Protein 3EB0 (pdb70)

InterPro domains:
  IPR000719 Protein kinase domain [PF00069] (59-375)
  IPR000719 Protein kinase domain [PS50011] (59-375)
  IPR000719 Protein kinase domain [SM00220] (59-375)
  IPR008271 Serine/threonine-protein kinase, active site [PS00108] (212-224)
  IPR011009 Protein kinase-like domain superfamily [SSF56112] (48-384)
  IPR017441 Protein kinase, ATP binding site [PS00107] (65-88)
  IPR039192 Glycogen synthase kinase 3, catalytic domain [cd14137] (57-378)
  IPR050591 Glycogen Synthase Kinase-3 [PTHR24057] (40-427)

Structure (mmCIF, N/CA/C/O backbone):
data_3EB0
#
_entry.id   3EB0
#
_cell.length_a   134.101
_cell.length_b   138.366
_cell.length_c   43.261
_cell.angle_alpha   90.000
_cell.angle_beta   90.000
_cell.angle_gamma   90.000
#
_symmetry.space_group_name_H-M   'P 21 21 2'
#
loop_
_entity.id
_entity.type
_entity.pdbx_description
1 polymer 'Putative uncharacterized protein'
2 non-polymer "3-({[(3S)-3,4-dihydroxybutyl]oxy}amino)-1H,2'H-2,3'-biindol-2'-one"
3 non-polymer GLYCEROL
4 water water
#
loop_
_atom_site.group_PDB
_atom_site.id
_atom_site.type_symbol
_atom_site.label_atom_id
_atom_site.label_alt_id
_atom_site.label_comp_id
_atom_site.label_asym_id
_atom_site.label_entity_id
_atom_site.label_seq_id
_atom_site.pdbx_PDB_ins_code
_atom_site.Cartn_x
_atom_site.Cartn_y
_atom_site.Cartn_z
_atom_site.occupancy
_atom_site.B_iso_or_equiv
_atom_site.auth_seq_id
_atom_site.auth_comp_id
_atom_site.auth_asym_id
_atom_site.auth_atom_id
_atom_site.pdbx_PDB_model_num
ATOM 1 N N . SER A 1 6 ? 30.365 -3.319 5.181 1.00 27.21 6 SER A N 1
ATOM 2 C CA . SER A 1 6 ? 31.328 -3.665 4.092 1.00 27.34 6 SER A CA 1
ATOM 3 C C . SER A 1 6 ? 30.728 -3.277 2.747 1.00 27.21 6 SER A C 1
ATOM 4 O O . SER A 1 6 ? 31.453 -2.853 1.821 1.00 27.15 6 SER A O 1
ATOM 7 N N . LYS A 1 7 ? 29.400 -3.439 2.661 1.00 26.64 7 LYS A N 1
ATOM 8 C CA . LYS A 1 7 ? 28.591 -3.064 1.490 1.00 25.85 7 LYS A CA 1
ATOM 9 C C . LYS A 1 7 ? 28.654 -1.556 1.251 1.00 25.21 7 LYS A C 1
ATOM 10 O O . LYS A 1 7 ? 28.590 -1.112 0.102 1.00 25.67 7 LYS A O 1
ATOM 16 N N . LYS A 1 8 ? 28.805 -0.783 2.329 1.00 23.96 8 LYS A N 1
ATOM 17 C CA . LYS A 1 8 ? 28.825 0.677 2.262 1.00 23.04 8 LYS A CA 1
ATOM 18 C C . LYS A 1 8 ? 29.935 1.223 1.365 1.00 22.36 8 LYS A C 1
ATOM 19 O O . LYS A 1 8 ? 29.796 2.280 0.749 1.00 22.32 8 LYS A O 1
ATOM 25 N N . TYR A 1 9 ? 31.042 0.500 1.285 1.00 21.61 9 TYR A N 1
ATOM 26 C CA . TYR A 1 9 ? 32.169 0.975 0.506 1.00 20.73 9 TYR A CA 1
ATOM 27 C C . TYR A 1 9 ? 32.513 0.016 -0.610 1.00 20.70 9 TYR A C 1
ATOM 28 O O . TYR A 1 9 ? 32.601 -1.191 -0.399 1.00 21.30 9 TYR A O 1
ATOM 37 N N . SER A 1 10 ? 32.685 0.567 -1.801 1.00 20.34 10 SER A N 1
ATOM 38 C CA . SER A 1 10 ? 33.209 -0.162 -2.946 1.00 19.86 10 SER A CA 1
ATOM 39 C C . SER A 1 10 ? 34.703 0.137 -3.166 1.00 19.79 10 SER A C 1
ATOM 40 O O . SER A 1 10 ? 35.151 1.283 -3.032 1.00 18.84 10 SER A O 1
ATOM 43 N N . LEU A 1 11 ? 35.454 -0.915 -3.492 1.00 20.34 11 LEU A N 1
ATOM 44 C CA . LEU A 1 11 ? 36.884 -0.841 -3.832 1.00 21.23 11 LEU A CA 1
ATOM 45 C C . LEU A 1 11 ? 37.123 -0.242 -5.220 1.00 21.75 11 LEU A C 1
ATOM 46 O O . LEU A 1 11 ? 36.338 -0.491 -6.136 1.00 21.75 11 LEU A O 1
ATOM 51 N N . GLY A 1 12 ? 38.226 0.482 -5.420 1.00 22.08 12 GLY A N 1
ATOM 52 C CA . GLY A 1 12 ? 39.306 0.601 -4.464 1.00 22.62 12 GLY A CA 1
ATOM 53 C C . GLY A 1 12 ? 40.688 0.252 -5.018 1.00 22.96 12 GLY A C 1
ATOM 54 O O . GLY A 1 12 ? 41.169 -0.872 -4.833 1.00 23.14 12 GLY A O 1
ATOM 55 N N . LYS A 1 13 ? 41.318 1.217 -5.691 1.00 22.83 13 LYS A N 1
ATOM 56 C CA . LYS A 1 13 ? 42.741 1.168 -6.084 1.00 22.84 13 LYS A CA 1
ATOM 57 C C . LYS A 1 13 ? 43.650 0.966 -4.850 1.00 22.22 13 LYS A C 1
ATOM 58 O O . LYS A 1 13 ? 43.514 1.688 -3.848 1.00 22.25 13 LYS A O 1
ATOM 64 N N . THR A 1 14 ? 44.564 -0.001 -4.909 1.00 21.48 14 THR A N 1
ATOM 65 C CA . THR A 1 14 ? 45.518 -0.202 -3.824 1.00 21.13 14 THR A CA 1
ATOM 66 C C . THR A 1 14 ? 46.436 1.019 -3.685 1.00 21.30 14 THR A C 1
ATOM 67 O O . THR A 1 14 ? 46.881 1.597 -4.689 1.00 21.16 14 THR A O 1
ATOM 71 N N . LEU A 1 15 ? 46.696 1.409 -2.442 1.00 20.85 15 LEU A N 1
ATOM 72 C CA . LEU A 1 15 ? 47.558 2.537 -2.159 1.00 21.42 15 LEU A CA 1
ATOM 73 C C . LEU A 1 15 ? 48.908 2.119 -1.520 1.00 21.98 15 LEU A C 1
ATOM 74 O O . LEU A 1 15 ? 49.903 2.841 -1.624 1.00 21.95 15 LEU A O 1
ATOM 79 N N . GLY A 1 16 ? 48.932 0.957 -0.872 1.00 22.45 16 GLY A N 1
ATOM 80 C CA . GLY A 1 16 ? 50.144 0.427 -0.259 1.00 22.99 16 GLY A CA 1
ATOM 81 C C . GLY A 1 16 ? 49.861 -0.736 0.673 1.00 23.45 16 GLY A C 1
ATOM 82 O O . GLY A 1 16 ? 49.056 -0.614 1.583 1.00 23.84 16 GLY A O 1
ATOM 83 N N . THR A 1 17 ? 50.498 -1.880 0.430 1.00 23.95 17 THR A N 1
ATOM 84 C CA . THR A 1 17 ? 50.407 -3.021 1.349 1.00 23.99 17 THR A CA 1
ATOM 85 C C . THR A 1 17 ? 51.542 -2.911 2.374 1.00 23.81 17 THR A C 1
ATOM 86 O O . THR A 1 17 ? 52.663 -3.343 2.108 1.00 23.92 17 THR A O 1
ATOM 88 N N . GLY A 1 18 ? 51.247 -2.300 3.523 0.50 23.77 18 GLY A N 1
ATOM 89 C CA . GLY A 1 18 ? 52.239 -2.076 4.583 0.50 23.78 18 GLY A CA 1
ATOM 90 C C . GLY A 1 18 ? 52.030 -2.928 5.827 0.50 23.85 18 GLY A C 1
ATOM 91 O O . GLY A 1 18 ? 51.107 -2.697 6.618 0.50 23.69 18 GLY A O 1
ATOM 92 N N . PHE A 1 20 ? 50.708 -4.885 9.051 1.00 34.04 20 PHE A N 1
ATOM 93 C CA . PHE A 1 20 ? 49.816 -6.057 9.100 1.00 34.09 20 PHE A CA 1
ATOM 94 C C . PHE A 1 20 ? 48.567 -5.964 8.200 1.00 33.96 20 PHE A C 1
ATOM 95 O O . PHE A 1 20 ? 47.567 -6.670 8.428 1.00 34.00 20 PHE A O 1
ATOM 103 N N . GLY A 1 21 ? 48.620 -5.109 7.177 1.00 33.57 21 GLY A N 1
ATOM 104 C CA . GLY A 1 21 ? 47.498 -4.994 6.237 1.00 32.58 21 GLY A CA 1
ATOM 105 C C . GLY A 1 21 ? 47.750 -4.207 4.962 1.00 31.59 21 GLY A C 1
ATOM 106 O O . GLY A 1 21 ? 48.895 -4.111 4.494 1.00 31.95 21 GLY A O 1
ATOM 107 N N . ILE A 1 22 ? 46.668 -3.651 4.414 1.00 30.00 22 ILE A N 1
ATOM 108 C CA . ILE A 1 22 ? 46.673 -2.965 3.125 1.00 28.55 22 ILE A CA 1
ATOM 109 C C . ILE A 1 22 ? 46.068 -1.566 3.267 1.00 27.37 22 ILE A C 1
ATOM 110 O O . ILE A 1 22 ? 45.376 -1.286 4.237 1.00 27.28 22 ILE A O 1
ATOM 115 N N . VAL A 1 23 ? 46.334 -0.689 2.304 1.00 26.06 23 VAL A N 1
ATOM 116 C CA . VAL A 1 23 ? 45.682 0.614 2.254 1.00 24.54 23 VAL A CA 1
ATOM 117 C C . VAL A 1 23 ? 45.137 0.857 0.840 1.00 23.89 23 VAL A C 1
ATOM 118 O O . VAL A 1 23 ? 45.876 0.813 -0.128 1.00 23.87 23 VAL A O 1
ATOM 122 N N . CYS A 1 24 ? 43.832 1.099 0.750 1.00 23.01 24 CYS A N 1
ATOM 123 C CA . CYS A 1 24 ? 43.115 1.282 -0.509 1.00 22.47 24 CYS A CA 1
ATOM 124 C C . CYS A 1 24 ? 42.349 2.603 -0.630 1.00 21.44 24 CYS A C 1
ATOM 125 O O . CYS A 1 24 ? 42.243 3.391 0.318 1.00 21.32 24 CYS A O 1
ATOM 128 N N . GLU A 1 25 ? 41.839 2.837 -1.835 1.00 20.23 25 GLU A N 1
ATOM 129 C CA . GLU A 1 25 ? 40.834 3.852 -2.072 1.00 18.80 25 GLU A CA 1
ATOM 130 C C . GLU A 1 25 ? 39.483 3.166 -2.039 1.00 17.52 25 GLU A C 1
ATOM 131 O O . GLU A 1 25 ? 39.348 2.061 -2.530 1.00 17.28 25 GLU A O 1
ATOM 137 N N . VAL A 1 26 ? 38.493 3.810 -1.435 1.00 16.34 26 VAL A N 1
ATOM 138 C CA . VAL A 1 26 ? 37.163 3.230 -1.342 1.00 15.18 26 VAL A CA 1
ATOM 139 C C . VAL A 1 26 ? 36.126 4.286 -1.634 1.00 15.27 26 VAL A C 1
ATOM 140 O O . VAL A 1 26 ? 36.434 5.473 -1.553 1.00 14.78 26 VAL A O 1
ATOM 144 N N . PHE A 1 27 ? 34.907 3.853 -1.962 1.00 15.42 27 PHE A N 1
ATOM 145 C CA . PHE A 1 27 ? 33.812 4.792 -2.208 1.00 16.30 27 PHE A CA 1
ATOM 146 C C . PHE A 1 27 ? 32.545 4.542 -1.371 1.00 16.43 27 PHE A C 1
ATOM 147 O O . PHE A 1 27 ? 31.942 3.462 -1.427 1.00 16.88 27 PHE A O 1
ATOM 155 N N . ASP A 1 28 ? 32.138 5.571 -0.633 1.00 16.30 28 ASP A N 1
ATOM 156 C CA . ASP A 1 28 ? 30.832 5.634 0.019 1.00 16.73 28 ASP A CA 1
ATOM 157 C C . ASP A 1 28 ? 29.725 5.472 -1.036 1.00 16.61 28 ASP A C 1
ATOM 158 O O . ASP A 1 28 ? 29.467 6.393 -1.820 1.00 16.47 28 ASP A O 1
ATOM 163 N N . ILE A 1 29 ? 29.069 4.311 -1.067 1.00 16.53 29 ILE A N 1
ATOM 164 C CA . ILE A 1 29 ? 28.028 4.078 -2.076 1.00 16.58 29 ILE A CA 1
ATOM 165 C C . ILE A 1 29 ? 26.762 4.941 -1.911 1.00 16.55 29 ILE A C 1
ATOM 166 O O . ILE A 1 29 ? 25.972 5.063 -2.854 1.00 16.43 29 ILE A O 1
ATOM 171 N N . GLU A 1 30 ? 26.575 5.543 -0.734 1.00 16.69 30 GLU A N 1
ATOM 172 C CA . GLU A 1 30 ? 25.427 6.441 -0.519 1.00 16.95 30 GLU A CA 1
ATOM 173 C C . GLU A 1 30 ? 25.708 7.888 -0.954 1.00 17.12 30 GLU A C 1
ATOM 174 O O . GLU A 1 30 ? 24.931 8.457 -1.715 1.00 17.16 30 GLU A O 1
ATOM 180 N N . SER A 1 31 ? 26.836 8.444 -0.502 1.00 17.58 31 SER A N 1
ATOM 181 C CA . SER A 1 31 ? 27.212 9.848 -0.748 1.00 17.74 31 SER A CA 1
ATOM 182 C C . SER A 1 31 ? 28.077 10.078 -2.000 1.00 18.15 31 SER A C 1
ATOM 183 O O . SER A 1 31 ? 28.133 11.200 -2.517 1.00 18.27 31 SER A O 1
ATOM 186 N N . GLY A 1 32 ? 28.767 9.029 -2.459 1.00 18.19 32 GLY A N 1
ATOM 187 C CA . GLY A 1 32 ? 29.655 9.117 -3.627 1.00 18.06 32 GLY A CA 1
ATOM 188 C C . GLY A 1 32 ? 31.062 9.622 -3.332 1.00 18.10 32 GLY A C 1
ATOM 189 O O . GLY A 1 32 ? 31.912 9.673 -4.222 1.00 17.91 32 GLY A O 1
ATOM 190 N N . LYS A 1 33 ? 31.303 10.000 -2.080 1.00 18.34 33 LYS A N 1
ATOM 191 C CA . LYS A 1 33 ? 32.591 10.545 -1.667 1.00 18.57 33 LYS A CA 1
ATOM 192 C C . LYS A 1 33 ? 33.648 9.456 -1.643 1.00 18.43 33 LYS A C 1
ATOM 193 O O . LYS A 1 33 ? 33.336 8.264 -1.464 1.00 18.41 33 LYS A O 1
ATOM 199 N N . ARG A 1 34 ? 34.898 9.888 -1.822 1.00 17.88 34 ARG A N 1
ATOM 200 C CA . ARG A 1 34 ? 36.043 9.016 -1.830 1.00 17.15 34 ARG A CA 1
ATOM 201 C C . ARG A 1 34 ? 36.791 9.087 -0.496 1.00 17.35 34 ARG A C 1
ATOM 202 O O . ARG A 1 34 ? 37.120 10.174 -0.005 1.00 17.67 34 ARG A O 1
ATOM 210 N N . PHE A 1 35 ? 37.076 7.918 0.077 1.00 17.07 35 PHE A N 1
ATOM 211 C CA . PHE A 1 35 ? 37.881 7.822 1.298 1.00 16.61 35 PHE A CA 1
ATOM 212 C C . PHE A 1 35 ? 39.078 6.868 1.173 1.00 16.47 35 PHE A C 1
ATOM 213 O O . PHE A 1 35 ? 39.253 6.204 0.150 1.00 16.33 35 PHE A O 1
ATOM 221 N N . ALA A 1 36 ? 39.900 6.806 2.222 1.00 16.39 36 ALA A N 1
ATOM 222 C CA . ALA A 1 36 ? 40.965 5.805 2.300 1.00 16.16 36 ALA A CA 1
ATOM 223 C C . ALA A 1 36 ? 40.626 4.710 3.302 1.00 15.95 36 ALA A C 1
ATOM 224 O O . ALA A 1 36 ? 40.190 4.980 4.417 1.00 15.63 36 ALA A O 1
ATOM 226 N N . LEU A 1 37 ? 40.808 3.467 2.874 1.00 16.13 37 LEU A N 1
ATOM 227 C CA . LEU A 1 37 ? 40.575 2.315 3.719 1.00 15.93 37 LEU A CA 1
ATOM 228 C C . LEU A 1 37 ? 41.925 1.775 4.164 1.00 16.01 37 LEU A C 1
ATOM 229 O O . LEU A 1 37 ? 42.787 1.538 3.328 1.00 15.67 37 LEU A O 1
ATOM 234 N N . LYS A 1 38 ? 42.118 1.622 5.475 1.00 16.17 38 LYS A N 1
ATOM 235 C CA . LYS A 1 38 ? 43.218 0.815 6.005 1.00 16.31 38 LYS A CA 1
ATOM 236 C C . LYS A 1 38 ? 42.654 -0.438 6.650 1.00 16.45 38 LYS A C 1
ATOM 237 O O . LYS A 1 38 ? 41.987 -0.357 7.677 1.00 15.98 38 LYS A O 1
ATOM 243 N N . LYS A 1 39 ? 42.923 -1.588 6.036 1.00 16.75 39 LYS A N 1
ATOM 244 C CA . LYS A 1 39 ? 42.441 -2.863 6.537 1.00 17.28 39 LYS A CA 1
ATOM 245 C C . LYS A 1 39 ? 43.582 -3.623 7.198 1.00 18.04 39 LYS A C 1
ATOM 246 O O . LYS A 1 39 ? 44.559 -3.951 6.526 1.00 18.01 39 LYS A O 1
ATOM 252 N N . VAL A 1 40 ? 43.453 -3.909 8.500 1.00 18.91 40 VAL A N 1
ATOM 253 C CA . VAL A 1 40 ? 44.496 -4.653 9.227 1.00 20.09 40 VAL A CA 1
ATOM 254 C C . VAL A 1 40 ? 44.010 -5.910 9.914 1.00 20.81 40 VAL A C 1
ATOM 255 O O . VAL A 1 40 ? 42.894 -5.956 10.416 1.00 20.60 40 VAL A O 1
ATOM 259 N N . LEU A 1 41 ? 44.876 -6.920 9.930 1.00 22.08 41 LEU A N 1
ATOM 260 C CA . LEU A 1 41 ? 44.630 -8.158 10.653 1.00 23.50 41 LEU A CA 1
ATOM 261 C C . LEU A 1 41 ? 44.690 -7.837 12.145 1.00 24.49 41 LEU A C 1
ATOM 262 O O . LEU A 1 41 ? 45.678 -7.263 12.614 1.00 24.64 41 LEU A O 1
ATOM 267 N N . GLN A 1 42 ? 43.630 -8.208 12.875 1.00 25.68 42 GLN A N 1
ATOM 268 C CA . GLN A 1 42 ? 43.382 -7.724 14.244 1.00 26.65 42 GLN A CA 1
ATOM 269 C C . GLN A 1 42 ? 42.466 -8.662 15.031 1.00 27.66 42 GLN A C 1
ATOM 270 O O . GLN A 1 42 ? 41.424 -9.084 14.532 1.00 27.93 42 GLN A O 1
ATOM 276 N N . ASP A 1 43 ? 42.854 -8.975 16.264 1.00 28.98 43 ASP A N 1
ATOM 277 C CA . ASP A 1 43 ? 42.000 -9.738 17.184 1.00 30.16 43 ASP A CA 1
ATOM 278 C C . ASP A 1 43 ? 41.040 -8.770 17.905 1.00 30.51 43 ASP A C 1
ATOM 279 O O . ASP A 1 43 ? 41.494 -7.787 18.493 1.00 30.46 43 ASP A O 1
ATOM 284 N N . PRO A 1 44 ? 39.716 -9.043 17.877 1.00 31.06 44 PRO A N 1
ATOM 285 C CA . PRO A 1 44 ? 38.806 -8.176 18.648 1.00 31.22 44 PRO A CA 1
ATOM 286 C C . PRO A 1 44 ? 38.857 -8.471 20.155 1.00 31.18 44 PRO A C 1
ATOM 287 O O . PRO A 1 44 ? 37.939 -8.105 20.891 1.00 31.51 44 PRO A O 1
ATOM 291 N N . ARG A 1 45 ? 39.923 -9.138 20.598 1.00 30.82 45 ARG A N 1
ATOM 292 C CA . ARG A 1 45 ? 40.199 -9.336 22.020 1.00 30.27 45 ARG A CA 1
ATOM 293 C C . ARG A 1 45 ? 41.025 -8.174 22.586 1.00 29.71 45 ARG A C 1
ATOM 294 O O . ARG A 1 45 ? 40.925 -7.848 23.775 1.00 30.22 45 ARG A O 1
ATOM 296 N N . TYR A 1 46 ? 41.848 -7.566 21.739 1.00 28.39 46 TYR A N 1
ATOM 297 C CA . TYR A 1 46 ? 42.689 -6.461 22.159 1.00 27.11 46 TYR A CA 1
ATOM 298 C C . TYR A 1 46 ? 42.199 -5.125 21.607 1.00 26.29 46 TYR A C 1
ATOM 299 O O . TYR A 1 46 ? 41.481 -5.059 20.605 1.00 25.77 46 TYR A O 1
ATOM 308 N N . LYS A 1 47 ? 42.598 -4.061 22.291 1.00 25.35 47 LYS A N 1
ATOM 309 C CA . LYS A 1 47 ? 42.568 -2.722 21.738 1.00 24.60 47 LYS A CA 1
ATOM 310 C C . LYS A 1 47 ? 43.455 -2.636 20.488 1.00 23.37 47 LYS A C 1
ATOM 311 O O . LYS A 1 47 ? 44.450 -3.355 20.359 1.00 23.48 47 LYS A O 1
ATOM 317 N N . ASN A 1 48 ? 43.089 -1.748 19.573 1.00 21.38 48 ASN A N 1
ATOM 318 C CA . ASN A 1 48 ? 43.975 -1.346 18.512 1.00 19.01 48 ASN A CA 1
ATOM 319 C C . ASN A 1 48 ? 44.451 0.080 18.781 1.00 18.22 48 ASN A C 1
ATOM 320 O O . ASN A 1 48 ? 43.677 1.034 18.696 1.00 17.43 48 ASN A O 1
ATOM 325 N N . ARG A 1 49 ? 45.740 0.202 19.099 1.00 17.74 49 ARG A N 1
ATOM 326 C CA . ARG A 1 49 ? 46.397 1.490 19.354 1.00 17.12 49 ARG A CA 1
ATOM 327 C C . ARG A 1 49 ? 46.178 2.593 18.296 1.00 17.38 49 ARG A C 1
ATOM 328 O O . ARG A 1 49 ? 45.848 3.731 18.640 1.00 17.38 49 ARG A O 1
ATOM 336 N N . GLU A 1 50 ? 46.371 2.261 17.023 1.00 17.67 50 GLU A N 1
ATOM 337 C CA . GLU A 1 50 ? 46.176 3.219 15.929 1.00 18.13 50 GLU A CA 1
ATOM 338 C C . GLU A 1 50 ? 44.750 3.821 15.838 1.00 18.63 50 GLU A C 1
ATOM 339 O O . GLU A 1 50 ? 44.594 5.038 15.647 1.00 18.71 50 GLU A O 1
ATOM 345 N N . LEU A 1 51 ? 43.720 2.983 15.972 1.00 19.02 51 LEU A N 1
ATOM 346 C CA . LEU A 1 51 ? 42.350 3.491 15.988 1.00 19.50 51 LEU A CA 1
ATOM 347 C C . LEU A 1 51 ? 42.142 4.452 17.154 1.00 19.53 51 LEU A C 1
ATOM 348 O O . LEU A 1 51 ? 41.606 5.542 16.969 1.00 19.61 51 LEU A O 1
ATOM 353 N N . ASP A 1 52 ? 42.592 4.049 18.342 1.00 19.90 52 ASP A N 1
ATOM 354 C CA . ASP A 1 52 ? 42.498 4.882 19.554 1.00 20.13 52 ASP A CA 1
ATOM 355 C C . ASP A 1 52 ? 43.119 6.273 19.398 1.00 19.72 52 ASP A C 1
ATOM 356 O O . ASP A 1 52 ? 42.585 7.250 19.926 1.00 19.54 52 ASP A O 1
ATOM 361 N N . ILE A 1 53 ? 44.235 6.350 18.674 1.00 19.41 53 ILE A N 1
ATOM 362 C CA . ILE A 1 53 ? 44.872 7.631 18.360 1.00 19.42 53 ILE A CA 1
ATOM 363 C C . ILE A 1 53 ? 44.060 8.435 17.331 1.00 19.85 53 ILE A C 1
ATOM 364 O O . ILE A 1 53 ? 43.725 9.603 17.591 1.00 20.10 53 ILE A O 1
ATOM 369 N N . MET A 1 54 ? 43.728 7.806 16.196 1.00 19.70 54 MET A N 1
ATOM 370 C CA . MET A 1 54 ? 42.839 8.405 15.204 1.00 19.75 54 MET A CA 1
ATOM 371 C C . MET A 1 54 ? 41.684 9.135 15.854 1.00 19.88 54 MET A C 1
ATOM 372 O O . MET A 1 54 ? 41.405 10.269 15.506 1.00 20.19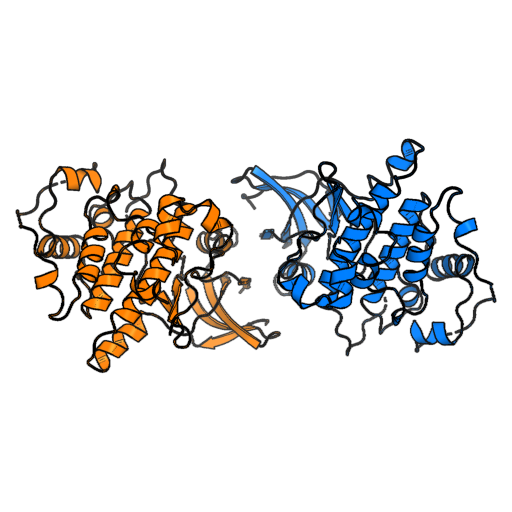 54 MET A O 1
ATOM 377 N N . LYS A 1 55 ? 41.039 8.479 16.818 1.00 20.14 55 LYS A N 1
ATOM 378 C CA . LYS A 1 55 ? 39.786 8.930 17.419 1.00 20.36 55 LYS A CA 1
ATOM 379 C C . LYS A 1 55 ? 39.855 10.286 18.091 1.00 20.50 55 LYS A C 1
ATOM 380 O O . LYS A 1 55 ? 38.845 10.853 18.494 1.00 20.76 55 LYS A O 1
ATOM 386 N N . VAL A 1 56 ? 41.057 10.811 18.191 1.00 20.85 56 VAL A N 1
ATOM 387 C CA . VAL A 1 56 ? 41.336 11.952 19.037 1.00 20.74 56 VAL A CA 1
ATOM 388 C C . VAL A 1 56 ? 41.888 13.095 18.168 1.00 21.43 56 VAL A C 1
ATOM 389 O O . VAL A 1 56 ? 41.896 14.259 18.588 1.00 21.52 56 VAL A O 1
ATOM 393 N N . LEU A 1 57 ? 42.306 12.743 16.950 1.00 21.71 57 LEU A N 1
ATOM 394 C CA . LEU A 1 57 ? 42.842 13.685 15.967 1.00 22.57 57 LEU A CA 1
ATOM 395 C C . LEU A 1 57 ? 41.765 14.481 15.249 1.00 23.45 57 LEU A C 1
ATOM 396 O O . LEU A 1 57 ? 41.182 14.005 14.272 1.00 24.11 57 LEU A O 1
ATOM 401 N N . ASP A 1 58 ? 41.521 15.701 15.714 1.00 24.15 58 ASP A N 1
ATOM 402 C CA . ASP A 1 58 ? 40.583 16.609 15.056 1.00 24.77 58 ASP A CA 1
ATOM 403 C C . ASP A 1 58 ? 41.294 17.922 14.711 1.00 24.64 58 ASP A C 1
ATOM 404 O O . ASP A 1 58 ? 41.348 18.846 15.528 1.00 24.81 58 ASP A O 1
ATOM 409 N N . HIS A 1 59 ? 41.843 17.998 13.502 1.00 24.33 59 HIS A N 1
ATOM 410 C CA . HIS A 1 59 ? 42.636 19.157 13.089 1.00 24.07 59 HIS A CA 1
ATOM 411 C C . HIS A 1 59 ? 42.740 19.259 11.568 1.00 23.68 59 HIS A C 1
ATOM 412 O O . HIS A 1 59 ? 42.835 18.254 10.865 1.00 23.52 59 HIS A O 1
ATOM 419 N N . VAL A 1 60 ? 42.741 20.496 11.083 1.00 23.65 60 VAL A N 1
ATOM 420 C CA . VAL A 1 60 ? 42.627 20.805 9.655 1.00 23.42 60 VAL A CA 1
ATOM 421 C C . VAL A 1 60 ? 43.803 20.282 8.837 1.00 22.98 60 VAL A C 1
ATOM 422 O O . VAL A 1 60 ? 43.662 20.053 7.649 1.00 23.25 60 VAL A O 1
ATOM 426 N N . ASN A 1 61 ? 44.946 20.077 9.484 1.00 22.57 61 ASN A N 1
ATOM 427 C CA . ASN A 1 61 ? 46.155 19.602 8.812 1.00 22.50 61 ASN A CA 1
ATOM 428 C C . ASN A 1 61 ? 46.537 18.180 9.219 1.00 22.69 61 ASN A C 1
ATOM 429 O O . ASN A 1 61 ? 47.707 17.790 9.157 1.00 22.84 61 ASN A O 1
ATOM 434 N N . ILE A 1 62 ? 45.547 17.417 9.657 1.00 22.67 62 ILE A N 1
ATOM 435 C CA . ILE A 1 62 ? 45.751 16.023 9.993 1.00 22.96 62 ILE A CA 1
ATOM 436 C C . ILE A 1 62 ? 44.566 15.271 9.422 1.00 23.33 62 ILE A C 1
ATOM 437 O O . ILE A 1 62 ? 43.477 15.819 9.323 1.00 23.73 62 ILE A O 1
ATOM 442 N N . ILE A 1 63 ? 44.791 14.029 9.021 1.00 23.66 63 ILE A N 1
ATOM 443 C CA . ILE A 1 63 ? 43.781 13.226 8.339 1.00 23.86 63 ILE A CA 1
ATOM 444 C C . ILE A 1 63 ? 42.739 12.718 9.356 1.00 23.82 63 ILE A C 1
ATOM 445 O O . ILE A 1 63 ? 43.103 12.071 10.350 1.00 24.05 63 ILE A O 1
ATOM 450 N N . LYS A 1 64 ? 41.462 13.045 9.129 1.00 23.45 64 LYS A N 1
ATOM 451 C CA . LYS A 1 64 ? 40.367 12.723 10.072 1.00 23.10 64 LYS A CA 1
ATOM 452 C C . LYS A 1 64 ? 39.852 11.292 9.945 1.00 21.58 64 LYS A C 1
ATOM 453 O O . LYS A 1 64 ? 39.808 10.741 8.850 1.00 21.21 64 LYS A O 1
ATOM 459 N N . LEU A 1 65 ? 39.463 10.700 11.073 1.00 20.30 65 LEU A N 1
ATOM 460 C CA . LEU A 1 65 ? 38.783 9.401 11.070 1.00 19.43 65 LEU A CA 1
ATOM 461 C C . LEU A 1 65 ? 37.358 9.604 10.592 1.00 19.06 65 LEU A C 1
ATOM 462 O O . LEU A 1 65 ? 36.740 10.617 10.907 1.00 19.13 65 LEU A O 1
ATOM 467 N N . VAL A 1 66 ? 36.830 8.646 9.837 1.00 18.58 66 VAL A N 1
ATOM 468 C CA . VAL A 1 66 ? 35.480 8.797 9.293 1.00 18.31 66 VAL A CA 1
ATOM 469 C C . VAL A 1 66 ? 34.491 7.708 9.738 1.00 17.83 66 VAL A C 1
ATOM 470 O O . VAL A 1 66 ? 33.335 8.010 10.066 1.00 16.96 66 VAL A O 1
ATOM 474 N N . ASP A 1 67 ? 34.970 6.459 9.727 1.00 17.48 67 ASP A N 1
ATOM 475 C CA . ASP A 1 67 ? 34.166 5.260 9.981 1.00 17.24 67 ASP A CA 1
ATOM 476 C C . ASP A 1 67 ? 35.122 4.121 10.343 1.00 16.80 67 ASP A C 1
ATOM 477 O O . ASP A 1 67 ? 36.310 4.201 10.044 1.00 16.89 67 ASP A O 1
ATOM 482 N N . TYR A 1 68 ? 34.626 3.074 10.994 1.00 16.25 68 TYR A N 1
ATOM 483 C CA . TYR A 1 68 ? 35.420 1.862 11.199 1.00 16.11 68 TYR A CA 1
ATOM 484 C C . TYR A 1 68 ? 34.520 0.699 11.540 1.00 16.76 68 TYR A C 1
ATOM 485 O O . TYR A 1 68 ? 33.521 0.871 12.234 1.00 16.48 68 TYR A O 1
ATOM 494 N N . PHE A 1 69 ? 34.894 -0.485 11.065 1.00 17.69 69 PHE A N 1
ATOM 495 C CA . PHE A 1 69 ? 34.083 -1.696 11.228 1.00 18.42 69 PHE A CA 1
ATOM 496 C C . PHE A 1 69 ? 34.926 -2.959 11.108 1.00 19.48 69 PHE A C 1
ATOM 497 O O . PHE A 1 69 ? 36.072 -2.907 10.660 1.00 19.38 69 PHE A O 1
ATOM 505 N N . TYR A 1 70 ? 34.347 -4.092 11.498 1.00 21.15 70 TYR A N 1
ATOM 506 C CA . TYR A 1 70 ? 35.051 -5.374 11.471 1.00 22.92 70 TYR A CA 1
ATOM 507 C C . TYR A 1 70 ? 34.550 -6.274 10.334 1.00 23.18 70 TYR A C 1
ATOM 508 O O . TYR A 1 70 ? 33.522 -5.985 9.715 1.00 23.03 70 TYR A O 1
ATOM 517 N N . THR A 1 71 ? 35.300 -7.342 10.051 1.00 23.68 71 THR A N 1
ATOM 518 C CA . THR A 1 71 ? 35.153 -8.117 8.812 1.00 24.01 71 THR A CA 1
ATOM 519 C C . THR A 1 71 ? 35.858 -9.476 8.863 1.00 24.09 71 THR A C 1
ATOM 520 O O . THR A 1 71 ? 36.748 -9.686 9.687 1.00 24.35 71 THR A O 1
ATOM 524 N N . THR A 1 72 ? 35.439 -10.401 7.999 1.00 24.23 72 THR A N 1
ATOM 525 C CA . THR A 1 72 ? 36.182 -11.645 7.769 1.00 24.22 72 THR A CA 1
ATOM 526 C C . THR A 1 72 ? 36.268 -11.934 6.261 1.00 24.28 72 THR A C 1
ATOM 527 O O . THR A 1 72 ? 36.977 -12.845 5.820 1.00 24.24 72 THR A O 1
ATOM 531 N N . ASN A 1 110 ? 40.241 -15.600 10.061 1.00 22.63 110 ASN A N 1
ATOM 532 C CA . ASN A 1 110 ? 40.997 -14.350 10.034 1.00 22.67 110 ASN A CA 1
ATOM 533 C C . ASN A 1 110 ? 40.056 -13.141 10.126 1.00 22.55 110 ASN A C 1
ATOM 534 O O . ASN A 1 110 ? 39.111 -13.011 9.325 1.00 22.76 110 ASN A O 1
ATOM 536 N N . LYS A 1 111 ? 40.312 -12.281 11.117 1.00 22.05 111 LYS A N 1
ATOM 537 C CA . LYS A 1 111 ? 39.435 -11.153 11.457 1.00 21.46 111 LYS A CA 1
ATOM 538 C C . LYS A 1 111 ? 40.149 -9.825 11.214 1.00 21.27 111 LYS A C 1
ATOM 539 O O . LYS A 1 111 ? 41.290 -9.639 11.651 1.00 21.57 111 LYS A O 1
ATOM 541 N N . TYR A 1 112 ? 39.483 -8.905 10.518 1.00 20.66 112 TYR A N 1
ATOM 542 C CA . TYR A 1 112 ? 40.119 -7.654 10.090 1.00 20.03 112 TYR A CA 1
ATOM 543 C C . TYR A 1 112 ? 39.415 -6.404 10.612 1.00 19.31 112 TYR A C 1
ATOM 544 O O . TYR A 1 112 ? 38.190 -6.368 10.703 1.00 19.69 112 TYR A O 1
ATOM 553 N N . LEU A 1 113 ? 40.196 -5.384 10.940 1.00 18.24 113 LEU A N 1
ATOM 554 C CA . LEU A 1 113 ? 39.665 -4.088 11.318 1.00 17.40 113 LEU A CA 1
ATOM 555 C C . LEU A 1 113 ? 39.784 -3.133 10.146 1.00 17.19 113 LEU A C 1
ATOM 556 O O . LEU A 1 113 ? 40.852 -3.001 9.532 1.00 16.97 113 LEU A O 1
ATOM 561 N N . ASN A 1 114 ? 38.679 -2.457 9.857 1.00 16.83 114 ASN A N 1
ATOM 562 C CA . ASN A 1 114 ? 38.564 -1.605 8.688 1.00 16.31 114 ASN A CA 1
ATOM 563 C C . ASN A 1 114 ? 38.436 -0.146 9.065 1.00 16.24 114 ASN A C 1
ATOM 564 O O . ASN A 1 114 ? 37.423 0.276 9.597 1.00 16.68 114 ASN A O 1
ATOM 569 N N . VAL A 1 115 ? 39.470 0.618 8.774 1.00 16.56 115 VAL A N 1
ATOM 570 C CA . VAL A 1 115 ? 39.525 2.018 9.145 1.00 17.39 115 VAL A CA 1
ATOM 571 C C . VAL A 1 115 ? 39.281 2.918 7.934 1.00 18.11 115 VAL A C 1
ATOM 572 O O . VAL A 1 115 ? 40.074 2.931 6.996 1.00 19.04 115 VAL A O 1
ATOM 576 N N . ILE A 1 116 ? 38.189 3.671 7.960 1.00 18.58 116 ILE A N 1
ATOM 577 C CA . ILE A 1 116 ? 37.858 4.587 6.874 1.00 19.37 116 ILE A CA 1
ATOM 578 C C . ILE A 1 116 ? 38.331 5.996 7.241 1.00 19.69 116 ILE A C 1
ATOM 579 O O . ILE A 1 116 ? 37.963 6.520 8.298 1.00 20.64 116 ILE A O 1
ATOM 584 N N . MET A 1 117 ? 39.148 6.602 6.382 1.00 19.77 117 MET A N 1
ATOM 585 C CA . MET A 1 117 ? 39.711 7.934 6.662 1.00 20.59 117 MET A CA 1
ATOM 586 C C . MET A 1 117 ? 39.568 8.961 5.531 1.00 20.54 117 MET A C 1
ATOM 587 O O . MET A 1 117 ? 39.391 8.592 4.362 1.00 20.10 117 MET A O 1
ATOM 592 N N . GLU A 1 118 ? 39.673 10.244 5.903 1.00 20.94 118 GLU A N 1
ATOM 593 C CA . GLU A 1 118 ? 39.807 11.380 4.964 1.00 21.68 118 GLU A CA 1
ATOM 594 C C . GLU A 1 118 ? 40.871 11.119 3.883 1.00 21.49 118 GLU A C 1
ATOM 595 O O . GLU A 1 118 ? 41.942 10.585 4.172 1.00 21.56 118 GLU A O 1
ATOM 601 N N . TYR A 1 119 ? 40.571 11.502 2.645 1.00 21.15 119 TYR A N 1
ATOM 602 C CA . TYR A 1 119 ? 41.427 11.186 1.522 1.00 20.95 119 TYR A CA 1
ATOM 603 C C . TYR A 1 119 ? 41.999 12.437 0.888 1.00 21.39 119 TYR A C 1
ATOM 604 O O . TYR A 1 119 ? 41.294 13.421 0.680 1.00 21.40 119 TYR A O 1
ATOM 613 N N . VAL A 1 120 ? 43.290 12.378 0.580 1.00 21.80 120 VAL A N 1
ATOM 614 C CA . VAL A 1 120 ? 43.991 13.442 -0.131 1.00 22.34 120 VAL A CA 1
ATOM 615 C C . VAL A 1 120 ? 44.730 12.803 -1.339 1.00 22.75 120 VAL A C 1
ATOM 616 O O . VAL A 1 120 ? 45.395 11.771 -1.180 1.00 22.53 120 VAL A O 1
ATOM 620 N N . PRO A 1 121 ? 44.597 13.395 -2.551 1.00 23.19 121 PRO A N 1
ATOM 621 C CA . PRO A 1 121 ? 45.017 12.698 -3.790 1.00 23.16 121 PRO A CA 1
ATOM 622 C C . PRO A 1 121 ? 46.505 12.601 -4.105 1.00 23.29 121 PRO A C 1
ATOM 623 O O . PRO A 1 121 ? 46.843 12.014 -5.134 1.00 23.56 121 PRO A O 1
ATOM 627 N N . ASP A 1 122 ? 47.386 13.157 -3.269 1.00 23.09 122 ASP A N 1
ATOM 628 C CA . ASP A 1 122 ? 48.827 13.104 -3.563 1.00 23.13 122 ASP A CA 1
ATOM 629 C C . ASP A 1 122 ? 49.757 13.117 -2.332 1.00 22.79 122 ASP A C 1
ATOM 630 O O . ASP A 1 122 ? 49.370 13.545 -1.248 1.00 22.95 122 ASP A O 1
ATOM 635 N N . THR A 1 123 ? 50.985 12.633 -2.509 1.00 21.98 123 THR A N 1
ATOM 636 C CA . THR A 1 123 ? 51.985 12.674 -1.448 1.00 21.18 123 THR A CA 1
ATOM 637 C C . THR A 1 123 ? 53.079 13.675 -1.802 1.00 20.92 123 THR A C 1
ATOM 638 O O . THR A 1 123 ? 53.368 13.910 -2.986 1.00 20.87 123 THR A O 1
ATOM 642 N N . LEU A 1 124 ? 53.669 14.272 -0.771 1.00 19.79 124 LEU A N 1
ATOM 643 C CA . LEU A 1 124 ? 54.821 15.143 -0.939 1.00 18.79 124 LEU A CA 1
ATOM 644 C C . LEU A 1 124 ? 55.976 14.391 -1.607 1.00 18.73 124 LEU A C 1
ATOM 645 O O . LEU A 1 124 ? 56.824 14.989 -2.263 1.00 18.69 124 LEU A O 1
ATOM 650 N N . HIS A 1 125 ? 56.005 13.076 -1.414 1.00 18.59 125 HIS A N 1
ATOM 651 C CA . HIS A 1 125 ? 57.020 12.225 -1.995 1.00 18.58 125 HIS A CA 1
ATOM 652 C C . HIS A 1 125 ? 56.873 12.252 -3.511 1.00 17.95 125 HIS A C 1
ATOM 653 O O . HIS A 1 125 ? 57.849 12.463 -4.226 1.00 17.41 125 HIS A O 1
ATOM 660 N N . LYS A 1 126 ? 55.648 12.081 -4.006 1.00 17.89 126 LYS A N 1
ATOM 661 C CA . LYS A 1 126 ? 55.417 12.151 -5.467 1.00 17.73 126 LYS A CA 1
ATOM 662 C C . LYS A 1 126 ? 55.712 13.544 -6.067 1.00 17.27 126 LYS A C 1
ATOM 663 O O . LYS A 1 126 ? 56.168 13.645 -7.214 1.00 16.77 126 LYS A O 1
ATOM 669 N N . VAL A 1 127 ? 55.463 14.593 -5.279 1.00 16.89 127 VAL A N 1
ATOM 670 C CA . VAL A 1 127 ? 55.674 15.980 -5.688 1.00 16.85 127 VAL A CA 1
ATOM 671 C C . VAL A 1 127 ? 57.178 16.279 -5.786 1.00 17.51 127 VAL A C 1
ATOM 672 O O . VAL A 1 127 ? 57.668 16.766 -6.843 1.00 17.58 127 VAL A O 1
ATOM 676 N N A LEU A 1 128 ? 57.884 15.988 -4.689 0.50 17.40 128 LEU A N 1
ATOM 677 N N B LEU A 1 128 ? 57.918 15.985 -4.719 0.50 17.59 128 LEU A N 1
ATOM 678 C CA A LEU A 1 128 ? 59.342 16.057 -4.591 0.50 17.25 128 LEU A CA 1
ATOM 679 C CA B LEU A 1 128 ? 59.361 16.177 -4.738 0.50 17.42 128 LEU A CA 1
ATOM 680 C C A LEU A 1 128 ? 59.943 15.332 -5.775 0.50 17.44 128 LEU A C 1
ATOM 681 C C B LEU A 1 128 ? 59.953 15.338 -5.854 0.50 17.56 128 LEU A C 1
ATOM 682 O O A LEU A 1 128 ? 60.662 15.920 -6.578 0.50 17.76 128 LEU A O 1
ATOM 683 O O B LEU A 1 128 ? 60.694 15.854 -6.690 0.50 17.86 128 LEU A O 1
ATOM 692 N N . LYS A 1 129 ? 59.588 14.059 -5.899 1.00 17.85 129 LYS A N 1
ATOM 693 C CA . LYS A 1 129 ? 60.138 13.136 -6.909 1.00 18.34 129 LYS A CA 1
ATOM 694 C C . LYS A 1 129 ? 59.773 13.500 -8.370 1.00 18.57 129 LYS A C 1
ATOM 695 O O . LYS A 1 129 ? 60.344 12.949 -9.305 1.00 18.87 129 LYS A O 1
ATOM 701 N N . SER A 1 130 ? 58.829 14.431 -8.556 1.00 18.83 130 SER A N 1
ATOM 702 C CA . SER A 1 130 ? 58.435 14.919 -9.892 1.00 18.72 130 SER A CA 1
ATOM 703 C C . SER A 1 130 ? 59.168 16.176 -10.296 1.00 18.24 130 SER A C 1
ATOM 704 O O . SER A 1 130 ? 59.438 16.392 -11.474 1.00 18.84 130 SER A O 1
ATOM 707 N N . PHE A 1 131 ? 59.473 17.016 -9.314 1.00 17.82 131 PHE A N 1
ATOM 708 C CA . PHE A 1 131 ? 60.218 18.221 -9.553 1.00 16.98 131 PHE A CA 1
ATOM 709 C C . PHE A 1 131 ? 61.610 17.879 -9.994 1.00 16.83 131 PHE A C 1
ATOM 710 O O . PHE A 1 131 ? 62.171 18.563 -10.841 1.00 16.60 131 PHE A O 1
ATOM 718 N N . ILE A 1 132 ? 62.157 16.804 -9.437 1.00 16.86 132 ILE A N 1
ATOM 719 C CA . ILE A 1 132 ? 63.521 16.397 -9.768 1.00 16.85 132 ILE A CA 1
ATOM 720 C C . ILE A 1 132 ? 63.599 15.970 -11.216 1.00 17.25 132 ILE A C 1
ATOM 721 O O . ILE A 1 132 ? 64.551 16.310 -11.928 1.00 17.26 132 ILE A O 1
ATOM 726 N N . ARG A 1 133 ? 62.569 15.238 -11.637 1.00 17.80 133 ARG A N 1
ATOM 727 C CA . ARG A 1 133 ? 62.422 14.780 -13.012 1.00 18.14 133 ARG A CA 1
ATOM 728 C C . ARG A 1 133 ? 62.478 15.918 -13.988 1.00 18.06 133 ARG A C 1
ATOM 729 O O . ARG A 1 133 ? 63.148 15.816 -15.006 1.00 18.38 133 ARG A O 1
ATOM 737 N N . SER A 1 134 ? 61.749 16.988 -13.698 1.00 18.07 134 SER A N 1
ATOM 738 C CA . SER A 1 134 ? 61.670 18.110 -14.624 1.00 18.39 134 SER A CA 1
ATOM 739 C C . SER A 1 134 ? 62.957 18.929 -14.599 1.00 18.10 134 SER A C 1
ATOM 740 O O . SER A 1 134 ? 63.142 19.844 -15.403 1.00 18.01 134 SER A O 1
ATOM 743 N N . GLY A 1 135 ? 63.845 18.584 -13.672 1.00 18.10 135 GLY A N 1
ATOM 744 C CA . GLY A 1 135 ? 65.111 19.287 -13.521 1.00 18.42 135 GLY A CA 1
ATOM 745 C C . GLY A 1 135 ? 64.952 20.648 -12.877 1.00 18.67 135 GLY A C 1
ATOM 746 O O . GLY A 1 135 ? 65.771 21.529 -13.081 1.00 18.45 135 GLY A O 1
ATOM 747 N N . ARG A 1 136 ? 63.881 20.827 -12.113 1.00 19.36 136 ARG A N 1
ATOM 748 C CA . ARG A 1 136 ? 63.663 22.061 -11.372 1.00 19.92 136 ARG A CA 1
ATOM 749 C C . ARG A 1 136 ? 63.621 21.789 -9.868 1.00 20.00 136 ARG A C 1
ATOM 750 O O . ARG A 1 136 ? 63.396 20.644 -9.427 1.00 20.06 136 ARG A O 1
ATOM 758 N N . SER A 1 137 ? 63.866 22.843 -9.089 1.00 19.67 137 SER A N 1
ATOM 759 C CA . SER A 1 137 ? 63.786 22.781 -7.643 1.00 19.25 137 SER A CA 1
ATOM 760 C C . SER A 1 137 ? 62.415 23.320 -7.234 1.00 18.97 137 SER A C 1
ATOM 761 O O . SER A 1 137 ? 61.817 24.121 -7.953 1.00 18.71 137 SER A O 1
ATOM 764 N N . ILE A 1 138 ? 61.904 22.857 -6.093 1.00 19.18 138 ILE A N 1
ATOM 765 C CA . ILE A 1 138 ? 60.616 23.330 -5.561 1.00 18.91 138 ILE A CA 1
ATOM 766 C C . ILE A 1 138 ? 60.744 24.806 -5.134 1.00 18.82 138 ILE A C 1
ATOM 767 O O . ILE A 1 138 ? 61.678 25.152 -4.399 1.00 18.68 138 ILE A O 1
ATOM 772 N N . PRO A 1 139 ? 59.832 25.687 -5.615 1.00 18.48 139 PRO A N 1
ATOM 773 C CA . PRO A 1 139 ? 59.956 27.071 -5.168 1.00 18.11 139 PRO A CA 1
ATOM 774 C C . PRO A 1 139 ? 59.971 27.161 -3.647 1.00 18.29 139 PRO A C 1
ATOM 775 O O . PRO A 1 139 ? 59.242 26.423 -2.955 1.00 18.33 139 PRO A O 1
ATOM 779 N N . MET A 1 140 ? 60.827 28.038 -3.134 1.00 18.26 140 MET A N 1
ATOM 780 C CA . MET A 1 140 ? 60.903 28.284 -1.702 1.00 18.43 140 MET A CA 1
ATOM 781 C C . MET A 1 140 ? 59.524 28.742 -1.180 1.00 18.04 140 MET A C 1
ATOM 782 O O . MET A 1 140 ? 59.095 28.330 -0.099 1.00 17.98 140 MET A O 1
ATOM 787 N N . ASN A 1 141 ? 58.815 29.548 -1.968 1.00 17.68 141 ASN A N 1
ATOM 788 C CA . ASN A 1 141 ? 57.477 29.971 -1.576 1.00 17.53 141 ASN A CA 1
ATOM 789 C C . ASN A 1 141 ? 56.537 28.778 -1.376 1.00 17.12 141 ASN A C 1
ATOM 790 O O . ASN A 1 141 ? 55.793 28.725 -0.411 1.00 17.41 141 ASN A O 1
ATOM 795 N N . LEU A 1 142 ? 56.627 27.785 -2.243 1.00 16.85 142 LEU A N 1
ATOM 796 C CA . LEU A 1 142 ? 55.887 26.549 -2.031 1.00 16.71 142 LEU A CA 1
ATOM 797 C C . LEU A 1 142 ? 56.437 25.732 -0.831 1.00 16.75 142 LEU A C 1
ATOM 798 O O . LEU A 1 142 ? 55.671 25.348 0.049 1.00 16.73 142 LEU A O 1
ATOM 803 N N . ILE A 1 143 ? 57.750 25.485 -0.786 1.00 16.46 143 ILE A N 1
ATOM 804 C CA . ILE A 1 143 ? 58.350 24.787 0.354 1.00 16.42 143 ILE A CA 1
ATOM 805 C C . ILE A 1 143 ? 57.831 25.342 1.707 1.00 17.04 143 ILE A C 1
ATOM 806 O O . ILE A 1 143 ? 57.529 24.575 2.643 1.00 16.91 143 ILE A O 1
ATOM 811 N N . SER A 1 144 ? 57.722 26.669 1.810 1.00 17.32 144 SER A N 1
ATOM 812 C CA . SER A 1 144 ? 57.256 27.297 3.059 1.00 17.55 144 SER A CA 1
ATOM 813 C C . SER A 1 144 ? 55.798 26.970 3.365 1.00 17.30 144 SER A C 1
ATOM 814 O O . SER A 1 144 ? 55.447 26.787 4.520 1.00 17.28 144 SER A O 1
ATOM 817 N N . ILE A 1 145 ? 54.962 26.894 2.331 1.00 17.35 145 ILE A N 1
ATOM 818 C CA . ILE A 1 145 ? 53.553 26.539 2.506 1.00 17.69 145 ILE A CA 1
ATOM 819 C C . ILE A 1 145 ? 53.426 25.177 3.198 1.00 18.35 145 ILE A C 1
ATOM 820 O O . ILE A 1 145 ? 52.707 25.037 4.198 1.00 18.35 145 ILE A O 1
ATOM 825 N N . TYR A 1 146 ? 54.138 24.181 2.674 1.00 18.84 146 TYR A N 1
ATOM 826 C CA . TYR A 1 146 ? 54.060 22.821 3.204 1.00 19.42 146 TYR A CA 1
ATOM 827 C C . TYR A 1 146 ? 54.612 22.688 4.624 1.00 19.34 146 TYR A C 1
ATOM 828 O O . TYR A 1 146 ? 54.025 22.030 5.483 1.00 19.26 146 TYR A O 1
ATOM 837 N N . ILE A 1 147 ? 55.765 23.291 4.855 1.00 19.34 147 ILE A N 1
ATOM 838 C CA . ILE A 1 147 ? 56.454 23.102 6.117 1.00 19.51 147 ILE A CA 1
ATOM 839 C C . ILE A 1 147 ? 55.720 23.841 7.234 1.00 19.34 147 ILE A C 1
ATOM 840 O O . ILE A 1 147 ? 55.643 23.343 8.357 1.00 19.52 147 ILE A O 1
ATOM 845 N N . TYR A 1 148 ? 55.159 25.009 6.919 1.00 19.10 148 TYR A N 1
ATOM 846 C CA . TYR A 1 148 ? 54.280 25.703 7.874 1.00 18.96 148 TYR A CA 1
ATOM 847 C C . TYR A 1 148 ? 53.178 24.777 8.371 1.00 18.71 148 TYR A C 1
ATOM 848 O O . TYR A 1 148 ? 53.028 24.568 9.561 1.00 18.76 148 TYR A O 1
ATOM 857 N N . GLN A 1 149 ? 52.416 24.215 7.446 1.00 18.88 149 GLN A N 1
ATOM 858 C CA . GLN A 1 149 ? 51.307 23.346 7.804 1.00 18.97 149 GLN A CA 1
ATOM 859 C C . GLN A 1 149 ? 51.777 22.146 8.602 1.00 19.34 149 GLN A C 1
ATOM 860 O O . GLN A 1 149 ? 51.127 21.753 9.574 1.00 19.50 149 GLN A O 1
ATOM 866 N N . LEU A 1 150 ? 52.915 21.584 8.212 1.00 19.86 150 LEU A N 1
ATOM 867 C CA . LEU A 1 150 ? 53.508 20.473 8.954 1.00 20.18 150 LEU A CA 1
ATOM 868 C C . LEU A 1 150 ? 53.722 20.833 10.437 1.00 20.79 150 LEU A C 1
ATOM 869 O O . LEU A 1 150 ? 53.249 20.110 11.340 1.00 21.61 150 LEU A O 1
ATOM 874 N N . PHE A 1 151 ? 54.397 21.955 10.694 1.00 20.69 151 PHE A N 1
ATOM 875 C CA . PHE A 1 151 ? 54.530 22.455 12.057 1.00 20.42 151 PHE A CA 1
ATOM 876 C C . PHE A 1 151 ? 53.176 22.566 12.793 1.00 20.74 151 PHE A C 1
ATOM 877 O O . PHE A 1 151 ? 53.048 22.107 13.947 1.00 21.07 151 PHE A O 1
ATOM 885 N N . ARG A 1 152 ? 52.171 23.153 12.137 1.00 20.46 152 ARG A N 1
ATOM 886 C CA . ARG A 1 152 ? 50.843 23.302 12.748 1.00 20.54 152 ARG A CA 1
ATOM 887 C C . ARG A 1 152 ? 50.276 21.934 13.168 1.00 20.61 152 ARG A C 1
ATOM 888 O O . ARG A 1 152 ? 49.743 21.803 14.258 1.00 20.54 152 ARG A O 1
ATOM 896 N N . ALA A 1 153 ? 50.426 20.922 12.308 1.00 20.81 153 ALA A N 1
ATOM 897 C CA . ALA A 1 153 ? 49.979 19.554 12.608 1.00 21.09 153 ALA A CA 1
ATOM 898 C C . ALA A 1 153 ? 50.690 18.981 13.823 1.00 21.51 153 ALA A C 1
ATOM 899 O O . ALA A 1 153 ? 50.048 18.485 14.765 1.00 21.78 153 ALA A O 1
ATOM 901 N N . VAL A 1 154 ? 52.022 19.050 13.787 1.00 21.55 154 VAL A N 1
ATOM 902 C CA . VAL A 1 154 ? 52.854 18.544 14.860 1.00 21.21 154 VAL A CA 1
ATOM 903 C C . VAL A 1 154 ? 52.575 19.301 16.158 1.00 21.23 154 VAL A C 1
ATOM 904 O O . VAL A 1 154 ? 52.451 18.683 17.223 1.00 21.67 154 VAL A O 1
ATOM 908 N N . GLY A 1 155 ? 52.434 20.623 16.071 1.00 20.70 155 GLY A N 1
ATOM 909 C CA . GLY A 1 155 ? 52.050 21.420 17.232 1.00 20.05 155 GLY A CA 1
ATOM 910 C C . GLY A 1 155 ? 50.810 20.839 17.887 1.00 19.93 155 GLY A C 1
ATOM 911 O O . GLY A 1 155 ? 50.687 20.813 19.117 1.00 19.81 155 GLY A O 1
ATOM 912 N N . PHE A 1 156 ? 49.894 20.348 17.062 1.00 19.89 156 PHE A N 1
ATOM 913 C CA . PHE A 1 156 ? 48.617 19.839 17.563 1.00 20.28 156 PHE A CA 1
ATOM 914 C C . PHE A 1 156 ? 48.742 18.497 18.303 1.00 20.39 156 PHE A C 1
ATOM 915 O O . PHE A 1 156 ? 48.128 18.321 19.368 1.00 20.09 156 PHE A O 1
ATOM 923 N N . ILE A 1 157 ? 49.524 17.568 17.744 1.00 20.20 157 ILE A N 1
ATOM 924 C CA . ILE A 1 157 ? 49.643 16.224 18.328 1.00 20.48 157 ILE A CA 1
ATOM 925 C C . ILE A 1 157 ? 50.506 16.200 19.603 1.00 20.74 157 ILE A C 1
ATOM 926 O O . ILE A 1 157 ? 50.207 15.475 20.567 1.00 20.59 157 ILE A O 1
ATOM 931 N N . HIS A 1 158 ? 51.551 17.027 19.609 1.00 20.74 158 HIS A N 1
ATOM 932 C CA . HIS A 1 158 ? 52.396 17.214 20.792 1.00 20.24 158 HIS A CA 1
ATOM 933 C C . HIS A 1 158 ? 51.640 17.881 21.959 1.00 20.48 158 HIS A C 1
ATOM 934 O O . HIS A 1 158 ? 51.987 17.678 23.133 1.00 20.50 158 HIS A O 1
ATOM 941 N N . SER A 1 159 ? 50.601 18.660 21.660 1.00 20.23 159 SER A N 1
ATOM 942 C CA . SER A 1 159 ? 49.825 19.253 22.744 1.00 20.36 159 SER A CA 1
ATOM 943 C C . SER A 1 159 ? 49.056 18.153 23.486 1.00 20.42 159 SER A C 1
ATOM 944 O O . SER A 1 159 ? 48.510 18.377 24.562 1.00 20.58 159 SER A O 1
ATOM 947 N N . LEU A 1 160 ? 49.032 16.969 22.887 1.00 20.24 160 LEU A N 1
ATOM 948 C CA . LEU A 1 160 ? 48.331 15.824 23.421 1.00 19.82 160 LEU A CA 1
ATOM 949 C C . LEU A 1 160 ? 49.286 14.722 23.927 1.00 19.73 160 LEU A C 1
ATOM 950 O O . LEU A 1 160 ? 48.844 13.680 24.420 1.00 19.48 160 LEU A O 1
ATOM 955 N N . GLY A 1 161 ? 50.590 14.968 23.822 1.00 19.74 161 GLY A N 1
ATOM 956 C CA . GLY A 1 161 ? 51.626 13.957 24.139 1.00 19.81 161 GLY A CA 1
ATOM 957 C C . GLY A 1 161 ? 51.767 12.861 23.084 1.00 19.83 161 GLY A C 1
ATOM 958 O O . GLY A 1 161 ? 52.497 11.886 23.272 1.00 19.38 161 GLY A O 1
ATOM 959 N N . ILE A 1 162 ? 51.045 13.012 21.979 1.00 19.80 162 ILE A N 1
ATOM 960 C CA . ILE A 1 162 ? 51.113 12.059 20.893 1.00 20.03 162 ILE A CA 1
ATOM 961 C C . ILE A 1 162 ? 52.273 12.427 19.979 1.00 20.67 162 ILE A C 1
ATOM 962 O O . ILE A 1 162 ? 52.406 13.581 19.555 1.00 21.50 162 ILE A O 1
ATOM 967 N N . CYS A 1 163 ? 53.092 11.427 19.669 1.00 20.83 163 CYS A N 1
ATOM 968 C CA . CYS A 1 163 ? 54.272 11.556 18.826 1.00 20.02 163 CYS A CA 1
ATOM 969 C C . CYS A 1 163 ? 54.025 10.647 17.613 1.00 19.51 163 CYS A C 1
ATOM 970 O O . CYS A 1 163 ? 53.450 9.564 17.787 1.00 19.80 163 CYS A O 1
ATOM 973 N N . HIS A 1 164 ? 54.399 11.085 16.403 1.00 18.34 164 HIS A N 1
ATOM 974 C CA . HIS A 1 164 ? 54.097 10.310 15.171 1.00 18.13 164 HIS A CA 1
ATOM 975 C C . HIS A 1 164 ? 55.105 9.180 14.955 1.00 18.33 164 HIS A C 1
ATOM 976 O O . HIS A 1 164 ? 54.723 8.034 14.668 1.00 18.03 164 HIS A O 1
ATOM 983 N N . ARG A 1 165 ? 56.388 9.529 15.061 1.00 18.22 165 ARG A N 1
ATOM 984 C CA . ARG A 1 165 ? 57.440 8.552 15.148 1.00 18.26 165 ARG A CA 1
ATOM 985 C C . ARG A 1 165 ? 57.869 8.038 13.801 1.00 18.90 165 ARG A C 1
ATOM 986 O O . ARG A 1 165 ? 58.771 7.217 13.723 1.00 19.49 165 ARG A O 1
ATOM 994 N N . ASP A 1 166 ? 57.253 8.519 12.729 1.00 19.34 166 ASP A N 1
ATOM 995 C CA . ASP A 1 166 ? 57.681 8.098 11.392 1.00 19.96 166 ASP A CA 1
ATOM 996 C C . ASP A 1 166 ? 57.277 9.090 10.283 1.00 20.00 166 ASP A C 1
ATOM 997 O O . ASP A 1 166 ? 56.805 8.693 9.216 1.00 20.51 166 ASP A O 1
ATOM 1002 N N . ILE A 1 167 ? 57.469 10.379 10.547 1.00 19.80 167 ILE A N 1
ATOM 1003 C CA . ILE A 1 167 ? 57.251 11.429 9.557 1.00 19.77 167 ILE A CA 1
ATOM 1004 C C . ILE A 1 167 ? 58.271 11.313 8.416 1.00 20.19 167 ILE A C 1
ATOM 1005 O O . ILE A 1 167 ? 59.485 11.172 8.655 1.00 20.00 167 ILE A O 1
ATOM 1010 N N . LYS A 1 168 ? 57.746 11.363 7.189 1.00 20.76 168 LYS A N 1
ATOM 1011 C CA . LYS A 1 168 ? 58.492 11.213 5.934 1.00 21.36 168 LYS A CA 1
ATOM 1012 C C . LYS A 1 168 ? 57.603 11.674 4.759 1.00 21.56 168 LYS A C 1
ATOM 1013 O O . LYS A 1 168 ? 56.375 11.678 4.900 1.00 21.80 168 LYS A O 1
ATOM 1019 N N . PRO A 1 169 ? 58.206 12.095 3.613 1.00 21.62 169 PRO A N 1
ATOM 1020 C CA . PRO A 1 169 ? 57.393 12.620 2.509 1.00 21.54 169 PRO A CA 1
ATOM 1021 C C . PRO A 1 169 ? 56.311 11.653 1.999 1.00 21.83 169 PRO A C 1
ATOM 1022 O O . PRO A 1 169 ? 55.309 12.101 1.429 1.00 21.64 169 PRO A O 1
ATOM 1026 N N . GLN A 1 170 ? 56.499 10.350 2.202 1.00 22.02 170 GLN A N 1
ATOM 1027 C CA . GLN A 1 170 ? 55.432 9.377 1.889 1.00 22.82 170 GLN A CA 1
ATOM 1028 C C . GLN A 1 170 ? 54.146 9.525 2.767 1.00 22.86 170 GLN A C 1
ATOM 1029 O O . GLN A 1 170 ? 53.045 9.131 2.345 1.00 23.20 170 GLN A O 1
ATOM 1035 N N . ASN A 1 171 ? 54.308 10.085 3.971 1.00 22.77 171 ASN A N 1
ATOM 1036 C CA . ASN A 1 171 ? 53.239 10.292 4.965 1.00 22.69 171 ASN A CA 1
ATOM 1037 C C . ASN A 1 171 ? 52.659 11.679 4.909 1.00 22.13 171 ASN A C 1
ATOM 1038 O O . ASN A 1 171 ? 51.883 12.068 5.767 1.00 22.29 171 ASN A O 1
ATOM 1043 N N . LEU A 1 172 ? 53.097 12.461 3.951 1.00 21.74 172 LEU A N 1
ATOM 1044 C CA . LEU A 1 172 ? 52.693 13.840 3.935 1.00 21.68 172 LEU A CA 1
ATOM 1045 C C . LEU A 1 172 ? 51.859 14.067 2.695 1.00 21.52 172 LEU A C 1
ATOM 1046 O O . LEU A 1 172 ? 52.374 14.200 1.576 1.00 21.41 172 LEU A O 1
ATOM 1051 N N . LEU A 1 173 ? 50.558 14.084 2.909 1.00 21.24 173 LEU A N 1
ATOM 1052 C CA . LEU A 1 173 ? 49.636 14.226 1.806 1.00 21.37 173 LEU A CA 1
ATOM 1053 C C . LEU A 1 173 ? 49.488 15.674 1.390 1.00 21.50 173 LEU A C 1
ATOM 1054 O O . LEU A 1 173 ? 49.403 16.554 2.230 1.00 21.81 173 LEU A O 1
ATOM 1059 N N . VAL A 1 174 ? 49.455 15.894 0.082 1.00 21.78 174 VAL A N 1
ATOM 1060 C CA . VAL A 1 174 ? 49.368 17.210 -0.524 1.00 22.36 174 VAL A CA 1
ATOM 1061 C C . VAL A 1 174 ? 48.211 17.212 -1.518 1.00 23.01 174 VAL A C 1
ATOM 1062 O O . VAL A 1 174 ? 48.006 16.232 -2.240 1.00 23.24 174 VAL A O 1
ATOM 1066 N N . ASN A 1 175 ? 47.453 18.307 -1.549 1.00 23.59 175 ASN A N 1
ATOM 1067 C CA . ASN A 1 175 ? 46.391 18.499 -2.521 1.00 23.83 175 ASN A CA 1
ATOM 1068 C C . ASN A 1 175 ? 46.795 19.657 -3.409 1.00 24.52 175 ASN A C 1
ATOM 1069 O O . ASN A 1 175 ? 47.116 20.743 -2.906 1.00 24.71 175 ASN A O 1
ATOM 1074 N N . SER A 1 176 ? 46.764 19.421 -4.722 1.00 24.83 176 SER A N 1
ATOM 1075 C CA . SER A 1 176 ? 47.279 20.362 -5.722 1.00 25.14 176 SER A CA 1
ATOM 1076 C C . SER A 1 176 ? 46.356 21.548 -5.984 1.00 25.08 176 SER A C 1
ATOM 1077 O O . SER A 1 176 ? 46.803 22.596 -6.439 1.00 25.05 176 SER A O 1
ATOM 1079 N N . LYS A 1 177 ? 45.072 21.376 -5.711 1.00 25.19 177 LYS A N 1
ATOM 1080 C CA . LYS A 1 177 ? 44.086 22.436 -5.934 1.00 25.59 177 LYS A CA 1
ATOM 1081 C C . LYS A 1 177 ? 44.429 23.679 -5.102 1.00 25.47 177 LYS A C 1
ATOM 1082 O O . LYS A 1 177 ? 44.140 24.808 -5.494 1.00 25.36 177 LYS A O 1
ATOM 1088 N N . ASP A 1 178 ? 45.118 23.439 -3.991 1.00 25.35 178 ASP A N 1
ATOM 1089 C CA . ASP A 1 178 ? 45.019 24.261 -2.799 1.00 25.25 178 ASP A CA 1
ATOM 1090 C C . ASP A 1 178 ? 46.381 24.469 -2.161 1.00 24.71 178 ASP A C 1
ATOM 1091 O O . ASP A 1 178 ? 46.610 25.484 -1.487 1.00 24.84 178 ASP A O 1
ATOM 1096 N N . ASN A 1 179 ? 47.263 23.483 -2.361 1.00 23.30 179 ASN A N 1
ATOM 1097 C CA . ASN A 1 179 ? 48.504 23.328 -1.607 1.00 22.09 179 ASN A CA 1
ATOM 1098 C C . ASN A 1 179 ? 48.337 22.970 -0.112 1.00 21.32 179 ASN A C 1
ATOM 1099 O O . ASN A 1 179 ? 49.216 23.257 0.707 1.00 21.65 179 ASN A O 1
ATOM 1104 N N . THR A 1 180 ? 47.219 22.324 0.224 1.00 20.17 180 THR A N 1
ATOM 1105 C CA . THR A 1 180 ? 46.955 21.774 1.565 1.00 18.75 180 THR A CA 1
ATOM 1106 C C . THR A 1 180 ? 47.837 20.545 1.806 1.00 17.97 180 THR A C 1
ATOM 1107 O O . THR A 1 180 ? 47.935 19.657 0.964 1.00 17.67 180 THR A O 1
ATOM 1111 N N . LEU A 1 181 ? 48.494 20.505 2.951 1.00 17.47 181 LEU A N 1
ATOM 1112 C CA . LEU A 1 181 ? 49.237 19.318 3.327 1.00 17.36 181 LEU A CA 1
ATOM 1113 C C . LEU A 1 181 ? 48.579 18.655 4.533 1.00 17.19 181 LEU A C 1
ATOM 1114 O O . LEU A 1 181 ? 48.104 19.335 5.429 1.00 16.98 181 LEU A O 1
ATOM 1119 N N . LYS A 1 182 ? 48.520 17.330 4.533 1.00 17.23 182 LYS A N 1
ATOM 1120 C CA . LYS A 1 182 ? 48.001 16.608 5.694 1.00 17.57 182 LYS A CA 1
ATOM 1121 C C . LYS A 1 182 ? 48.880 15.428 6.079 1.00 17.54 182 LYS A C 1
ATOM 1122 O O . LYS A 1 182 ? 49.438 14.714 5.236 1.00 17.21 182 LYS A O 1
ATOM 1128 N N . LEU A 1 183 ? 49.002 15.270 7.387 1.00 17.69 183 LEU A N 1
ATOM 1129 C CA . LEU A 1 183 ? 49.820 14.248 7.987 1.00 17.78 183 LEU A CA 1
ATOM 1130 C C . LEU A 1 183 ? 48.951 13.011 8.221 1.00 17.87 183 LEU A C 1
ATOM 1131 O O . LEU A 1 183 ? 47.913 13.084 8.891 1.00 18.46 183 LEU A O 1
ATOM 1136 N N . CYS A 1 184 ? 49.355 11.883 7.656 1.00 17.39 184 CYS A N 1
ATOM 1137 C CA . CYS A 1 184 ? 48.565 10.676 7.792 1.00 17.11 184 CYS A CA 1
ATOM 1138 C C . CYS A 1 184 ? 49.352 9.517 8.381 1.00 17.32 184 CYS A C 1
ATOM 1139 O O . CYS A 1 184 ? 50.546 9.622 8.686 1.00 17.22 184 CYS A O 1
ATOM 1142 N N . ASP A 1 185 ? 48.638 8.408 8.520 1.00 17.70 185 ASP A N 1
ATOM 1143 C CA . ASP A 1 185 ? 49.173 7.109 8.876 1.00 17.90 185 ASP A CA 1
ATOM 1144 C C . ASP A 1 185 ? 49.837 7.064 10.242 1.00 17.62 185 ASP A C 1
ATOM 1145 O O . ASP A 1 185 ? 51.069 7.108 10.359 1.00 17.87 185 ASP A O 1
ATOM 1150 N N . PHE A 1 186 ? 48.993 6.934 11.265 1.00 17.21 186 PHE A N 1
ATOM 1151 C CA . PHE A 1 186 ? 49.438 6.864 12.651 1.00 16.54 186 PHE A CA 1
ATOM 1152 C C . PHE A 1 186 ? 49.693 5.456 13.191 1.00 16.19 186 PHE A C 1
ATOM 1153 O O . PHE A 1 186 ? 49.714 5.233 14.403 1.00 16.48 186 PHE A O 1
ATOM 1161 N N . GLY A 1 187 ? 49.952 4.521 12.282 1.00 15.84 187 GLY A N 1
ATOM 1162 C CA . GLY A 1 187 ? 50.223 3.135 12.654 1.00 15.86 187 GLY A CA 1
ATOM 1163 C C . GLY A 1 187 ? 51.471 2.959 13.490 1.00 15.88 187 GLY A C 1
ATOM 1164 O O . GLY A 1 187 ? 51.666 1.915 14.122 1.00 15.79 187 GLY A O 1
ATOM 1165 N N . SER A 1 188 ? 52.323 3.980 13.492 1.00 16.04 188 SER A N 1
ATOM 1166 C CA . SER A 1 188 ? 53.562 3.906 14.242 1.00 16.59 188 SER A CA 1
ATOM 1167 C C . SER A 1 188 ? 53.588 4.928 15.370 1.00 16.38 188 SER A C 1
ATOM 1168 O O . SER A 1 188 ? 54.572 5.022 16.102 1.00 16.46 188 SER A O 1
ATOM 1171 N N . ALA A 1 189 ? 52.498 5.676 15.511 1.00 16.42 189 ALA A N 1
ATOM 1172 C CA . ALA A 1 189 ? 52.381 6.707 16.535 1.00 16.35 189 ALA A CA 1
ATOM 1173 C C . ALA A 1 189 ? 52.211 6.120 17.927 1.00 16.55 189 ALA A C 1
ATOM 1174 O O . ALA A 1 189 ? 51.793 4.967 18.075 1.00 16.65 189 ALA A O 1
ATOM 1176 N N . LYS A 1 190 ? 52.541 6.922 18.940 1.00 16.97 190 LYS A N 1
ATOM 1177 C CA . LYS A 1 190 ? 52.293 6.576 20.342 1.00 17.79 190 LYS A CA 1
ATOM 1178 C C . LYS A 1 190 ? 52.143 7.83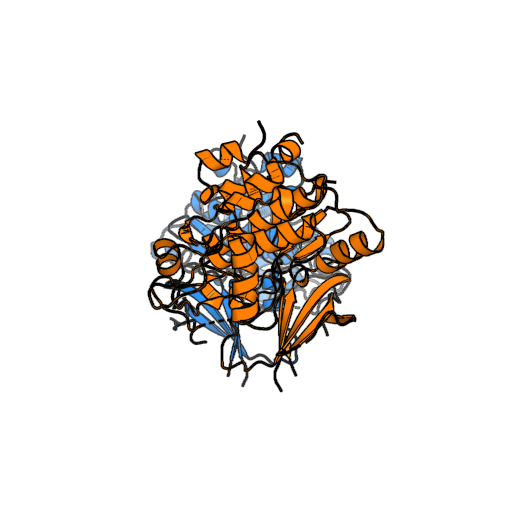4 21.218 1.00 18.76 190 LYS A C 1
ATOM 1179 O O . LYS A 1 190 ? 52.764 8.861 20.941 1.00 18.98 190 LYS A O 1
ATOM 1185 N N . LYS A 1 191 ? 51.307 7.743 22.254 1.00 19.86 191 LYS A N 1
ATOM 1186 C CA . LYS A 1 191 ? 51.217 8.755 23.307 1.00 21.18 191 LYS A CA 1
ATOM 1187 C C . LYS A 1 191 ? 52.350 8.546 24.316 1.00 21.73 191 LYS A C 1
ATOM 1188 O O . LYS A 1 191 ? 52.375 7.547 25.040 1.00 21.76 191 LYS A O 1
ATOM 1194 N N . LEU A 1 192 ? 53.283 9.498 24.359 1.00 22.26 192 LEU A N 1
ATOM 1195 C CA . LEU A 1 192 ? 54.445 9.425 25.247 1.00 22.70 192 LEU A CA 1
ATOM 1196 C C . LEU A 1 192 ? 54.125 9.774 26.708 1.00 23.00 192 LEU A C 1
ATOM 1197 O O . LEU A 1 192 ? 53.701 10.885 27.022 1.00 23.68 192 LEU A O 1
ATOM 1202 N N . ILE A 1 193 ? 54.338 8.823 27.603 1.00 22.68 193 ILE A N 1
ATOM 1203 C CA . ILE A 1 193 ? 54.057 9.054 28.992 1.00 22.56 193 ILE A CA 1
ATOM 1204 C C . ILE A 1 193 ? 55.363 9.418 29.647 1.00 22.69 193 ILE A C 1
ATOM 1205 O O . ILE A 1 193 ? 56.111 8.521 30.050 1.00 23.47 193 ILE A O 1
ATOM 1210 N N . PRO A 1 194 ? 55.637 10.735 29.797 1.00 22.44 194 PRO A N 1
ATOM 1211 C CA . PRO A 1 194 ? 56.956 11.246 30.219 1.00 21.65 194 PRO A CA 1
ATOM 1212 C C . PRO A 1 194 ? 57.587 10.522 31.397 1.00 21.42 194 PRO A C 1
ATOM 1213 O O . PRO A 1 194 ? 58.802 10.539 31.511 1.00 21.43 194 PRO A O 1
ATOM 1217 N N . SER A 1 195 ? 56.776 9.898 32.259 1.00 21.30 195 SER A N 1
ATOM 1218 C CA . SER A 1 195 ? 57.262 9.262 33.490 1.00 21.31 195 SER A CA 1
ATOM 1219 C C . SER A 1 195 ? 57.612 7.784 33.321 1.00 21.43 195 SER A C 1
ATOM 1220 O O . SER A 1 195 ? 58.063 7.122 34.263 1.00 21.43 195 SER A O 1
ATOM 1223 N N . GLU A 1 196 ? 57.397 7.267 32.119 1.00 21.77 196 GLU A N 1
ATOM 1224 C CA . GLU A 1 196 ? 57.679 5.864 31.818 1.00 22.17 196 GLU A CA 1
ATOM 1225 C C . GLU A 1 196 ? 58.632 5.746 30.641 1.00 22.20 196 GLU A C 1
ATOM 1226 O O . GLU A 1 196 ? 58.522 6.511 29.667 1.00 22.44 196 GLU A O 1
ATOM 1232 N N . PRO A 1 197 ? 59.567 4.786 30.717 1.00 22.00 197 PRO A N 1
ATOM 1233 C CA . PRO A 1 197 ? 60.493 4.560 29.616 1.00 21.95 197 PRO A CA 1
ATOM 1234 C C . PRO A 1 197 ? 59.846 3.795 28.468 1.00 21.97 197 PRO A C 1
ATOM 1235 O O . PRO A 1 197 ? 58.957 2.954 28.678 1.00 21.80 197 PRO A O 1
ATOM 1239 N N . SER A 1 198 ? 60.296 4.113 27.264 1.00 21.80 198 SER A N 1
ATOM 1240 C CA . SER A 1 198 ? 60.039 3.286 26.116 1.00 21.83 198 SER A CA 1
ATOM 1241 C C . SER A 1 198 ? 61.229 2.361 25.839 1.00 21.60 198 SER A C 1
ATOM 1242 O O . SER A 1 198 ? 62.303 2.487 26.454 1.00 21.59 198 SER A O 1
ATOM 1245 N N . VAL A 1 199 ? 61.003 1.416 24.929 1.00 21.34 199 VAL A N 1
ATOM 1246 C CA . VAL A 1 199 ? 62.005 0.458 24.494 1.00 20.60 199 VAL A CA 1
ATOM 1247 C C . VAL A 1 199 ? 62.522 0.948 23.151 1.00 20.74 199 VAL A C 1
ATOM 1248 O O . VAL A 1 199 ? 61.727 1.351 22.282 1.00 20.81 199 VAL A O 1
ATOM 1252 N N . ALA A 1 200 ? 63.844 0.934 22.980 1.00 20.40 200 ALA A N 1
ATOM 1253 C CA . ALA A 1 200 ? 64.441 1.400 21.732 1.00 20.55 200 ALA A CA 1
ATOM 1254 C C . ALA A 1 200 ? 64.326 0.357 20.615 1.00 20.63 200 ALA A C 1
ATOM 1255 O O . ALA A 1 200 ? 65.209 -0.486 20.437 1.00 20.85 200 ALA A O 1
ATOM 1273 N N . ILE A 1 202 ? 63.016 1.423 17.271 1.00 21.03 202 ILE A N 1
ATOM 1274 C CA . ILE A 1 202 ? 62.659 2.227 16.108 1.00 21.52 202 ILE A CA 1
ATOM 1275 C C . ILE A 1 202 ? 63.822 2.293 15.119 1.00 21.66 202 ILE A C 1
ATOM 1276 O O . ILE A 1 202 ? 64.842 2.964 15.376 1.00 21.85 202 ILE A O 1
ATOM 1281 N N . CYS A 1 203 ? 63.666 1.559 14.011 1.00 21.37 203 CYS A N 1
ATOM 1282 C CA . CYS A 1 203 ? 64.672 1.458 12.959 1.00 21.22 203 CYS A CA 1
ATOM 1283 C C . CYS A 1 203 ? 64.076 1.898 11.627 1.00 21.51 203 CYS A C 1
ATOM 1284 O O . CYS A 1 203 ? 63.177 1.245 11.092 1.00 22.21 203 CYS A O 1
ATOM 1287 N N . SER A 1 204 ? 64.573 2.995 11.072 1.00 21.25 204 SER A N 1
ATOM 1288 C CA . SER A 1 204 ? 64.056 3.486 9.798 1.00 20.78 204 SER A CA 1
ATOM 1289 C C . SER A 1 204 ? 65.082 4.362 9.081 1.00 20.26 204 SER A C 1
ATOM 1290 O O . SER A 1 204 ? 66.036 4.806 9.679 1.00 20.39 204 SER A O 1
ATOM 1293 N N . ARG A 1 205 ? 64.893 4.594 7.794 1.00 20.19 205 ARG A N 1
ATOM 1294 C CA . ARG A 1 205 ? 65.890 5.293 7.011 1.00 20.10 205 ARG A CA 1
ATOM 1295 C C . ARG A 1 205 ? 65.632 6.798 7.004 1.00 20.10 205 ARG A C 1
ATOM 1296 O O . ARG A 1 205 ? 64.480 7.249 7.116 1.00 19.87 205 ARG A O 1
ATOM 1304 N N . PHE A 1 206 ? 66.727 7.558 6.908 1.00 20.34 206 PHE A N 1
ATOM 1305 C CA . PHE A 1 206 ? 66.743 9.007 6.584 1.00 20.40 206 PHE A CA 1
ATOM 1306 C C . PHE A 1 206 ? 66.257 9.984 7.661 1.00 20.55 206 PHE A C 1
ATOM 1307 O O . PHE A 1 206 ? 66.826 11.072 7.812 1.00 20.65 206 PHE A O 1
ATOM 1315 N N . TYR A 1 207 ? 65.216 9.607 8.405 1.00 20.28 207 TYR A N 1
ATOM 1316 C CA . TYR A 1 207 ? 64.483 10.574 9.217 1.00 19.84 207 TYR A CA 1
ATOM 1317 C C . TYR A 1 207 ? 64.511 10.442 10.758 1.00 19.95 207 TYR A C 1
ATOM 1318 O O . TYR A 1 207 ? 63.908 11.296 11.436 1.00 20.41 207 TYR A O 1
ATOM 1327 N N . ARG A 1 208 ? 65.159 9.407 11.318 1.00 19.01 208 ARG A N 1
ATOM 1328 C CA . ARG A 1 208 ? 65.148 9.244 12.778 1.00 18.46 208 ARG A CA 1
ATOM 1329 C C . ARG A 1 208 ? 66.011 10.294 13.427 1.00 18.72 208 ARG A C 1
ATOM 1330 O O . ARG A 1 208 ? 67.026 10.738 12.876 1.00 18.61 208 ARG A O 1
ATOM 1338 N N . ALA A 1 209 ? 65.619 10.654 14.636 1.00 19.17 209 ALA A N 1
ATOM 1339 C CA . ALA A 1 209 ? 66.404 11.534 15.486 1.00 19.51 209 ALA A CA 1
ATOM 1340 C C . ALA A 1 209 ? 67.695 10.824 15.962 1.00 19.69 209 ALA A C 1
ATOM 1341 O O . ALA A 1 209 ? 67.697 9.596 16.149 1.00 19.70 209 ALA A O 1
ATOM 1343 N N . PRO A 1 210 ? 68.799 11.584 16.139 1.00 19.71 210 PRO A N 1
ATOM 1344 C CA . PRO A 1 210 ? 70.066 10.961 16.542 1.00 19.96 210 PRO A CA 1
ATOM 1345 C C . PRO A 1 210 ? 69.929 10.169 17.841 1.00 20.25 210 PRO A C 1
ATOM 1346 O O . PRO A 1 210 ? 70.608 9.145 18.010 1.00 19.85 210 PRO A O 1
ATOM 1350 N N . GLU A 1 211 ? 69.053 10.646 18.736 1.00 20.18 211 GLU A N 1
ATOM 1351 C CA . GLU A 1 211 ? 68.798 9.968 20.004 1.00 20.35 211 GLU A CA 1
ATOM 1352 C C . GLU A 1 211 ? 68.271 8.553 19.785 1.00 20.10 211 GLU A C 1
ATOM 1353 O O . GLU A 1 211 ? 68.671 7.640 20.492 1.00 20.09 211 GLU A O 1
ATOM 1359 N N . LEU A 1 212 ? 67.402 8.364 18.798 1.00 20.08 212 LEU A N 1
ATOM 1360 C CA . LEU A 1 212 ? 66.961 7.009 18.434 1.00 20.30 212 LEU A CA 1
ATOM 1361 C C . LEU A 1 212 ? 68.117 6.129 17.955 1.00 20.53 212 LEU A C 1
ATOM 1362 O O . LEU A 1 212 ? 68.230 4.979 18.371 1.00 20.42 212 LEU A O 1
ATOM 1367 N N . MET A 1 213 ? 68.980 6.681 17.097 1.00 21.07 213 MET A N 1
ATOM 1368 C CA . MET A 1 213 ? 70.163 5.958 16.594 1.00 21.21 213 MET A CA 1
ATOM 1369 C C . MET A 1 213 ? 71.056 5.554 17.748 1.00 20.69 213 MET A C 1
ATOM 1370 O O . MET A 1 213 ? 71.792 4.578 17.634 1.00 20.70 213 MET A O 1
ATOM 1375 N N . LEU A 1 214 ? 70.972 6.304 18.855 1.00 20.63 214 LEU A N 1
ATOM 1376 C CA . LEU A 1 214 ? 71.783 6.038 20.061 1.00 20.39 214 LEU A CA 1
ATOM 1377 C C . LEU A 1 214 ? 71.091 5.152 21.103 1.00 20.34 214 LEU A C 1
ATOM 1378 O O . LEU A 1 214 ? 71.616 4.959 22.195 1.00 20.25 214 LEU A O 1
ATOM 1383 N N . GLY A 1 215 ? 69.934 4.592 20.749 1.00 20.46 215 GLY A N 1
ATOM 1384 C CA . GLY A 1 215 ? 69.250 3.619 21.595 1.00 20.80 215 GLY A CA 1
ATOM 1385 C C . GLY A 1 215 ? 68.532 4.221 22.794 1.00 21.22 215 GLY A C 1
ATOM 1386 O O . GLY A 1 215 ? 68.278 3.534 23.786 1.00 21.30 215 GLY A O 1
ATOM 1387 N N . ALA A 1 216 ? 68.190 5.504 22.701 1.00 21.41 216 ALA A N 1
ATOM 1388 C CA . ALA A 1 216 ? 67.517 6.205 23.784 1.00 21.63 216 ALA A CA 1
ATOM 1389 C C . ALA A 1 216 ? 66.235 5.502 24.208 1.00 22.11 216 ALA A C 1
ATOM 1390 O O . ALA A 1 216 ? 65.514 4.889 23.407 1.00 22.72 216 ALA A O 1
ATOM 1392 N N . THR A 1 217 ? 65.952 5.631 25.489 1.00 22.31 217 THR A N 1
ATOM 1393 C CA . THR A 1 217 ? 64.883 4.919 26.147 1.00 22.20 217 THR A CA 1
ATOM 1394 C C . THR A 1 217 ? 63.917 5.969 26.745 1.00 22.22 217 THR A C 1
ATOM 1395 O O . THR A 1 217 ? 62.772 5.671 27.113 1.00 21.78 217 THR A O 1
ATOM 1399 N N . GLU A 1 218 ? 64.397 7.212 26.780 1.00 21.93 218 GLU A N 1
ATOM 1400 C CA . GLU A 1 218 ? 63.679 8.327 27.367 1.00 21.97 218 GLU A CA 1
ATOM 1401 C C . GLU A 1 218 ? 63.478 9.459 26.338 1.00 21.59 218 GLU A C 1
ATOM 1402 O O . GLU A 1 218 ? 63.510 10.650 26.682 1.00 21.66 218 GLU A O 1
ATOM 1408 N N . TYR A 1 219 ? 63.268 9.088 25.078 1.00 20.80 219 TYR A N 1
ATOM 1409 C CA . TYR A 1 219 ? 63.095 10.078 24.012 1.00 20.49 219 TYR A CA 1
ATOM 1410 C C . TYR A 1 219 ? 61.747 10.812 24.176 1.00 20.66 219 TYR A C 1
ATOM 1411 O O . TYR A 1 219 ? 60.921 10.400 24.967 1.00 20.58 219 TYR A O 1
ATOM 1420 N N . THR A 1 220 ? 61.549 11.893 23.423 1.00 20.92 220 THR A N 1
ATOM 1421 C CA . THR A 1 220 ? 60.404 12.807 23.582 1.00 20.78 220 THR A CA 1
ATOM 1422 C C . THR A 1 220 ? 59.807 13.214 22.208 1.00 20.85 220 THR A C 1
ATOM 1423 O O . THR A 1 220 ? 60.421 12.960 21.155 1.00 20.10 220 THR A O 1
ATOM 1427 N N . PRO A 1 221 ? 58.617 13.867 22.208 1.00 20.71 221 PRO A N 1
ATOM 1428 C CA . PRO A 1 221 ? 58.024 14.153 20.899 1.00 20.48 221 PRO A CA 1
ATOM 1429 C C . PRO A 1 221 ? 58.974 15.005 20.047 1.00 20.48 221 PRO A C 1
ATOM 1430 O O . PRO A 1 221 ? 58.793 15.132 18.845 1.00 20.78 221 PRO A O 1
ATOM 1434 N N . SER A 1 222 ? 60.018 15.525 20.673 1.00 20.50 222 SER A N 1
ATOM 1435 C CA . SER A 1 222 ? 61.058 16.240 19.964 1.00 20.96 222 SER A CA 1
ATOM 1436 C C . SER A 1 222 ? 61.583 15.474 18.743 1.00 20.78 222 SER A C 1
ATOM 1437 O O . SER A 1 222 ? 61.913 16.090 17.728 1.00 21.59 222 SER A O 1
ATOM 1440 N N . ILE A 1 223 ? 61.637 14.142 18.837 1.00 19.98 223 ILE A N 1
ATOM 1441 C CA . ILE A 1 223 ? 62.038 13.302 17.709 1.00 19.11 223 ILE A CA 1
ATOM 1442 C C . ILE A 1 223 ? 61.299 13.644 16.396 1.00 19.12 223 ILE A C 1
ATOM 1443 O O . ILE A 1 223 ? 61.890 13.543 15.325 1.00 18.87 223 ILE A O 1
ATOM 1448 N N . ASP A 1 224 ? 60.027 14.032 16.479 1.00 18.96 224 ASP A N 1
ATOM 1449 C CA . ASP A 1 224 ? 59.284 14.473 15.286 1.00 19.21 224 ASP A CA 1
ATOM 1450 C C . ASP A 1 224 ? 59.898 15.730 14.681 1.00 19.31 224 ASP A C 1
ATOM 1451 O O . ASP A 1 224 ? 59.917 15.882 13.455 1.00 19.36 224 ASP A O 1
ATOM 1456 N N . LEU A 1 225 ? 60.405 16.631 15.523 1.00 19.15 225 LEU A N 1
ATOM 1457 C CA . LEU A 1 225 ? 60.963 17.883 15.009 1.00 19.25 225 LEU A CA 1
ATOM 1458 C C . LEU A 1 225 ? 62.218 17.618 14.194 1.00 19.44 225 LEU A C 1
ATOM 1459 O O . LEU A 1 225 ? 62.404 18.224 13.138 1.00 19.44 225 LEU A O 1
ATOM 1464 N N . TRP A 1 226 ? 63.061 16.693 14.659 1.00 19.52 226 TRP A N 1
ATOM 1465 C CA . TRP A 1 226 ? 64.177 16.225 13.837 1.00 19.43 226 TRP A CA 1
ATOM 1466 C C . TRP A 1 226 ? 63.679 15.720 12.480 1.00 19.81 226 TRP A C 1
ATOM 1467 O O . TRP A 1 226 ? 64.270 16.021 11.444 1.00 21.05 226 TRP A O 1
ATOM 1478 N N . SER A 1 227 ? 62.593 14.971 12.450 1.00 19.59 227 SER A N 1
ATOM 1479 C CA . SER A 1 227 ? 62.131 14.509 11.158 1.00 20.16 227 SER A CA 1
ATOM 1480 C C . SER A 1 227 ? 61.737 15.674 10.261 1.00 20.16 227 SER A C 1
ATOM 1481 O O . SER A 1 227 ? 62.112 15.693 9.090 1.00 20.53 227 SER A O 1
ATOM 1484 N N . ILE A 1 228 ? 61.014 16.653 10.807 1.00 20.15 228 ILE A N 1
ATOM 1485 C CA . ILE A 1 228 ? 60.587 17.818 10.026 1.00 20.14 228 ILE A CA 1
ATOM 1486 C C . ILE A 1 228 ? 61.793 18.510 9.413 1.00 20.00 228 ILE A C 1
ATOM 1487 O O . ILE A 1 228 ? 61.809 18.797 8.220 1.00 20.02 228 ILE A O 1
ATOM 1492 N N . GLY A 1 229 ? 62.815 18.744 10.224 1.00 19.95 229 GLY A N 1
ATOM 1493 C CA . GLY A 1 229 ? 64.025 19.388 9.751 1.00 20.45 229 GLY A CA 1
ATOM 1494 C C . GLY A 1 229 ? 64.598 18.666 8.547 1.00 21.43 229 GLY A C 1
ATOM 1495 O O . GLY A 1 229 ? 65.070 19.304 7.566 1.00 21.74 229 GLY A O 1
ATOM 1496 N N . CYS A 1 230 ? 64.565 17.332 8.612 1.00 21.27 230 CYS A N 1
ATOM 1497 C CA . CYS A 1 230 ? 65.094 16.515 7.543 1.00 21.23 230 CYS A CA 1
ATOM 1498 C C . CYS A 1 230 ? 64.263 16.718 6.304 1.00 21.31 230 CYS A C 1
ATOM 1499 O O . CYS A 1 230 ? 64.789 16.921 5.215 1.00 22.00 230 CYS A O 1
ATOM 1502 N N . VAL A 1 231 ? 62.952 16.700 6.470 1.00 21.50 231 VAL A N 1
ATOM 1503 C CA . VAL A 1 231 ? 62.059 16.836 5.328 1.00 21.29 231 VAL A CA 1
ATOM 1504 C C . VAL A 1 231 ? 62.263 18.196 4.661 1.00 21.32 231 VAL A C 1
ATOM 1505 O O . VAL A 1 231 ? 62.427 18.261 3.423 1.00 21.70 231 VAL A O 1
ATOM 1509 N N . PHE A 1 232 ? 62.263 19.255 5.483 1.00 20.41 232 PHE A N 1
ATOM 1510 C CA . PHE A 1 232 ? 62.565 20.606 5.039 1.00 20.20 232 PHE A CA 1
ATOM 1511 C C . PHE A 1 232 ? 63.882 20.562 4.243 1.00 20.44 232 PHE A C 1
ATOM 1512 O O . PHE A 1 232 ? 63.899 20.857 3.057 1.00 20.34 232 PHE A O 1
ATOM 1520 N N . GLY A 1 233 ? 64.960 20.117 4.878 1.00 20.13 233 GLY A N 1
ATOM 1521 C CA . GLY A 1 233 ? 66.217 19.970 4.194 1.00 20.29 233 GLY A CA 1
ATOM 1522 C C . GLY A 1 233 ? 66.164 19.272 2.843 1.00 20.23 233 GLY A C 1
ATOM 1523 O O . GLY A 1 233 ? 66.752 19.757 1.857 1.00 20.36 233 GLY A O 1
ATOM 1524 N N . GLU A 1 234 ? 65.485 18.133 2.786 1.00 19.76 234 GLU A N 1
ATOM 1525 C CA . GLU A 1 234 ? 65.458 17.343 1.556 1.00 20.01 234 GLU A CA 1
ATOM 1526 C C . GLU A 1 234 ? 64.778 18.096 0.416 1.00 19.59 234 GLU A C 1
ATOM 1527 O O . GLU A 1 234 ? 65.236 18.064 -0.739 1.00 19.30 234 GLU A O 1
ATOM 1533 N N . LEU A 1 235 ? 63.692 18.782 0.761 1.00 19.17 235 LEU A N 1
ATOM 1534 C CA . LEU A 1 235 ? 62.953 19.611 -0.189 1.00 18.91 235 LEU A CA 1
ATOM 1535 C C . LEU A 1 235 ? 63.848 20.655 -0.833 1.00 18.88 235 LEU A C 1
ATOM 1536 O O . LEU A 1 235 ? 63.728 20.907 -2.028 1.00 18.92 235 LEU A O 1
ATOM 1541 N N . ILE A 1 236 ? 64.743 21.241 -0.045 1.00 18.69 236 ILE A N 1
ATOM 1542 C CA . ILE A 1 236 ? 65.651 22.243 -0.548 1.00 19.31 236 ILE A CA 1
ATOM 1543 C C . ILE A 1 236 ? 66.757 21.613 -1.400 1.00 19.46 236 ILE A C 1
ATOM 1544 O O . ILE A 1 236 ? 67.064 22.098 -2.494 1.00 19.44 236 ILE A O 1
ATOM 1549 N N . LEU A 1 237 ? 67.349 20.531 -0.898 1.00 19.89 237 LEU A N 1
ATOM 1550 C CA . LEU A 1 237 ? 68.582 19.984 -1.493 1.00 19.60 237 LEU A CA 1
ATOM 1551 C C . LEU A 1 237 ? 68.324 19.176 -2.736 1.00 19.56 237 LEU A C 1
ATOM 1552 O O . LEU A 1 237 ? 69.096 19.250 -3.667 1.00 20.30 237 LEU A O 1
ATOM 1557 N N . GLY A 1 238 ? 67.252 18.394 -2.739 1.00 19.54 238 GLY A N 1
ATOM 1558 C CA . GLY A 1 238 ? 66.925 17.557 -3.887 1.00 19.52 238 GLY A CA 1
ATOM 1559 C C . GLY A 1 238 ? 67.137 16.073 -3.644 1.00 19.55 238 GLY A C 1
ATOM 1560 O O . GLY A 1 238 ? 66.891 15.247 -4.530 1.00 19.53 238 GLY A O 1
ATOM 1561 N N . LYS A 1 239 ? 67.605 15.746 -2.444 1.00 19.33 239 LYS A N 1
ATOM 1562 C CA . LYS A 1 239 ? 67.889 14.375 -2.032 1.00 19.71 239 LYS A CA 1
ATOM 1563 C C . LYS A 1 239 ? 67.942 14.404 -0.491 1.00 19.59 239 LYS A C 1
ATOM 1564 O O . LYS A 1 239 ? 68.023 15.493 0.094 1.00 19.54 239 LYS A O 1
ATOM 1570 N N . PRO A 1 240 ? 67.887 13.226 0.171 1.00 19.21 240 PRO A N 1
ATOM 1571 C CA . PRO A 1 240 ? 67.857 13.245 1.628 1.00 19.32 240 PRO A CA 1
ATOM 1572 C C . PRO A 1 240 ? 69.179 13.686 2.270 1.00 19.39 240 PRO A C 1
ATOM 1573 O O . PRO A 1 240 ? 70.260 13.566 1.683 1.00 20.00 240 PRO A O 1
ATOM 1577 N N . LEU A 1 241 ? 69.077 14.219 3.474 1.00 19.47 241 LEU A N 1
ATOM 1578 C CA . LEU A 1 241 ? 70.239 14.725 4.170 1.00 19.25 241 LEU A CA 1
ATOM 1579 C C . LEU A 1 241 ? 71.137 13.624 4.708 1.00 18.57 241 LEU A C 1
ATOM 1580 O O . LEU A 1 241 ? 72.343 13.737 4.629 1.00 18.61 241 LEU A O 1
ATOM 1585 N N . PHE A 1 242 ? 70.550 12.569 5.254 1.00 18.24 242 PHE A N 1
ATOM 1586 C CA . PHE A 1 242 ? 71.313 11.582 5.994 1.00 18.08 242 PHE A CA 1
ATOM 1587 C C . PHE A 1 242 ? 70.980 10.166 5.576 1.00 18.47 242 PHE A C 1
ATOM 1588 O O . PHE A 1 242 ? 70.081 9.555 6.116 1.00 18.70 242 PHE A O 1
ATOM 1596 N N . SER A 1 243 ? 71.727 9.647 4.605 1.00 19.46 243 SER A N 1
ATOM 1597 C CA . SER A 1 243 ? 71.526 8.290 4.079 1.00 19.85 243 SER A CA 1
ATOM 1598 C C . SER A 1 243 ? 72.253 7.240 4.929 1.00 20.12 243 SER A C 1
ATOM 1599 O O . SER A 1 243 ? 72.997 7.592 5.844 1.00 20.20 243 SER A O 1
ATOM 1602 N N . GLY A 1 244 ? 72.050 5.958 4.620 1.00 19.99 244 GLY A N 1
ATOM 1603 C CA . GLY A 1 244 ? 72.685 4.894 5.383 1.00 20.21 244 GLY A CA 1
ATOM 1604 C C . GLY A 1 244 ? 71.746 3.783 5.818 1.00 20.53 244 GLY A C 1
ATOM 1605 O O . GLY A 1 244 ? 70.647 4.046 6.326 1.00 20.64 244 GLY A O 1
ATOM 1606 N N A GLU A 1 245 ? 72.198 2.539 5.665 0.50 20.63 245 GLU A N 1
ATOM 1607 N N B GLU A 1 245 ? 72.177 2.545 5.571 0.50 20.57 245 GLU A N 1
ATOM 1608 C CA A GLU A 1 245 ? 71.381 1.363 5.961 0.50 20.66 245 GLU A CA 1
ATOM 1609 C CA B GLU A 1 245 ? 71.456 1.350 5.981 0.50 20.56 245 GLU A CA 1
ATOM 1610 C C A GLU A 1 245 ? 71.413 0.933 7.435 0.50 20.78 245 GLU A C 1
ATOM 1611 C C B GLU A 1 245 ? 71.326 1.358 7.494 0.50 20.63 245 GLU A C 1
ATOM 1612 O O A GLU A 1 245 ? 70.472 0.290 7.908 0.50 21.17 245 GLU A O 1
ATOM 1613 O O B GLU A 1 245 ? 70.221 1.470 8.040 0.50 20.70 245 GLU A O 1
ATOM 1624 N N . THR A 1 246 ? 72.475 1.286 8.162 1.00 20.48 246 THR A N 1
ATOM 1625 C CA . THR A 1 246 ? 72.535 0.997 9.594 1.00 20.33 246 THR A CA 1
ATOM 1626 C C . THR A 1 246 ? 72.585 2.242 10.465 1.00 20.52 246 THR A C 1
ATOM 1627 O O . THR A 1 246 ? 72.762 3.355 9.969 1.00 20.58 246 THR A O 1
ATOM 1631 N N . SER A 1 247 ? 72.441 2.048 11.772 1.00 20.75 247 SER A N 1
ATOM 1632 C CA . SER A 1 247 ? 72.467 3.165 12.708 1.00 21.04 247 SER A CA 1
ATOM 1633 C C . SER A 1 247 ? 73.812 3.910 12.684 1.00 21.50 247 SER A C 1
ATOM 1634 O O . SER A 1 247 ? 73.811 5.141 12.583 1.00 22.20 247 SER A O 1
ATOM 1637 N N . ILE A 1 248 ? 74.939 3.182 12.764 1.00 21.26 248 ILE A N 1
ATOM 1638 C CA . ILE A 1 248 ? 76.279 3.802 12.673 1.00 21.31 248 ILE A CA 1
ATOM 1639 C C . ILE A 1 248 ? 76.396 4.630 11.388 1.00 21.13 248 ILE A C 1
ATOM 1640 O O . ILE A 1 248 ? 76.751 5.815 11.433 1.00 20.65 248 ILE A O 1
ATOM 1645 N N . ASP A 1 249 ? 76.095 3.982 10.256 1.00 20.99 249 ASP A N 1
ATOM 1646 C CA . ASP A 1 249 ? 76.030 4.626 8.949 1.00 21.12 249 ASP A CA 1
ATOM 1647 C C . ASP A 1 249 ? 75.208 5.926 8.962 1.00 20.93 249 ASP A C 1
ATOM 1648 O O . ASP A 1 249 ? 75.580 6.900 8.307 1.00 21.01 249 ASP A O 1
ATOM 1653 N N . GLN A 1 250 ? 74.111 5.941 9.713 1.00 20.22 250 GLN A N 1
ATOM 1654 C CA . GLN A 1 250 ? 73.264 7.114 9.764 1.00 20.60 250 GLN A CA 1
ATOM 1655 C C . GLN A 1 250 ? 73.879 8.222 10.623 1.00 21.22 250 GLN A C 1
ATOM 1656 O O . GLN A 1 250 ? 73.848 9.402 10.255 1.00 20.90 250 GLN A O 1
ATOM 1662 N N . LEU A 1 251 ? 74.443 7.826 11.762 1.00 21.71 251 LEU A N 1
ATOM 1663 C CA . LEU A 1 251 ? 75.139 8.738 12.657 1.00 22.04 251 LEU A CA 1
ATOM 1664 C C . LEU A 1 251 ? 76.341 9.429 12.033 1.00 21.87 251 LEU A C 1
ATOM 1665 O O . LEU A 1 251 ? 76.495 10.644 12.197 1.00 22.14 251 LEU A O 1
ATOM 1670 N N . VAL A 1 252 ? 77.185 8.658 11.341 1.00 21.35 252 VAL A N 1
ATOM 1671 C CA . VAL A 1 252 ? 78.394 9.178 10.705 1.00 21.00 252 VAL A CA 1
ATOM 1672 C C . VAL A 1 252 ? 78.029 10.327 9.762 1.00 21.27 252 VAL A C 1
ATOM 1673 O O . VAL A 1 252 ? 78.597 11.406 9.853 1.00 21.12 252 VAL A O 1
ATOM 1677 N N . ARG A 1 253 ? 77.062 10.088 8.876 1.00 21.67 253 ARG A N 1
ATOM 1678 C CA . ARG A 1 253 ? 76.560 11.103 7.941 1.00 22.35 253 ARG A CA 1
ATOM 1679 C C . ARG A 1 253 ? 76.129 12.410 8.604 1.00 22.27 253 ARG A C 1
ATOM 1680 O O . ARG A 1 253 ? 76.425 13.499 8.093 1.00 22.65 253 ARG A O 1
ATOM 1688 N N . ILE A 1 254 ? 75.411 12.298 9.718 1.00 22.15 254 ILE A N 1
ATOM 1689 C CA . ILE A 1 254 ? 75.026 13.461 10.503 1.00 22.02 254 ILE A CA 1
ATOM 1690 C C . ILE A 1 254 ? 76.289 14.135 11.060 1.00 22.07 254 ILE A C 1
ATOM 1691 O O . ILE A 1 254 ? 76.493 15.335 10.857 1.00 22.08 254 ILE A O 1
ATOM 1696 N N . ILE A 1 255 ? 77.140 13.352 11.723 1.00 21.86 255 ILE A N 1
ATOM 1697 C CA . ILE A 1 255 ? 78.425 13.837 12.243 1.00 21.72 255 ILE A CA 1
ATOM 1698 C C . ILE A 1 255 ? 79.309 14.498 11.163 1.00 22.17 255 ILE A C 1
ATOM 1699 O O . ILE A 1 255 ? 80.007 15.474 11.442 1.00 22.53 255 ILE A O 1
ATOM 1704 N N . GLN A 1 256 ? 79.255 13.993 9.934 1.00 22.30 256 GLN A N 1
ATOM 1705 C CA . GLN A 1 256 ? 80.039 14.551 8.837 1.00 22.67 256 GLN A CA 1
ATOM 1706 C C . GLN A 1 256 ? 79.529 15.894 8.332 1.00 22.83 256 GLN A C 1
ATOM 1707 O O . GLN A 1 256 ? 80.244 16.591 7.623 1.00 23.55 256 GLN A O 1
ATOM 1713 N N . ILE A 1 257 ? 78.302 16.256 8.678 1.00 22.95 257 ILE A N 1
ATOM 1714 C CA . ILE A 1 257 ? 77.766 17.560 8.290 1.00 23.27 257 ILE A CA 1
ATOM 1715 C C . ILE A 1 257 ? 77.679 18.512 9.493 1.00 23.55 257 ILE A C 1
ATOM 1716 O O . ILE A 1 257 ? 78.104 19.675 9.425 1.00 23.70 257 ILE A O 1
ATOM 1721 N N . MET A 1 258 ? 77.168 18.000 10.605 1.00 23.63 258 MET A N 1
ATOM 1722 C CA . MET A 1 258 ? 76.935 18.827 11.779 1.00 24.18 258 MET A CA 1
ATOM 1723 C C . MET A 1 258 ? 78.032 18.806 12.848 1.00 23.50 258 MET A C 1
ATOM 1724 O O . MET A 1 258 ? 77.945 19.537 13.840 1.00 23.63 258 MET A O 1
ATOM 1729 N N . GLY A 1 259 ? 79.064 17.993 12.640 1.00 23.06 259 GLY A N 1
ATOM 1730 C CA . GLY A 1 259 ? 80.190 17.932 13.569 1.00 22.51 259 GLY A CA 1
ATOM 1731 C C . GLY A 1 259 ? 79.977 16.914 14.672 1.00 22.42 259 GLY A C 1
ATOM 1732 O O . GLY A 1 259 ? 78.852 16.449 14.908 1.00 22.34 259 GLY A O 1
ATOM 1733 N N . THR A 1 260 ? 81.060 16.562 15.352 1.00 22.04 260 THR A N 1
ATOM 1734 C CA . THR A 1 260 ? 80.991 15.599 16.442 1.00 22.42 260 THR A CA 1
ATOM 1735 C C . THR A 1 260 ? 80.246 16.205 17.636 1.00 22.59 260 THR A C 1
ATOM 1736 O O . THR A 1 260 ? 80.505 17.351 18.004 1.00 22.78 260 THR A O 1
ATOM 1740 N N . PRO A 1 261 ? 79.291 15.457 18.211 1.00 22.55 261 PRO A N 1
ATOM 1741 C CA . PRO A 1 261 ? 78.613 15.974 19.402 1.00 22.88 261 PRO A CA 1
ATOM 1742 C C . PRO A 1 261 ? 79.545 16.095 20.611 1.00 22.91 261 PRO A C 1
ATOM 1743 O O . PRO A 1 261 ? 80.390 15.228 20.824 1.00 23.16 261 PRO A O 1
ATOM 1747 N N . THR A 1 262 ? 79.399 17.175 21.383 1.00 22.86 262 THR A N 1
ATOM 1748 C CA . THR A 1 262 ? 80.137 17.331 22.638 1.00 22.66 262 THR A CA 1
ATOM 1749 C C . THR A 1 262 ? 79.603 16.321 23.656 1.00 22.89 262 THR A C 1
ATOM 1750 O O . THR A 1 262 ? 78.544 15.735 23.449 1.00 23.00 262 THR A O 1
ATOM 1754 N N . LYS A 1 263 ? 80.339 16.113 24.750 1.00 23.37 263 LYS A N 1
ATOM 1755 C CA . LYS A 1 263 ? 79.908 15.193 25.818 1.00 23.43 263 LYS A CA 1
ATOM 1756 C C . LYS A 1 263 ? 78.520 15.576 26.387 1.00 23.43 263 LYS A C 1
ATOM 1757 O O . LYS A 1 263 ? 77.669 14.703 26.588 1.00 23.31 263 LYS A O 1
ATOM 1763 N N . GLU A 1 264 ? 78.305 16.878 26.603 1.00 23.29 264 GLU A N 1
ATOM 1764 C CA . GLU A 1 264 ? 77.032 17.425 27.085 1.00 23.22 264 GLU A CA 1
ATOM 1765 C C . GLU A 1 264 ? 75.886 17.100 26.114 1.00 22.86 264 GLU A C 1
ATOM 1766 O O . GLU A 1 264 ? 74.773 16.761 26.542 1.00 23.18 264 GLU A O 1
ATOM 1772 N N . GLN A 1 265 ? 76.167 17.151 24.815 1.00 22.24 265 GLN A N 1
ATOM 1773 C CA . GLN A 1 265 ? 75.179 16.749 23.814 1.00 21.58 265 GLN A CA 1
ATOM 1774 C C . GLN A 1 265 ? 74.886 15.251 23.800 1.00 21.53 265 GLN A C 1
ATOM 1775 O O . GLN A 1 265 ? 73.775 14.853 23.460 1.00 21.97 265 GLN A O 1
ATOM 1781 N N . MET A 1 266 ? 75.857 14.416 24.158 1.00 21.18 266 MET A N 1
ATOM 1782 C CA . MET A 1 266 ? 75.598 12.971 24.273 1.00 21.03 266 MET A CA 1
ATOM 1783 C C . MET A 1 266 ? 74.639 12.653 25.431 1.00 20.83 266 MET A C 1
ATOM 1784 O O . MET A 1 266 ? 73.730 11.828 25.288 1.00 20.90 266 MET A O 1
ATOM 1789 N N . ILE A 1 267 ? 74.839 13.324 26.568 1.00 20.36 267 ILE A N 1
ATOM 1790 C CA . ILE A 1 267 ? 74.023 13.126 27.775 1.00 19.65 267 ILE A CA 1
ATOM 1791 C C . ILE A 1 267 ? 72.582 13.546 27.519 1.00 19.19 267 ILE A C 1
ATOM 1792 O O . ILE A 1 267 ? 71.638 12.952 28.052 1.00 19.26 267 ILE A O 1
ATOM 1797 N N . ARG A 1 268 ? 72.410 14.572 26.700 1.00 18.31 268 ARG A N 1
ATOM 1798 C CA . ARG A 1 268 ? 71.076 15.075 26.473 1.00 17.71 268 ARG A CA 1
ATOM 1799 C C . ARG A 1 268 ? 70.283 14.167 25.526 1.00 17.22 268 ARG A C 1
ATOM 1800 O O . ARG A 1 268 ? 69.065 14.015 25.660 1.00 16.87 268 ARG A O 1
ATOM 1808 N N . MET A 1 269 ? 70.989 13.539 24.592 1.00 16.79 269 MET A N 1
ATOM 1809 C CA . MET A 1 269 ? 70.375 12.561 23.690 1.00 16.29 269 MET A CA 1
ATOM 1810 C C . MET A 1 269 ? 70.150 11.206 24.369 1.00 15.84 269 MET A C 1
ATOM 1811 O O . MET A 1 269 ? 69.127 10.584 24.138 1.00 15.75 269 MET A O 1
ATOM 1816 N N . ASN A 1 270 ? 71.096 10.761 25.209 1.00 15.39 270 ASN A N 1
ATOM 1817 C CA . ASN A 1 270 ? 70.990 9.463 25.896 1.00 14.59 270 ASN A CA 1
ATOM 1818 C C . ASN A 1 270 ? 71.953 9.311 27.095 1.00 14.78 270 ASN A C 1
ATOM 1819 O O . ASN A 1 270 ? 73.096 8.881 26.933 1.00 14.40 270 ASN A O 1
ATOM 1824 N N . PRO A 1 271 ? 71.483 9.639 28.311 1.00 15.17 271 PRO A N 1
ATOM 1825 C CA . PRO A 1 271 ? 72.373 9.596 29.453 1.00 15.61 271 PRO A CA 1
ATOM 1826 C C . PRO A 1 271 ? 72.741 8.173 29.878 1.00 16.57 271 PRO A C 1
ATOM 1827 O O . PRO A 1 271 ? 73.407 7.990 30.905 1.00 16.74 271 PRO A O 1
ATOM 1831 N N . HIS A 1 272 ? 72.316 7.180 29.101 1.00 17.42 272 HIS A N 1
ATOM 1832 C CA . HIS A 1 272 ? 72.711 5.794 29.349 1.00 18.33 272 HIS A CA 1
ATOM 1833 C C . HIS A 1 272 ? 73.780 5.290 28.383 1.00 18.50 272 HIS A C 1
ATOM 1834 O O . HIS A 1 272 ? 74.048 4.091 28.327 1.00 18.87 272 HIS A O 1
ATOM 1841 N N . TYR A 1 273 ? 74.386 6.200 27.628 1.00 18.78 273 TYR A N 1
ATOM 1842 C CA . TYR A 1 273 ? 75.416 5.833 26.670 1.00 18.98 273 TYR A CA 1
ATOM 1843 C C . TYR A 1 273 ? 76.513 6.902 26.592 1.00 19.23 273 TYR A C 1
ATOM 1844 O O . TYR A 1 273 ? 76.324 7.970 25.999 1.00 19.41 273 TYR A O 1
ATOM 1853 N N . VAL A 1 276 ? 82.134 4.886 24.289 1.00 25.97 276 VAL A N 1
ATOM 1854 C CA . VAL A 1 276 ? 81.276 6.054 24.064 1.00 26.06 276 VAL A CA 1
ATOM 1855 C C . VAL A 1 276 ? 81.961 7.150 23.188 1.00 25.95 276 VAL A C 1
ATOM 1856 O O . VAL A 1 276 ? 81.667 8.337 23.339 1.00 26.04 276 VAL A O 1
ATOM 1860 N N . ARG A 1 277 ? 82.839 6.747 22.257 1.00 25.71 277 ARG A N 1
ATOM 1861 C CA . ARG A 1 277 ? 83.669 7.708 21.486 1.00 25.28 277 ARG A CA 1
ATOM 1862 C C . ARG A 1 277 ? 83.652 7.628 19.939 1.00 24.89 277 ARG A C 1
ATOM 1863 O O . ARG A 1 277 ? 83.663 6.544 19.352 1.00 24.94 277 ARG A O 1
ATOM 1865 N N . PHE A 1 278 ? 83.645 8.804 19.306 1.00 24.22 278 PHE A N 1
ATOM 1866 C CA . PHE A 1 278 ? 83.765 8.979 17.850 1.00 23.33 278 PHE A CA 1
ATOM 1867 C C . PHE A 1 278 ? 85.005 9.830 17.550 1.00 22.70 278 PHE A C 1
ATOM 1868 O O . PHE A 1 278 ? 85.554 10.450 18.460 1.00 22.75 278 PHE A O 1
ATOM 1876 N N . PRO A 1 279 ? 85.455 9.869 16.277 1.00 22.11 279 PRO A N 1
ATOM 1877 C CA . PRO A 1 279 ? 86.525 10.805 15.928 1.00 21.69 279 PRO A CA 1
ATOM 1878 C C . PRO A 1 279 ? 86.017 12.244 15.896 1.00 21.21 279 PRO A C 1
ATOM 1879 O O . PRO A 1 279 ? 84.844 12.477 15.634 1.00 20.70 279 PRO A O 1
ATOM 1883 N N . THR A 1 280 ? 86.908 13.192 16.155 1.00 21.00 280 THR A N 1
ATOM 1884 C CA . THR A 1 280 ? 86.529 14.594 16.279 1.00 20.82 280 THR A CA 1
ATOM 1885 C C . THR A 1 280 ? 86.457 15.299 14.925 1.00 20.36 280 THR A C 1
ATOM 1886 O O . THR A 1 280 ? 87.447 15.384 1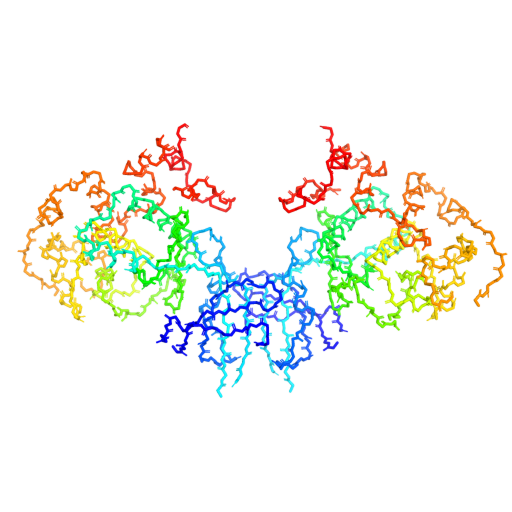4.199 1.00 19.99 280 THR A O 1
ATOM 1890 N N . LEU A 1 281 ? 85.267 15.797 14.604 1.00 20.11 281 LEU A N 1
ATOM 1891 C CA . LEU A 1 281 ? 85.008 16.497 13.352 1.00 19.85 281 LEU A CA 1
ATOM 1892 C C . LEU A 1 281 ? 84.316 17.823 13.591 1.00 19.82 281 LEU A C 1
ATOM 1893 O O . LEU A 1 281 ? 83.379 17.908 14.369 1.00 20.10 281 LEU A O 1
ATOM 1898 N N . LYS A 1 282 ? 84.800 18.868 12.936 1.00 20.00 282 LYS A N 1
ATOM 1899 C CA . LYS A 1 282 ? 84.185 20.185 13.051 1.00 20.05 282 LYS A CA 1
ATOM 1900 C C . LYS A 1 282 ? 82.933 20.248 12.174 1.00 19.91 282 LYS A C 1
ATOM 1901 O O . LYS A 1 282 ? 82.866 19.591 11.129 1.00 19.70 282 LYS A O 1
ATOM 1903 N N . ALA A 1 283 ? 81.949 21.031 12.616 1.00 19.86 283 ALA A N 1
ATOM 1904 C CA . ALA A 1 283 ? 80.727 21.293 11.845 1.00 19.77 283 ALA A CA 1
ATOM 1905 C C . ALA A 1 283 ? 81.026 21.910 10.473 1.00 19.70 283 ALA A C 1
ATOM 1906 O O . ALA A 1 283 ? 81.945 22.713 10.315 1.00 19.68 283 ALA A O 1
ATOM 1908 N N . LYS A 1 284 ? 80.247 21.512 9.481 1.00 19.71 284 LYS A N 1
ATOM 1909 C CA . LYS A 1 284 ? 80.264 22.177 8.196 1.00 19.28 284 LYS A CA 1
ATOM 1910 C C . LYS A 1 284 ? 79.158 23.237 8.217 1.00 19.35 284 LYS A C 1
ATOM 1911 O O . LYS A 1 284 ? 78.303 23.238 9.103 1.00 19.38 284 LYS A O 1
ATOM 1917 N N . ASP A 1 285 ? 79.204 24.147 7.254 1.00 19.20 285 ASP A N 1
ATOM 1918 C CA . ASP A 1 285 ? 78.278 25.261 7.154 1.00 18.95 285 ASP A CA 1
ATOM 1919 C C . ASP A 1 285 ? 77.266 24.914 6.064 1.00 18.90 285 ASP A C 1
ATOM 1920 O O . ASP A 1 285 ? 77.656 24.711 4.913 1.00 19.07 285 ASP A O 1
ATOM 1925 N N . TRP A 1 286 ? 75.980 24.834 6.424 1.00 18.49 286 TRP A N 1
ATOM 1926 C CA . TRP A 1 286 ? 74.919 24.482 5.468 1.00 18.35 286 TRP A CA 1
ATOM 1927 C C . TRP A 1 286 ? 75.020 25.244 4.140 1.00 18.94 286 TRP A C 1
ATOM 1928 O O . TRP A 1 286 ? 74.653 24.704 3.094 1.00 19.17 286 TRP A O 1
ATOM 1939 N N . ARG A 1 287 ? 75.520 26.484 4.187 1.00 19.36 287 ARG A N 1
ATOM 1940 C CA . ARG A 1 287 ? 75.675 27.330 2.994 1.00 19.91 287 ARG A CA 1
ATOM 1941 C C . ARG A 1 287 ? 76.561 26.699 1.931 1.00 19.83 287 ARG A C 1
ATOM 1942 O O . ARG A 1 287 ? 76.484 27.066 0.760 1.00 20.02 287 ARG A O 1
ATOM 1950 N N . LYS A 1 288 ? 77.402 25.755 2.343 1.00 19.74 288 LYS A N 1
ATOM 1951 C CA . LYS A 1 288 ? 78.265 25.036 1.412 1.00 19.49 288 LYS A CA 1
ATOM 1952 C C . LYS A 1 288 ? 77.721 23.632 1.070 1.00 19.06 288 LYS A C 1
ATOM 1953 O O . LYS A 1 288 ? 78.169 23.021 0.108 1.00 18.86 288 LYS A O 1
ATOM 1955 N N . ILE A 1 289 ? 76.757 23.133 1.844 1.00 18.89 289 ILE A N 1
ATOM 1956 C CA . ILE A 1 289 ? 76.104 21.844 1.532 1.00 18.98 289 ILE A CA 1
ATOM 1957 C C . ILE A 1 289 ? 74.920 22.042 0.594 1.00 18.80 289 ILE A C 1
ATOM 1958 O O . ILE A 1 289 ? 74.832 21.376 -0.433 1.00 19.13 289 ILE A O 1
ATOM 1963 N N . LEU A 1 290 ? 74.019 22.960 0.958 1.00 18.49 290 LEU A N 1
ATOM 1964 C CA . LEU A 1 290 ? 72.801 23.257 0.192 1.00 17.98 290 LEU A CA 1
ATOM 1965 C C . LEU A 1 290 ? 73.111 23.983 -1.120 1.00 18.25 290 LEU A C 1
ATOM 1966 O O . LEU A 1 290 ? 74.201 24.543 -1.265 1.00 17.91 290 LEU A O 1
ATOM 1971 N N . PRO A 1 291 ? 72.157 23.976 -2.080 1.00 18.69 291 PRO A N 1
ATOM 1972 C CA . PRO A 1 291 ? 72.385 24.568 -3.419 1.00 18.99 291 PRO A CA 1
ATOM 1973 C C . PRO A 1 291 ? 72.670 26.078 -3.409 1.00 19.38 291 PRO A C 1
ATOM 1974 O O . PRO A 1 291 ? 72.237 26.783 -2.496 1.00 19.48 291 PRO A O 1
ATOM 1978 N N . GLU A 1 292 ? 73.392 26.551 -4.426 1.00 20.05 292 GLU A N 1
ATOM 1979 C CA . GLU A 1 292 ? 73.877 27.943 -4.515 1.00 20.94 292 GLU A CA 1
ATOM 1980 C C . GLU A 1 292 ? 72.883 29.054 -4.108 1.00 21.57 292 GLU A C 1
ATOM 1981 O O . GLU A 1 292 ? 73.250 30.000 -3.401 1.00 21.95 292 GLU A O 1
ATOM 1983 N N . GLY A 1 293 ? 71.635 28.942 -4.551 1.00 21.97 293 GLY A N 1
ATOM 1984 C CA . GLY A 1 293 ? 70.642 29.981 -4.290 1.00 22.50 293 GLY A CA 1
ATOM 1985 C C . GLY A 1 293 ? 70.187 30.179 -2.846 1.00 22.87 293 GLY A C 1
ATOM 1986 O O . GLY A 1 293 ? 69.937 31.318 -2.440 1.00 23.19 293 GLY A O 1
ATOM 1987 N N . THR A 1 294 ? 70.095 29.084 -2.080 1.00 22.72 294 THR A N 1
ATOM 1988 C CA . THR A 1 294 ? 69.370 29.027 -0.784 1.00 22.47 294 THR A CA 1
ATOM 1989 C C . THR A 1 294 ? 69.368 30.305 0.083 1.00 22.33 294 THR A C 1
ATOM 1990 O O . THR A 1 294 ? 70.419 30.763 0.525 1.00 22.21 294 THR A O 1
ATOM 1994 N N . PRO A 1 295 ? 68.176 30.884 0.321 1.00 22.36 295 PRO A N 1
ATOM 1995 C CA . PRO A 1 295 ? 67.969 32.036 1.217 1.00 22.14 295 PRO A CA 1
ATOM 1996 C C . PRO A 1 295 ? 68.511 31.791 2.620 1.00 21.88 295 PRO A C 1
ATOM 1997 O O . PRO A 1 295 ? 68.494 30.657 3.086 1.00 22.04 295 PRO A O 1
ATOM 2001 N N . SER A 1 296 ? 68.984 32.844 3.288 1.00 21.56 296 SER A N 1
ATOM 2002 C CA . SER A 1 296 ? 69.632 32.693 4.594 1.00 21.11 296 SER A CA 1
ATOM 2003 C C . SER A 1 296 ? 68.634 32.392 5.710 1.00 20.73 296 SER A C 1
ATOM 2004 O O . SER A 1 296 ? 68.954 31.666 6.657 1.00 20.57 296 SER A O 1
ATOM 2007 N N . LEU A 1 297 ? 67.430 32.946 5.595 1.00 20.12 297 LEU A N 1
ATOM 2008 C CA . LEU A 1 297 ? 66.355 32.624 6.537 1.00 19.75 297 LEU A CA 1
ATOM 2009 C C . LEU A 1 297 ? 65.936 31.150 6.488 1.00 19.38 297 LEU A C 1
ATOM 2010 O O . LEU A 1 297 ? 65.515 30.586 7.493 1.00 19.11 297 LEU A O 1
ATOM 2015 N N . ALA A 1 298 ? 66.060 30.530 5.319 1.00 19.21 298 ALA A N 1
ATOM 2016 C CA . ALA A 1 298 ? 65.795 29.103 5.182 1.00 19.19 298 ALA A CA 1
ATOM 2017 C C . ALA A 1 298 ? 66.759 28.332 6.061 1.00 19.24 298 ALA A C 1
ATOM 2018 O O . ALA A 1 298 ? 66.346 27.448 6.814 1.00 19.87 298 ALA A O 1
ATOM 2020 N N . ILE A 1 299 ? 68.035 28.698 5.977 1.00 18.90 299 ILE A N 1
ATOM 2021 C CA . ILE A 1 299 ? 69.108 28.031 6.708 1.00 18.76 299 ILE A CA 1
ATOM 2022 C C . ILE A 1 299 ? 69.023 28.330 8.206 1.00 18.98 299 ILE A C 1
ATOM 2023 O O . ILE A 1 299 ? 69.195 27.435 9.034 1.00 19.15 299 ILE A O 1
ATOM 2028 N N . ASP A 1 300 ? 68.742 29.586 8.545 1.00 19.25 300 ASP A N 1
ATOM 2029 C CA . ASP A 1 300 ? 68.498 29.985 9.921 1.00 19.19 300 ASP A CA 1
ATOM 2030 C C . ASP A 1 300 ? 67.436 29.058 10.527 1.00 19.08 300 ASP A C 1
ATOM 2031 O O . ASP A 1 300 ? 67.630 28.474 11.615 1.00 18.72 300 ASP A O 1
ATOM 2036 N N . LEU A 1 301 ? 66.317 28.905 9.821 1.00 18.70 301 LEU A N 1
ATOM 2037 C CA . LEU A 1 301 ? 65.268 28.052 10.340 1.00 18.60 301 LEU A CA 1
ATOM 2038 C C . LEU A 1 301 ? 65.725 26.586 10.449 1.00 18.54 301 LEU A C 1
ATOM 2039 O O . LEU A 1 301 ? 65.356 25.907 11.403 1.00 18.29 301 LEU A O 1
ATOM 2044 N N . LEU A 1 302 ? 66.531 26.115 9.496 1.00 18.53 302 LEU A N 1
ATOM 2045 C CA . LEU A 1 302 ? 66.997 24.732 9.508 1.00 19.12 302 LEU A CA 1
ATOM 2046 C C . LEU A 1 302 ? 67.921 24.474 10.695 1.00 20.12 302 LEU A C 1
ATOM 2047 O O . LEU A 1 302 ? 67.792 23.446 11.387 1.00 20.10 302 LEU A O 1
ATOM 2052 N N . GLU A 1 303 ? 68.831 25.424 10.928 1.00 20.79 303 GLU A N 1
ATOM 2053 C CA . GLU A 1 303 ? 69.730 25.423 12.078 1.00 21.61 303 GLU A CA 1
ATOM 2054 C C . GLU A 1 303 ? 68.987 25.301 13.406 1.00 21.60 303 GLU A C 1
ATOM 2055 O O . GLU A 1 303 ? 69.468 24.657 14.334 1.00 21.99 303 GLU A O 1
ATOM 2061 N N . GLN A 1 304 ? 67.810 25.910 13.501 1.00 21.56 304 GLN A N 1
ATOM 2062 C CA . GLN A 1 304 ? 67.073 25.898 14.754 1.00 21.35 304 GLN A CA 1
ATOM 2063 C C . GLN A 1 304 ? 66.271 24.628 14.968 1.00 20.86 304 GLN A C 1
ATOM 2064 O O . GLN A 1 304 ? 65.811 24.369 16.076 1.00 20.97 304 GLN A O 1
ATOM 2070 N N . ILE A 1 305 ? 66.122 23.819 13.921 1.00 20.78 305 ILE A N 1
ATOM 2071 C CA . ILE A 1 305 ? 65.462 22.505 14.040 1.00 20.80 305 ILE A CA 1
ATOM 2072 C C . ILE A 1 305 ? 66.475 21.373 14.255 1.00 20.93 305 ILE A C 1
ATOM 2073 O O . ILE A 1 305 ? 66.265 20.500 15.102 1.00 21.34 305 ILE A O 1
ATOM 2078 N N . LEU A 1 306 ? 67.560 21.375 13.485 1.00 20.35 306 LEU A N 1
ATOM 2079 C CA . LEU A 1 306 ? 68.519 20.283 13.563 1.00 19.76 306 LEU A CA 1
ATOM 2080 C C . LEU A 1 306 ? 69.599 20.562 14.598 1.00 19.42 306 LEU A C 1
ATOM 2081 O O . LEU A 1 306 ? 70.766 20.759 14.251 1.00 19.04 306 LEU A O 1
ATOM 2086 N N . ARG A 1 307 ? 69.178 20.610 15.864 1.00 19.12 307 ARG A N 1
ATOM 2087 C CA . ARG A 1 307 ? 70.073 20.623 17.018 1.00 18.75 307 ARG A CA 1
ATOM 2088 C C . ARG A 1 307 ? 70.177 19.190 17.540 1.00 18.68 307 ARG A C 1
ATOM 2089 O O . ARG A 1 307 ? 69.192 18.435 17.503 1.00 19.04 307 ARG A O 1
ATOM 2097 N N . TYR A 1 308 ? 71.364 18.820 18.024 1.00 18.31 308 TYR A N 1
ATOM 2098 C CA . TYR A 1 308 ? 71.570 17.534 18.689 1.00 17.93 308 TYR A CA 1
ATOM 2099 C C . TYR A 1 308 ? 70.738 17.407 19.976 1.00 18.26 308 TYR A C 1
ATOM 2100 O O . TYR A 1 308 ? 70.159 16.358 20.245 1.00 18.11 308 TYR A O 1
ATOM 2109 N N . GLU A 1 309 ? 70.684 18.493 20.750 1.00 18.47 309 GLU A N 1
ATOM 2110 C CA . GLU A 1 309 ? 70.003 18.528 22.044 1.00 18.53 309 GLU A CA 1
ATOM 2111 C C . GLU A 1 309 ? 68.504 18.558 21.814 1.00 18.18 309 GLU A C 1
ATOM 2112 O O . GLU A 1 309 ? 67.969 19.584 21.418 1.00 17.90 309 GLU A O 1
ATOM 2118 N N . PRO A 1 310 ? 67.818 17.431 22.093 1.00 18.49 310 PRO A N 1
ATOM 2119 C CA . PRO A 1 310 ? 66.413 17.279 21.748 1.00 18.35 310 PRO A CA 1
ATOM 2120 C C . PRO A 1 310 ? 65.593 18.432 22.319 1.00 18.54 310 PRO A C 1
ATOM 2121 O O . PRO A 1 310 ? 64.863 19.077 21.576 1.00 18.96 310 PRO A O 1
ATOM 2125 N N . ASP A 1 311 ? 65.748 18.715 23.610 1.00 18.34 311 ASP A N 1
ATOM 2126 C CA . ASP A 1 311 ? 65.109 19.869 24.271 1.00 18.46 311 ASP A CA 1
ATOM 2127 C C . ASP A 1 311 ? 65.406 21.291 23.713 1.00 18.40 311 ASP A C 1
ATOM 2128 O O . ASP A 1 311 ? 64.821 22.267 24.182 1.00 18.12 311 ASP A O 1
ATOM 2133 N N . LEU A 1 312 ? 66.323 21.423 22.756 1.00 18.45 312 LEU A N 1
ATOM 2134 C CA . LEU A 1 312 ? 66.657 22.739 22.215 1.00 18.54 312 LEU A CA 1
ATOM 2135 C C . LEU A 1 312 ? 66.069 23.008 20.849 1.00 18.74 312 LEU A C 1
ATOM 2136 O O . LEU A 1 312 ? 66.045 24.149 20.389 1.00 18.23 312 LEU A O 1
ATOM 2141 N N . ARG A 1 313 ? 65.617 21.946 20.195 1.00 19.32 313 ARG A N 1
ATOM 2142 C CA . ARG A 1 313 ? 64.977 22.050 18.896 1.00 19.89 313 ARG A CA 1
ATOM 2143 C C . ARG A 1 313 ? 63.824 23.047 18.954 1.00 20.12 313 ARG A C 1
ATOM 2144 O O . ARG A 1 313 ? 63.068 23.075 19.930 1.00 20.10 313 ARG A O 1
ATOM 2152 N N . ILE A 1 314 ? 63.715 23.896 17.931 1.00 20.59 314 ILE A N 1
ATOM 2153 C CA . ILE A 1 314 ? 62.673 24.925 17.910 1.00 20.67 314 ILE A CA 1
ATOM 2154 C C . ILE A 1 314 ? 61.303 24.259 18.041 1.00 20.74 314 ILE A C 1
ATOM 2155 O O . ILE A 1 314 ? 61.041 23.238 17.406 1.00 20.59 314 ILE A O 1
ATOM 2160 N N . ASN A 1 315 ? 60.445 24.810 18.887 1.00 21.05 315 ASN A N 1
ATOM 2161 C CA . ASN A 1 315 ? 59.110 24.251 19.011 1.00 21.93 315 ASN A CA 1
ATOM 2162 C C . ASN A 1 315 ? 58.171 24.817 17.923 1.00 21.82 315 ASN A C 1
ATOM 2163 O O . ASN A 1 315 ? 58.336 25.966 17.495 1.00 22.00 315 ASN A O 1
ATOM 2168 N N . PRO A 1 316 ? 57.186 24.007 17.480 1.00 21.65 316 PRO A N 1
ATOM 2169 C CA . PRO A 1 316 ? 56.399 24.242 16.263 1.00 21.55 316 PRO A CA 1
ATOM 2170 C C . PRO A 1 316 ? 55.698 25.599 16.152 1.00 21.71 316 PRO A C 1
ATOM 2171 O O . PRO A 1 316 ? 55.668 26.180 15.060 1.00 21.93 316 PRO A O 1
ATOM 2175 N N . TYR A 1 317 ? 55.128 26.099 17.247 1.00 21.56 317 TYR A N 1
ATOM 2176 C CA . TYR A 1 317 ? 54.463 27.397 17.196 1.00 21.58 317 TYR A CA 1
ATOM 2177 C C . TYR A 1 317 ? 55.497 28.514 17.066 1.00 22.11 317 TYR A C 1
ATOM 2178 O O . TYR A 1 317 ? 55.341 29.427 16.244 1.00 22.07 317 TYR A O 1
ATOM 2187 N N . GLU A 1 318 ? 56.589 28.393 17.820 1.00 22.47 318 GLU A N 1
ATOM 2188 C CA . GLU A 1 318 ? 57.700 29.340 17.723 1.00 23.03 318 GLU A CA 1
ATOM 2189 C C . GLU A 1 318 ? 58.318 29.352 16.321 1.00 23.27 318 GLU A C 1
ATOM 2190 O O . GLU A 1 318 ? 58.806 30.391 15.866 1.00 23.45 318 GLU A O 1
ATOM 2192 N N . ALA A 1 319 ? 58.281 28.198 15.645 1.00 23.39 319 ALA A N 1
ATOM 2193 C CA . ALA A 1 319 ? 58.769 28.062 14.262 1.00 22.93 319 ALA A CA 1
ATOM 2194 C C . ALA A 1 319 ? 57.851 28.745 13.269 1.00 22.74 319 ALA A C 1
ATOM 2195 O O . ALA A 1 319 ? 58.334 29.324 12.299 1.00 22.80 319 ALA A O 1
ATOM 2197 N N . MET A 1 320 ? 56.538 28.673 13.496 1.00 22.38 320 MET A N 1
ATOM 2198 C CA . MET A 1 320 ? 55.592 29.415 12.657 1.00 22.35 320 MET A CA 1
ATOM 2199 C C . MET A 1 320 ? 55.788 30.925 12.834 1.00 22.08 320 MET A C 1
ATOM 2200 O O . MET A 1 320 ? 55.548 31.713 11.916 1.00 21.61 320 MET A O 1
ATOM 2205 N N . ALA A 1 321 ? 56.246 31.314 14.021 1.00 21.96 321 ALA A N 1
ATOM 2206 C CA . ALA A 1 321 ? 56.564 32.708 14.290 1.00 21.92 321 ALA A CA 1
ATOM 2207 C C . ALA A 1 321 ? 57.900 33.116 13.677 1.00 21.91 321 ALA A C 1
ATOM 2208 O O . ALA A 1 321 ? 58.165 34.312 13.555 1.00 22.30 321 ALA A O 1
ATOM 2210 N N . HIS A 1 322 ? 58.733 32.136 13.303 1.00 21.30 322 HIS A N 1
ATOM 2211 C CA . HIS A 1 322 ? 60.052 32.392 12.696 1.00 20.62 322 HIS A CA 1
ATOM 2212 C C . HIS A 1 322 ? 59.915 33.254 11.442 1.00 19.85 322 HIS A C 1
ATOM 2213 O O . HIS A 1 322 ? 59.004 33.033 10.631 1.00 19.77 322 HIS A O 1
ATOM 2220 N N . PRO A 1 323 ? 60.809 34.247 11.286 1.00 19.13 323 PRO A N 1
ATOM 2221 C CA . PRO A 1 323 ? 60.723 35.189 10.171 1.00 18.78 323 PRO A CA 1
ATOM 2222 C C . PRO A 1 323 ? 60.747 34.592 8.748 1.00 18.87 323 PRO A C 1
ATOM 2223 O O . PRO A 1 323 ? 60.375 35.297 7.812 1.00 19.47 323 PRO A O 1
ATOM 2227 N N . PHE A 1 324 ? 61.168 33.330 8.583 1.00 18.63 324 PHE A N 1
ATOM 2228 C CA . PHE A 1 324 ? 61.144 32.610 7.268 1.00 18.31 324 PHE A CA 1
ATOM 2229 C C . PHE A 1 324 ? 59.739 32.535 6.658 1.00 18.21 324 PHE A C 1
ATOM 2230 O O . PHE A 1 324 ? 59.574 32.394 5.446 1.00 17.61 324 PHE A O 1
ATOM 2238 N N . PHE A 1 325 ? 58.733 32.631 7.525 1.00 18.60 325 PHE A N 1
ATOM 2239 C CA . PHE A 1 325 ? 57.345 32.644 7.109 1.00 18.79 325 PHE A CA 1
ATOM 2240 C C . PHE A 1 325 ? 56.795 34.072 7.047 1.00 19.25 325 PHE A C 1
ATOM 2241 O O . PHE A 1 325 ? 55.581 34.271 6.908 1.00 19.09 325 PHE A O 1
ATOM 2249 N N . ASP A 1 326 ? 57.680 35.066 7.134 1.00 19.71 326 ASP A N 1
ATOM 2250 C CA . ASP A 1 326 ? 57.229 36.460 7.099 1.00 20.60 326 ASP A CA 1
ATOM 2251 C C . ASP A 1 326 ? 56.564 36.841 5.774 1.00 21.21 326 ASP A C 1
ATOM 2252 O O . ASP A 1 326 ? 55.746 37.755 5.749 1.00 21.64 326 ASP A O 1
ATOM 2257 N N . HIS A 1 327 ? 56.901 36.137 4.688 1.00 21.83 327 HIS A N 1
ATOM 2258 C CA . HIS A 1 327 ? 56.261 36.362 3.376 1.00 22.31 327 HIS A CA 1
ATOM 2259 C C . HIS A 1 327 ? 54.798 35.870 3.271 1.00 22.61 327 HIS A C 1
ATOM 2260 O O . HIS A 1 327 ? 53.993 36.459 2.548 1.00 22.60 327 HIS A O 1
ATOM 2267 N N . LEU A 1 328 ? 54.466 34.787 3.969 1.00 22.79 328 LEU A N 1
ATOM 2268 C CA . LEU A 1 328 ? 53.096 34.302 3.989 1.00 23.41 328 LEU A CA 1
ATOM 2269 C C . LEU A 1 328 ? 52.216 35.271 4.760 1.00 23.76 328 LEU A C 1
ATOM 2270 O O . LEU A 1 328 ? 51.072 35.511 4.384 1.00 23.91 328 LEU A O 1
ATOM 2275 N N . ARG A 1 329 ? 52.764 35.809 5.847 1.00 24.39 329 ARG A N 1
ATOM 2276 C CA . ARG A 1 329 ? 52.128 36.864 6.628 1.00 24.86 329 ARG A CA 1
ATOM 2277 C C . ARG A 1 329 ? 51.969 38.161 5.816 1.00 25.37 329 ARG A C 1
ATOM 2278 O O . ARG A 1 329 ? 50.862 38.694 5.737 1.00 25.62 329 ARG A O 1
ATOM 2286 N N . ASN A 1 330 ? 53.068 38.663 5.233 1.00 25.72 330 ASN A N 1
ATOM 2287 C CA . ASN A 1 330 ? 53.046 39.846 4.353 1.00 26.13 330 ASN A CA 1
ATOM 2288 C C . ASN A 1 330 ? 52.077 39.678 3.185 1.00 26.50 330 ASN A C 1
ATOM 2289 O O . ASN A 1 330 ? 51.289 40.572 2.898 1.00 26.59 330 ASN A O 1
ATOM 2294 N N . SER A 1 331 ? 52.139 38.520 2.528 1.00 27.18 331 SER A N 1
ATOM 2295 C CA . SER A 1 331 ? 51.150 38.120 1.523 1.00 27.63 331 SER A CA 1
ATOM 2296 C C . SER A 1 331 ? 49.933 37.482 2.196 1.00 27.56 331 SER A C 1
ATOM 2297 O O . SER A 1 331 ? 48.904 38.131 2.379 1.00 27.69 331 SER A O 1
ATOM 2300 N N . ILE A 1 350 ? 47.931 29.165 -1.988 1.00 22.99 350 ILE A N 1
ATOM 2301 C CA . ILE A 1 350 ? 47.930 29.449 -0.544 1.00 23.47 350 ILE A CA 1
ATOM 2302 C C . ILE A 1 350 ? 46.632 28.996 0.194 1.00 23.45 350 ILE A C 1
ATOM 2303 O O . ILE A 1 350 ? 45.552 29.541 -0.033 1.00 23.58 350 ILE A O 1
ATOM 2308 N N . PRO A 1 351 ? 46.748 27.996 1.087 1.00 23.32 351 PRO A N 1
ATOM 2309 C CA . PRO A 1 351 ? 45.595 27.396 1.748 1.00 23.32 351 PRO A CA 1
ATOM 2310 C C . PRO A 1 351 ? 45.216 28.137 3.033 1.00 23.25 351 PRO A C 1
ATOM 2311 O O . PRO A 1 351 ? 45.660 29.265 3.255 1.00 23.71 351 PRO A O 1
ATOM 2315 N N . GLN A 1 352 ? 44.396 27.523 3.875 1.00 22.83 352 GLN A N 1
ATOM 2316 C CA . GLN A 1 352 ? 44.123 28.118 5.175 1.00 22.38 352 GLN A CA 1
ATOM 2317 C C . GLN A 1 352 ? 45.343 27.931 6.071 1.00 21.64 352 GLN A C 1
ATOM 2318 O O . GLN A 1 352 ? 45.942 26.852 6.105 1.00 21.63 352 GLN A O 1
ATOM 2324 N N . LEU A 1 353 ? 45.720 29.003 6.760 1.00 20.85 353 LEU A N 1
ATOM 2325 C CA . LEU A 1 353 ? 46.927 29.040 7.581 1.00 19.98 353 LEU A CA 1
ATOM 2326 C C . LEU A 1 353 ? 46.655 29.609 8.963 1.00 19.72 353 LEU A C 1
ATOM 2327 O O . LEU A 1 353 ? 47.352 29.262 9.921 1.00 20.29 353 LEU A O 1
ATOM 2332 N N . PHE A 1 354 ? 45.648 30.477 9.067 1.00 19.02 354 PHE A N 1
ATOM 2333 C CA . PHE A 1 354 ? 45.390 31.250 10.297 1.00 18.36 354 PHE A CA 1
ATOM 2334 C C . PHE A 1 354 ? 43.973 31.097 10.878 1.00 18.07 354 PHE A C 1
ATOM 2335 O O . PHE A 1 354 ? 43.498 31.959 11.613 1.00 18.10 354 PHE A O 1
ATOM 2343 N N . ASN A 1 355 ? 43.310 29.997 10.541 1.00 17.77 355 ASN A N 1
ATOM 2344 C CA . ASN A 1 355 ? 41.973 29.713 11.025 1.00 17.43 355 ASN A CA 1
ATOM 2345 C C . ASN A 1 355 ? 42.023 28.793 12.250 1.00 17.38 355 ASN A C 1
ATOM 2346 O O . ASN A 1 355 ? 41.505 27.671 12.233 1.00 17.31 355 ASN A O 1
ATOM 2351 N N . PHE A 1 356 ? 42.653 29.275 13.314 1.00 17.26 356 PHE A N 1
ATOM 2352 C CA . PHE A 1 356 ? 42.894 28.449 14.490 1.00 17.32 356 PHE A CA 1
ATOM 2353 C C . PHE A 1 356 ? 41.604 28.034 15.184 1.00 17.57 356 PHE A C 1
ATOM 2354 O O . PHE A 1 356 ? 40.695 28.849 15.357 1.00 17.68 356 PHE A O 1
ATOM 2362 N N . SER A 1 357 ? 41.531 26.751 15.540 1.00 17.80 357 SER A N 1
ATOM 2363 C CA . SER A 1 357 ? 40.415 26.190 16.302 1.00 18.08 357 SER A CA 1
ATOM 2364 C C . SER A 1 357 ? 40.369 26.797 17.707 1.00 18.35 357 SER A C 1
ATOM 2365 O O . SER A 1 357 ? 41.397 27.272 18.201 1.00 18.65 357 SER A O 1
ATOM 2368 N N . PRO A 1 358 ? 39.185 26.799 18.358 1.00 18.53 358 PRO A N 1
ATOM 2369 C CA . PRO A 1 358 ? 39.156 27.258 19.754 1.00 18.59 358 PRO A CA 1
ATOM 2370 C C . PRO A 1 358 ? 40.188 26.524 20.613 1.00 18.79 358 PRO A C 1
ATOM 2371 O O . PRO A 1 358 ? 40.845 27.150 21.454 1.00 19.00 358 PRO A O 1
ATOM 2375 N N . TYR A 1 359 ? 40.347 25.218 20.380 1.00 18.92 359 TYR A N 1
ATOM 2376 C CA . TYR A 1 359 ? 41.361 24.428 21.081 1.00 18.91 359 TYR A CA 1
ATOM 2377 C C . TYR A 1 359 ? 42.799 24.932 20.823 1.00 18.98 359 TYR A C 1
ATOM 2378 O O . TYR A 1 359 ? 43.593 25.095 21.765 1.00 18.80 359 TYR A O 1
ATOM 2387 N N . GLU A 1 360 ? 43.122 25.166 19.549 1.00 18.85 360 GLU A N 1
ATOM 2388 C CA . GLU A 1 360 ? 44.424 25.717 19.166 1.00 19.02 360 GLU A CA 1
ATOM 2389 C C . GLU A 1 360 ? 44.722 27.041 19.885 1.00 19.24 360 GLU A C 1
ATOM 2390 O O . GLU A 1 360 ? 45.820 27.240 20.425 1.00 19.34 360 GLU A O 1
ATOM 2396 N N . LEU A 1 361 ? 43.736 27.932 19.903 1.00 19.13 361 LEU A N 1
ATOM 2397 C CA . LEU A 1 361 ? 43.905 29.238 20.508 1.00 19.19 361 LEU A CA 1
ATOM 2398 C C . LEU A 1 361 ? 44.226 29.169 21.993 1.00 19.17 361 LEU A C 1
ATOM 2399 O O . LEU A 1 361 ? 44.952 30.013 22.507 1.00 19.55 361 LEU A O 1
ATOM 2404 N N . SER A 1 362 ? 43.710 28.156 22.676 1.00 19.06 362 SER A N 1
ATOM 2405 C CA . SER A 1 362 ? 43.866 28.068 24.127 1.00 19.14 362 SER A CA 1
ATOM 2406 C C . SER A 1 362 ? 45.238 27.571 24.580 1.00 18.99 362 SER A C 1
ATOM 2407 O O . SER A 1 362 ? 45.579 27.685 25.751 1.00 19.37 362 SER A O 1
ATOM 2410 N N . ILE A 1 363 ? 46.015 27.023 23.654 1.00 18.91 363 ILE A N 1
ATOM 2411 C CA . ILE A 1 363 ? 47.292 26.388 23.977 1.00 18.87 363 ILE A CA 1
ATOM 2412 C C . ILE A 1 363 ? 48.501 27.037 23.289 1.00 18.58 363 ILE A C 1
ATOM 2413 O O . ILE A 1 363 ? 49.644 26.739 23.623 1.00 18.42 363 ILE A O 1
ATOM 2418 N N . ILE A 1 364 ? 48.248 27.890 22.301 1.00 18.37 364 ILE A N 1
ATOM 2419 C CA . ILE A 1 364 ? 49.290 28.757 21.777 1.00 18.05 364 ILE A CA 1
ATOM 2420 C C . ILE A 1 364 ? 49.476 29.895 22.780 1.00 18.04 364 ILE A C 1
ATOM 2421 O O . ILE A 1 364 ? 48.500 30.526 23.200 1.00 18.51 364 ILE A O 1
ATOM 2426 N N . PRO A 1 365 ? 50.724 30.133 23.206 1.00 17.95 365 PRO A N 1
ATOM 2427 C CA . PRO A 1 365 ? 51.021 31.255 24.109 1.00 17.70 365 PRO A CA 1
ATOM 2428 C C . PRO A 1 365 ? 50.770 32.614 23.454 1.00 17.56 365 PRO A C 1
ATOM 2429 O O . PRO A 1 365 ? 50.892 32.746 22.244 1.00 17.67 365 PRO A O 1
ATOM 2433 N N . GLY A 1 366 ? 50.435 33.612 24.263 1.00 17.96 366 GLY A N 1
ATOM 2434 C CA . GLY A 1 366 ? 50.041 34.956 23.790 1.00 18.06 366 GLY A CA 1
ATOM 2435 C C . GLY A 1 366 ? 50.981 35.669 22.828 1.00 17.85 366 GLY A C 1
ATOM 2436 O O . GLY A 1 366 ? 50.628 35.889 21.672 1.00 17.76 366 GLY A O 1
ATOM 2437 N N . ASN A 1 367 ? 52.164 36.044 23.310 1.00 18.04 367 ASN A N 1
ATOM 2438 C CA . ASN A 1 367 ? 53.201 36.686 22.482 1.00 18.21 367 ASN A CA 1
ATOM 2439 C C . ASN A 1 367 ? 53.498 35.920 21.182 1.00 18.18 367 ASN A C 1
ATOM 2440 O O . ASN A 1 367 ? 53.573 36.528 20.110 1.00 17.99 367 ASN A O 1
ATOM 2442 N N . VAL A 1 368 ? 53.650 34.595 21.295 1.00 18.06 368 VAL A N 1
ATOM 2443 C CA . VAL A 1 368 ? 53.844 33.699 20.148 1.00 17.88 368 VAL A CA 1
ATOM 2444 C C . VAL A 1 368 ? 52.720 33.826 19.103 1.00 18.04 368 VAL A C 1
ATOM 2445 O O . VAL A 1 368 ? 52.986 34.010 17.912 1.00 18.03 368 VAL A O 1
ATOM 2449 N N . LEU A 1 369 ? 51.470 33.744 19.549 1.00 18.25 369 LEU A N 1
ATOM 2450 C CA . LEU A 1 369 ? 50.333 33.882 18.640 1.00 18.41 369 LEU A CA 1
ATOM 2451 C C . LEU A 1 369 ? 50.428 35.152 17.778 1.00 18.47 369 LEU A C 1
ATOM 2452 O O . LEU A 1 369 ? 50.229 35.095 16.557 1.00 18.24 369 LEU A O 1
ATOM 2457 N N . ASN A 1 370 ? 50.747 36.280 18.417 1.00 18.28 370 ASN A N 1
ATOM 2458 C CA . ASN A 1 370 ? 50.775 37.573 17.745 1.00 18.34 370 ASN A CA 1
ATOM 2459 C C . ASN A 1 370 ? 51.852 37.645 16.679 1.00 18.25 370 ASN A C 1
ATOM 2460 O O . ASN A 1 370 ? 51.702 38.343 15.682 1.00 18.36 370 ASN A O 1
ATOM 2465 N N . ARG A 1 371 ? 52.939 36.917 16.903 1.00 18.28 371 ARG A N 1
ATOM 2466 C CA . ARG A 1 371 ? 54.039 36.850 15.951 1.00 18.16 371 ARG A CA 1
ATOM 2467 C C . ARG A 1 371 ? 53.675 35.948 14.773 1.00 18.59 371 ARG A C 1
ATOM 2468 O O . ARG A 1 371 ? 54.078 36.219 13.636 1.00 18.81 371 ARG A O 1
ATOM 2476 N N . ILE A 1 372 ? 52.891 34.901 15.046 1.00 18.71 372 ILE A N 1
ATOM 2477 C CA . ILE A 1 372 ? 52.363 33.998 14.004 1.00 18.71 372 ILE A CA 1
ATOM 2478 C C . ILE A 1 372 ? 51.370 34.701 13.062 1.00 19.03 372 ILE A C 1
ATOM 2479 O O . ILE A 1 372 ? 51.497 34.594 11.839 1.00 18.96 372 ILE A O 1
ATOM 2484 N N . LEU A 1 373 ? 50.395 35.411 13.632 1.00 19.26 373 LEU A N 1
ATOM 2485 C CA . LEU A 1 373 ? 49.393 36.134 12.844 1.00 19.89 373 LEU A CA 1
ATOM 2486 C C . LEU A 1 373 ? 50.003 37.282 12.049 1.00 20.30 373 LEU A C 1
ATOM 2487 O O . LEU A 1 373 ? 51.029 37.843 12.459 1.00 20.50 373 LEU A O 1
ATOM 2492 N N . PRO A 1 374 ? 49.383 37.623 10.900 1.00 20.53 374 PRO A N 1
ATOM 2493 C CA . PRO A 1 374 ? 49.702 38.829 10.129 1.00 20.65 374 PRO A CA 1
ATOM 2494 C C . PRO A 1 374 ? 49.353 40.110 10.895 1.00 20.63 374 PRO A C 1
ATOM 2495 O O . PRO A 1 374 ? 48.501 40.074 11.782 1.00 20.62 374 PRO A O 1
ATOM 2499 N N . LYS A 1 375 ? 50.006 41.222 10.547 1.00 20.65 375 LYS A N 1
ATOM 2500 C CA . LYS A 1 375 ? 49.794 42.520 11.217 1.00 20.50 375 LYS A CA 1
ATOM 2501 C C . LYS A 1 375 ? 48.470 43.205 10.849 1.00 20.36 375 LYS A C 1
ATOM 2502 O O . LYS A 1 375 ? 47.631 42.649 10.139 1.00 20.11 375 LYS A O 1
ATOM 2504 N N . LYS B 1 7 ? 37.288 -3.846 28.980 1.00 24.18 7 LYS C N 1
ATOM 2505 C CA . LYS B 1 7 ? 38.312 -3.504 30.026 1.00 24.02 7 LYS C CA 1
ATOM 2506 C C . LYS B 1 7 ? 38.378 -1.990 30.232 1.00 23.97 7 LYS C C 1
ATOM 2507 O O . LYS B 1 7 ? 38.510 -1.531 31.370 1.00 24.59 7 LYS C O 1
ATOM 2509 N N . LYS B 1 8 ? 38.266 -1.236 29.134 1.00 23.42 8 LYS C N 1
ATOM 2510 C CA . LYS B 1 8 ? 38.289 0.238 29.124 1.00 23.07 8 LYS C CA 1
ATOM 2511 C C . LYS B 1 8 ? 37.054 0.910 29.803 1.00 22.56 8 LYS C C 1
ATOM 2512 O O . LYS B 1 8 ? 37.119 2.073 30.233 1.00 22.13 8 LYS C O 1
ATOM 2518 N N . TYR B 1 9 ? 35.948 0.169 29.908 1.00 21.90 9 TYR C N 1
ATOM 2519 C CA . TYR B 1 9 ? 34.755 0.652 30.610 1.00 21.39 9 TYR C CA 1
ATOM 2520 C C . TYR B 1 9 ? 34.412 -0.209 31.831 1.00 21.51 9 TYR C C 1
ATOM 2521 O O . TYR B 1 9 ? 34.181 -1.418 31.724 1.00 21.64 9 TYR C O 1
ATOM 2530 N N . SER B 1 10 ? 34.412 0.415 33.001 1.00 21.53 10 SER C N 1
ATOM 2531 C CA . SER B 1 10 ? 33.925 -0.259 34.183 1.00 21.86 10 SER C CA 1
ATOM 2532 C C . SER B 1 10 ? 32.448 0.027 34.308 1.00 21.97 10 SER C C 1
ATOM 2533 O O . SER B 1 10 ? 31.979 1.144 34.069 1.00 22.23 10 SER C O 1
ATOM 2536 N N . LEU B 1 11 ? 31.726 -1.010 34.687 1.00 21.95 11 LEU C N 1
ATOM 2537 C CA . LEU B 1 11 ? 30.284 -1.020 34.683 1.00 21.76 11 LEU C CA 1
ATOM 2538 C C . LEU B 1 11 ? 29.674 -0.306 35.876 1.00 21.42 11 LEU C C 1
ATOM 2539 O O . LEU B 1 11 ? 30.130 -0.465 37.010 1.00 21.38 11 LEU C O 1
ATOM 2544 N N . GLY B 1 12 ? 28.620 0.455 35.613 1.00 21.26 12 GLY C N 1
ATOM 2545 C CA . GLY B 1 12 ? 27.806 1.048 36.683 1.00 21.58 12 GLY C CA 1
ATOM 2546 C C . GLY B 1 12 ? 26.335 0.642 36.658 1.00 21.31 12 GLY C C 1
ATOM 2547 O O . GLY B 1 12 ? 25.979 -0.365 36.036 1.00 21.60 12 GLY C O 1
ATOM 2548 N N . LYS B 1 13 ? 25.494 1.437 37.336 1.00 20.92 13 LYS C N 1
ATOM 2549 C CA . LYS B 1 13 ? 24.048 1.219 37.457 1.00 20.27 13 LYS C CA 1
ATOM 2550 C C . LYS B 1 13 ? 23.392 0.878 36.126 1.00 19.64 13 LYS C C 1
ATOM 2551 O O . LYS B 1 13 ? 23.689 1.512 35.103 1.00 19.48 13 LYS C O 1
ATOM 2557 N N . THR B 1 14 ? 22.494 -0.103 36.134 1.00 18.90 14 THR C N 1
ATOM 2558 C CA . THR B 1 14 ? 21.625 -0.313 34.989 1.00 18.56 14 THR C CA 1
ATOM 2559 C C . THR B 1 14 ? 20.657 0.874 34.938 1.00 18.53 14 THR C C 1
ATOM 2560 O O . THR B 1 14 ? 20.160 1.326 35.991 1.00 17.89 14 THR C O 1
ATOM 2564 N N . LEU B 1 15 ? 20.413 1.373 33.718 1.00 18.20 15 LEU C N 1
ATOM 2565 C CA . LEU B 1 15 ? 19.477 2.483 33.471 1.00 18.28 15 LEU C CA 1
ATOM 2566 C C . LEU B 1 15 ? 18.155 2.076 32.771 1.00 18.11 15 LEU C C 1
ATOM 2567 O O . LEU B 1 15 ? 17.139 2.746 32.928 1.00 18.32 15 LEU C O 1
ATOM 2572 N N . GLY B 1 16 ? 18.177 0.999 31.995 1.00 17.68 16 GLY C N 1
ATOM 2573 C CA . GLY B 1 16 ? 16.988 0.528 31.298 1.00 17.46 16 GLY C CA 1
ATOM 2574 C C . GLY B 1 16 ? 17.294 -0.632 30.374 1.00 17.48 16 GLY C C 1
ATOM 2575 O O . GLY B 1 16 ? 18.400 -0.737 29.852 1.00 17.61 16 GLY C O 1
ATOM 2576 N N . THR B 1 17 ? 16.321 -1.512 30.167 1.00 17.63 17 THR C N 1
ATOM 2577 C CA . THR B 1 17 ? 16.526 -2.670 29.288 1.00 17.47 17 THR C CA 1
ATOM 2578 C C . THR B 1 17 ? 15.927 -2.429 27.907 1.00 17.21 17 THR C C 1
ATOM 2579 O O . THR B 1 17 ? 14.753 -2.681 27.684 1.00 16.49 17 THR C O 1
ATOM 2583 N N . PHE B 1 20 ? 16.361 -4.684 22.069 1.00 28.04 20 PHE C N 1
ATOM 2584 C CA . PHE B 1 20 ? 17.236 -5.855 21.971 1.00 28.26 20 PHE C CA 1
ATOM 2585 C C . PHE B 1 20 ? 18.486 -5.806 22.866 1.00 28.20 20 PHE C C 1
ATOM 2586 O O . PHE B 1 20 ? 19.479 -6.497 22.597 1.00 28.04 20 PHE C O 1
ATOM 2594 N N . GLY B 1 21 ? 18.432 -5.012 23.936 1.00 28.00 21 GLY C N 1
ATOM 2595 C CA . GLY B 1 21 ? 19.543 -4.954 24.876 1.00 27.39 21 GLY C CA 1
ATOM 2596 C C . GLY B 1 21 ? 19.299 -4.235 26.188 1.00 26.95 21 GLY C C 1
ATOM 2597 O O . GLY B 1 21 ? 18.200 -4.264 26.737 1.00 26.98 21 GLY C O 1
ATOM 2598 N N . ILE B 1 22 ? 20.353 -3.593 26.678 1.00 26.28 22 ILE C N 1
ATOM 2599 C CA . ILE B 1 22 ? 20.379 -2.984 27.992 1.00 25.79 22 ILE C CA 1
ATOM 2600 C C . ILE B 1 22 ? 21.080 -1.631 27.878 1.00 25.20 22 ILE C C 1
ATOM 2601 O O . ILE B 1 22 ? 21.816 -1.397 26.929 1.00 25.19 22 ILE C O 1
ATOM 2606 N N . VAL B 1 23 ? 20.827 -0.745 28.834 1.00 24.77 23 VAL C N 1
ATOM 2607 C CA . VAL B 1 23 ? 21.454 0.567 28.879 1.00 24.44 23 VAL C CA 1
ATOM 2608 C C . VAL B 1 23 ? 22.000 0.815 30.296 1.00 24.51 23 VAL C C 1
ATOM 2609 O O . VAL B 1 23 ? 21.251 0.790 31.276 1.00 24.38 23 VAL C O 1
ATOM 2613 N N . CYS B 1 24 ? 23.309 1.051 30.379 1.00 24.47 24 CYS C N 1
ATOM 2614 C CA . CYS B 1 24 ? 24.042 1.199 31.641 1.00 24.71 24 CYS C CA 1
ATOM 2615 C C . CYS B 1 24 ? 24.818 2.505 31.748 1.00 24.36 24 CYS C C 1
ATOM 2616 O O . CYS B 1 24 ? 25.038 3.205 30.753 1.00 24.78 24 CYS C O 1
ATOM 2619 N N . GLU B 1 25 ? 25.246 2.812 32.968 1.00 23.91 25 GLU C N 1
ATOM 2620 C CA . GLU B 1 25 ? 26.232 3.862 33.214 1.00 22.97 25 GLU C CA 1
ATOM 2621 C C . GLU B 1 25 ? 27.592 3.202 33.245 1.00 22.35 25 GLU C C 1
ATOM 2622 O O . GLU B 1 25 ? 27.770 2.189 33.911 1.00 22.35 25 GLU C O 1
ATOM 2628 N N . VAL B 1 26 ? 28.549 3.774 32.523 1.00 21.69 26 VAL C N 1
ATOM 2629 C CA . VAL B 1 26 ? 29.918 3.256 32.515 1.00 20.68 26 VAL C CA 1
ATOM 2630 C C . VAL B 1 26 ? 30.933 4.366 32.759 1.00 20.31 26 VAL C C 1
ATOM 2631 O O . VAL B 1 26 ? 30.625 5.547 32.543 1.00 20.07 26 VAL C O 1
ATOM 2635 N N . PHE B 1 27 ? 32.131 3.970 33.190 1.00 19.67 27 PHE C N 1
ATOM 2636 C CA . PHE B 1 27 ? 33.233 4.897 33.424 1.00 19.93 27 PHE C CA 1
ATOM 2637 C C . PHE B 1 27 ? 34.461 4.575 32.559 1.00 19.77 27 PHE C C 1
ATOM 2638 O O . PHE B 1 27 ? 34.933 3.428 32.522 1.00 19.73 27 PHE C O 1
ATOM 2646 N N . ASP B 1 28 ? 34.972 5.598 31.878 1.00 19.54 28 ASP C N 1
ATOM 2647 C CA . ASP B 1 28 ? 36.233 5.524 31.123 1.00 19.72 28 ASP C CA 1
ATOM 2648 C C . ASP B 1 28 ? 37.379 5.313 32.119 1.00 19.31 28 ASP C C 1
ATOM 2649 O O . ASP B 1 28 ? 37.695 6.189 32.924 1.00 18.96 28 ASP C O 1
ATOM 2654 N N . ILE B 1 29 ? 37.971 4.125 32.070 1.00 19.15 29 ILE C N 1
ATOM 2655 C CA . ILE B 1 29 ? 39.072 3.736 32.949 1.00 18.98 29 ILE C CA 1
ATOM 2656 C C . ILE B 1 29 ? 40.242 4.717 32.908 1.00 19.13 29 ILE C C 1
ATOM 2657 O O . ILE B 1 29 ? 40.948 4.868 33.907 1.00 19.17 29 ILE C O 1
ATOM 2662 N N . GLU B 1 30 ? 40.450 5.393 31.776 1.00 19.20 30 GLU C N 1
ATOM 2663 C CA . GLU B 1 30 ? 41.596 6.307 31.663 1.00 19.17 30 GLU C CA 1
ATOM 2664 C C . GLU B 1 30 ? 41.302 7.750 32.062 1.00 19.09 30 GLU C C 1
ATOM 2665 O O . GLU B 1 30 ? 42.074 8.349 32.804 1.00 18.78 30 GLU C O 1
ATOM 2667 N N . SER B 1 31 ? 40.185 8.300 31.603 1.00 19.31 31 SER C N 1
ATOM 2668 C CA . SER B 1 31 ? 39.883 9.708 31.875 1.00 20.12 31 SER C CA 1
ATOM 2669 C C . SER B 1 31 ? 39.097 9.977 33.167 1.00 20.43 31 SER C C 1
ATOM 2670 O O . SER B 1 31 ? 39.086 11.108 33.668 1.00 20.59 31 SER C O 1
ATOM 2673 N N . GLY B 1 32 ? 38.442 8.940 33.695 1.00 20.74 32 GLY C N 1
ATOM 2674 C CA . GLY B 1 32 ? 37.513 9.079 34.817 1.00 20.49 32 GLY C CA 1
ATOM 2675 C C . GLY B 1 32 ? 36.098 9.486 34.416 1.00 20.63 32 GLY C C 1
ATOM 2676 O O . GLY B 1 32 ? 35.189 9.454 35.235 1.00 20.92 32 GLY C O 1
ATOM 2677 N N . LYS B 1 33 ? 35.889 9.873 33.166 1.00 20.57 33 LYS C N 1
ATOM 2678 C CA . LYS B 1 33 ? 34.601 10.431 32.800 1.00 21.18 33 LYS C CA 1
ATOM 2679 C C . LYS B 1 33 ? 33.522 9.361 32.782 1.00 21.01 33 LYS C C 1
ATOM 2680 O O . LYS B 1 33 ? 33.823 8.165 32.644 1.00 21.05 33 LYS C O 1
ATOM 2686 N N . ARG B 1 34 ? 32.273 9.813 32.938 1.00 20.68 34 ARG C N 1
ATOM 2687 C CA . ARG B 1 34 ? 31.090 8.956 32.939 1.00 19.83 34 ARG C CA 1
ATOM 2688 C C . ARG B 1 34 ? 30.304 9.052 31.635 1.00 19.43 34 ARG C C 1
ATOM 2689 O O . ARG B 1 34 ? 29.962 10.145 31.176 1.00 19.40 34 ARG C O 1
ATOM 2697 N N . PHE B 1 35 ? 30.012 7.899 31.043 1.00 19.14 35 PHE C N 1
ATOM 2698 C CA . PHE B 1 35 ? 29.232 7.847 29.803 1.00 18.83 35 PHE C CA 1
ATOM 2699 C C . PHE B 1 35 ? 28.047 6.873 29.884 1.00 18.59 35 PHE C C 1
ATOM 2700 O O . PHE B 1 35 ? 27.903 6.141 30.862 1.00 18.60 35 PHE C O 1
ATOM 2708 N N . ALA B 1 36 ? 27.222 6.840 28.839 1.00 18.53 36 ALA C N 1
ATOM 2709 C CA . ALA B 1 36 ? 26.149 5.836 28.749 1.00 18.42 36 ALA C CA 1
ATOM 2710 C C . ALA B 1 36 ? 26.481 4.724 27.758 1.00 18.33 36 ALA C C 1
ATOM 2711 O O . ALA B 1 36 ? 26.860 4.996 26.619 1.00 17.88 36 ALA C O 1
ATOM 2713 N N . LEU B 1 37 ? 26.343 3.476 28.214 1.00 18.52 37 LEU C N 1
ATOM 2714 C CA . LEU B 1 37 ? 26.561 2.297 27.378 1.00 18.77 37 LEU C CA 1
ATOM 2715 C C . LEU B 1 37 ? 25.237 1.679 26.964 1.00 18.80 37 LEU C C 1
ATOM 2716 O O . LEU B 1 37 ? 24.387 1.421 27.814 1.00 19.15 37 LEU C O 1
ATOM 2721 N N . LYS B 1 38 ? 25.058 1.452 25.664 1.00 18.61 38 LYS C N 1
ATOM 2722 C CA . LYS B 1 38 ? 23.915 0.682 25.178 1.00 18.42 38 LYS C CA 1
ATOM 2723 C C . LYS B 1 38 ? 24.402 -0.598 24.528 1.00 18.02 38 LYS C C 1
ATOM 2724 O O . LYS B 1 38 ? 25.021 -0.565 23.466 1.00 17.24 38 LYS C O 1
ATOM 2730 N N . LYS B 1 39 ? 24.126 -1.724 25.173 1.00 17.85 39 LYS C N 1
ATOM 2731 C CA . LYS B 1 39 ? 24.602 -2.995 24.669 1.00 18.20 39 LYS C CA 1
ATOM 2732 C C . LYS B 1 39 ? 23.462 -3.725 23.989 1.00 18.30 39 LYS C C 1
ATOM 2733 O O . LYS B 1 39 ? 22.483 -4.082 24.648 1.00 18.27 39 LYS C O 1
ATOM 2739 N N . VAL B 1 40 ? 23.585 -3.934 22.674 1.00 18.15 40 VAL C N 1
ATOM 2740 C CA . VAL B 1 40 ? 22.560 -4.657 21.919 1.00 18.23 40 VAL C CA 1
ATOM 2741 C C . VAL B 1 40 ? 23.065 -5.891 21.171 1.00 18.13 40 VAL C C 1
ATOM 2742 O O . VAL B 1 40 ? 24.131 -5.880 20.563 1.00 17.63 40 VAL C O 1
ATOM 2746 N N . LEU B 1 41 ? 22.264 -6.948 21.239 1.00 18.40 41 LEU C N 1
ATOM 2747 C CA . LEU B 1 41 ? 22.492 -8.172 20.503 1.00 18.87 41 LEU C CA 1
ATOM 2748 C C . LEU B 1 41 ? 22.399 -7.843 19.013 1.00 19.23 41 LEU C C 1
ATOM 2749 O O . LEU B 1 41 ? 21.445 -7.193 18.581 1.00 19.20 41 LEU C O 1
ATOM 2754 N N . GLN B 1 42 ? 23.401 -8.287 18.243 1.00 19.63 42 GLN C N 1
ATOM 2755 C CA . GLN B 1 42 ? 23.669 -7.766 16.895 1.00 19.69 42 GLN C CA 1
ATOM 2756 C C . GLN B 1 42 ? 24.594 -8.692 16.087 1.00 20.74 42 GLN C C 1
ATOM 2757 O O . GLN B 1 42 ? 25.595 -9.205 16.606 1.00 20.97 42 GLN C O 1
ATOM 2763 N N . ASP B 1 43 ? 24.252 -8.903 14.816 1.00 21.47 43 ASP C N 1
ATOM 2764 C CA . ASP B 1 43 ? 25.110 -9.648 13.899 1.00 22.15 43 ASP C CA 1
ATOM 2765 C C . ASP B 1 43 ? 26.049 -8.676 13.160 1.00 22.66 43 ASP C C 1
ATOM 2766 O O . ASP B 1 43 ? 25.569 -7.751 12.497 1.00 22.82 43 ASP C O 1
ATOM 2771 N N . PRO B 1 44 ? 27.387 -8.869 13.278 1.00 23.06 44 PRO C N 1
ATOM 2772 C CA . PRO B 1 44 ? 28.355 -8.068 12.505 1.00 23.04 44 PRO C CA 1
ATOM 2773 C C . PRO B 1 44 ? 28.267 -8.277 10.994 1.00 22.91 44 PRO C C 1
ATOM 2774 O O . PRO B 1 44 ? 29.051 -7.690 10.249 1.00 22.97 44 PRO C O 1
ATOM 2778 N N . ARG B 1 45 ? 27.325 -9.108 10.549 1.00 22.79 45 ARG C N 1
ATOM 2779 C CA . ARG B 1 45 ? 26.979 -9.197 9.128 1.00 22.46 45 ARG C CA 1
ATOM 2780 C C . ARG B 1 45 ? 26.240 -7.926 8.698 1.00 22.16 45 ARG C C 1
ATOM 2781 O O . ARG B 1 45 ? 26.746 -7.156 7.874 1.00 22.41 45 ARG C O 1
ATOM 2783 N N . TYR B 1 46 ? 25.056 -7.708 9.267 1.00 21.40 46 TYR C N 1
ATOM 2784 C CA . TYR B 1 46 ? 24.254 -6.528 8.961 1.00 20.67 46 TYR C CA 1
ATOM 2785 C C . TYR B 1 46 ? 24.786 -5.243 9.622 1.00 20.29 46 TYR C C 1
ATOM 2786 O O . TYR B 1 46 ? 25.591 -5.280 10.566 1.00 19.85 46 TYR C O 1
ATOM 2795 N N . LYS B 1 47 ? 24.325 -4.109 9.097 1.00 19.81 47 LYS C N 1
ATOM 2796 C CA . LYS B 1 47 ? 24.535 -2.805 9.714 1.00 19.32 47 LYS C CA 1
ATOM 2797 C C . LYS B 1 47 ? 23.608 -2.656 10.921 1.00 18.88 47 LYS C C 1
ATOM 2798 O O . LYS B 1 47 ? 22.591 -3.340 11.035 1.00 18.77 47 LYS C O 1
ATOM 2801 N N . ASN B 1 48 ? 23.969 -1.753 11.820 1.00 18.36 48 ASN C N 1
ATOM 2802 C CA . ASN B 1 48 ? 23.065 -1.298 12.832 1.00 17.79 48 ASN C CA 1
ATOM 2803 C C . ASN B 1 48 ? 22.579 0.117 12.470 1.00 18.08 48 ASN C C 1
ATOM 2804 O O . ASN B 1 48 ? 23.347 1.086 12.483 1.00 17.99 48 ASN C O 1
ATOM 2809 N N . ARG B 1 49 ? 21.294 0.204 12.131 1.00 18.22 49 ARG C N 1
ATOM 2810 C CA . ARG B 1 49 ? 20.607 1.457 11.858 1.00 18.23 49 ARG C CA 1
ATOM 2811 C C . ARG B 1 49 ? 20.805 2.524 12.955 1.00 18.28 49 ARG C C 1
ATOM 2812 O O . ARG B 1 49 ? 21.137 3.675 12.652 1.00 18.13 49 ARG C O 1
ATOM 2820 N N . GLU B 1 50 ? 20.606 2.155 14.219 1.00 17.90 50 GLU C N 1
ATOM 2821 C CA . GLU B 1 50 ? 20.812 3.126 15.296 1.00 18.24 50 GLU C CA 1
ATOM 2822 C C . GLU B 1 50 ? 22.249 3.706 15.357 1.00 18.45 50 GLU C C 1
ATOM 2823 O O . GLU B 1 50 ? 22.419 4.928 15.488 1.00 18.53 50 GLU C O 1
ATOM 2829 N N . LEU B 1 51 ? 23.275 2.854 15.270 1.00 18.40 51 LEU C N 1
ATOM 2830 C CA . LEU B 1 51 ? 24.653 3.355 15.210 1.00 18.49 51 LEU C CA 1
ATOM 2831 C C . LEU 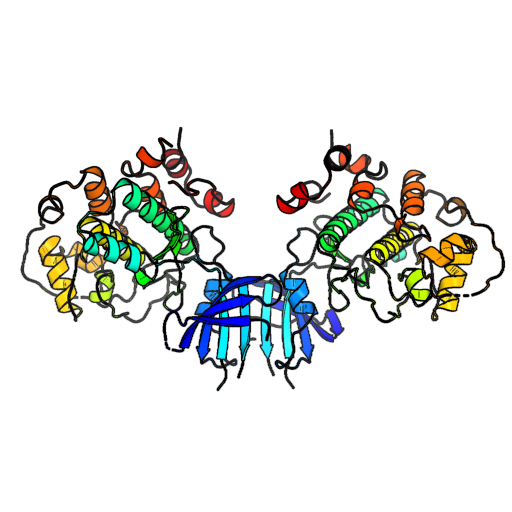B 1 51 ? 24.840 4.320 14.050 1.00 18.74 51 LEU C C 1
ATOM 2832 O O . LEU B 1 51 ? 25.315 5.436 14.247 1.00 18.49 51 LEU C O 1
ATOM 2837 N N . ASP B 1 52 ? 24.446 3.882 12.852 1.00 19.35 52 ASP C N 1
ATOM 2838 C CA . ASP B 1 52 ? 24.470 4.721 11.639 1.00 20.06 52 ASP C CA 1
ATOM 2839 C C . ASP B 1 52 ? 23.825 6.121 11.755 1.00 20.07 52 ASP C C 1
ATOM 2840 O O . ASP B 1 52 ? 24.375 7.076 11.196 1.00 20.15 52 ASP C O 1
ATOM 2845 N N . ILE B 1 53 ? 22.686 6.248 12.453 1.00 19.69 53 ILE C N 1
ATOM 2846 C CA . ILE B 1 53 ? 22.119 7.581 12.749 1.00 19.76 53 ILE C CA 1
ATOM 2847 C C . ILE B 1 53 ? 22.945 8.360 13.805 1.00 20.54 53 ILE C C 1
ATOM 2848 O O . ILE B 1 53 ? 23.333 9.514 13.568 1.00 20.76 53 ILE C O 1
ATOM 2853 N N . MET B 1 54 ? 23.224 7.733 14.950 1.00 20.98 54 MET C N 1
ATOM 2854 C CA . MET B 1 54 ? 24.103 8.320 15.953 1.00 21.43 54 MET C CA 1
ATOM 2855 C C . MET B 1 54 ? 25.232 9.086 15.262 1.00 22.15 54 MET C C 1
ATOM 2856 O O . MET B 1 54 ? 25.399 10.297 15.455 1.00 22.21 54 MET C O 1
ATOM 2861 N N . LYS B 1 55 ? 25.972 8.357 14.421 1.00 22.64 55 LYS C N 1
ATOM 2862 C CA . LYS B 1 55 ? 27.193 8.822 13.774 1.00 22.86 55 LYS C CA 1
ATOM 2863 C C . LYS B 1 55 ? 27.117 10.232 13.175 1.00 22.82 55 LYS C C 1
ATOM 2864 O O . LYS B 1 55 ? 28.148 10.884 12.952 1.00 23.35 55 LYS C O 1
ATOM 2870 N N . VAL B 1 56 ? 25.910 10.711 12.941 1.00 22.32 56 VAL C N 1
ATOM 2871 C CA . VAL B 1 56 ? 25.719 11.948 12.196 1.00 21.99 56 VAL C CA 1
ATOM 2872 C C . VAL B 1 56 ? 25.195 13.108 13.076 1.00 22.43 56 VAL C C 1
ATOM 2873 O O . VAL B 1 56 ? 25.188 14.266 12.648 1.00 22.56 56 VAL C O 1
ATOM 2877 N N . LEU B 1 57 ? 24.792 12.794 14.307 1.00 22.59 57 LEU C N 1
ATOM 2878 C CA . LEU B 1 57 ? 24.219 13.790 15.238 1.00 22.97 57 LEU C CA 1
ATOM 2879 C C . LEU B 1 57 ? 25.282 14.551 16.043 1.00 23.41 57 LEU C C 1
ATOM 2880 O O . LEU B 1 57 ? 25.797 14.072 17.060 1.00 23.27 57 LEU C O 1
ATOM 2885 N N . ASP B 1 58 ? 25.595 15.745 15.563 1.00 24.09 58 ASP C N 1
ATOM 2886 C CA . ASP B 1 58 ? 26.529 16.632 16.218 1.00 24.79 58 ASP C CA 1
ATOM 2887 C C . ASP B 1 58 ? 25.800 17.944 16.490 1.00 24.65 58 ASP C C 1
ATOM 2888 O O . ASP B 1 58 ? 25.858 18.886 15.685 1.00 24.73 58 ASP C O 1
ATOM 2893 N N . HIS B 1 59 ? 25.091 17.978 17.617 1.00 24.29 59 HIS C N 1
ATOM 2894 C CA . HIS B 1 59 ? 24.349 19.160 18.050 1.00 23.93 59 HIS C CA 1
ATOM 2895 C C . HIS B 1 59 ? 24.312 19.231 19.579 1.00 23.77 59 HIS C C 1
ATOM 2896 O O . HIS B 1 59 ? 24.234 18.203 20.264 1.00 23.94 59 HIS C O 1
ATOM 2903 N N . VAL B 1 60 ? 24.358 20.459 20.091 1.00 23.38 60 VAL C N 1
ATOM 2904 C CA . VAL B 1 60 ? 24.436 20.748 21.524 1.00 22.98 60 VAL C CA 1
ATOM 2905 C C . VAL B 1 60 ? 23.249 20.209 22.349 1.00 22.56 60 VAL C C 1
ATOM 2906 O O . VAL B 1 60 ? 23.413 19.865 23.511 1.00 22.63 60 VAL C O 1
ATOM 2910 N N . ASN B 1 61 ? 22.073 20.110 21.741 1.00 22.07 61 ASN C N 1
ATOM 2911 C CA . ASN B 1 61 ? 20.894 19.594 22.431 1.00 22.00 61 ASN C CA 1
ATOM 2912 C C . ASN B 1 61 ? 20.565 18.158 22.022 1.00 22.14 61 ASN C C 1
ATOM 2913 O O . ASN B 1 61 ? 19.423 17.714 22.132 1.00 22.15 61 ASN C O 1
ATOM 2918 N N . ILE B 1 62 ? 21.559 17.434 21.526 1.00 22.24 62 ILE C N 1
ATOM 2919 C CA . ILE B 1 62 ? 21.351 16.036 21.189 1.00 22.26 62 ILE C CA 1
ATOM 2920 C C . ILE B 1 62 ? 22.491 15.234 21.778 1.00 22.66 62 ILE C C 1
ATOM 2921 O O . ILE B 1 62 ? 23.604 15.722 21.864 1.00 22.98 62 ILE C O 1
ATOM 2926 N N . ILE B 1 63 ? 22.196 14.017 22.211 1.00 23.15 63 ILE C N 1
ATOM 2927 C CA . ILE B 1 63 ? 23.179 13.174 22.863 1.00 23.82 63 ILE C CA 1
ATOM 2928 C C . ILE B 1 63 ? 24.219 12.697 21.830 1.00 23.94 63 ILE C C 1
ATOM 2929 O O . ILE B 1 63 ? 23.856 12.171 20.764 1.00 24.23 63 ILE C O 1
ATOM 2934 N N . LYS B 1 64 ? 25.495 12.926 22.141 1.00 23.82 64 LYS C N 1
ATOM 2935 C CA . LYS B 1 64 ? 26.622 12.639 21.235 1.00 24.38 64 LYS C CA 1
ATOM 2936 C C . LYS B 1 64 ? 27.202 11.218 21.334 1.00 23.64 64 LYS C C 1
ATOM 2937 O O . LYS B 1 64 ? 27.337 10.650 22.418 1.00 23.27 64 LYS C O 1
ATOM 2943 N N . LEU B 1 65 ? 27.565 10.665 20.185 1.00 23.22 65 LEU C N 1
ATOM 2944 C CA . LEU B 1 65 ? 28.299 9.410 20.139 1.00 23.06 65 LEU C CA 1
ATOM 2945 C C . LEU B 1 65 ? 29.760 9.650 20.537 1.00 22.79 65 LEU C C 1
ATOM 2946 O O . LEU B 1 65 ? 30.369 10.648 20.155 1.00 23.02 65 LEU C O 1
ATOM 2951 N N . VAL B 1 66 ? 30.323 8.744 21.320 1.00 22.42 66 VAL C N 1
ATOM 2952 C CA . VAL B 1 66 ? 31.677 8.930 21.808 1.00 21.67 66 VAL C CA 1
ATOM 2953 C C . VAL B 1 66 ? 32.581 7.782 21.379 1.00 21.63 66 VAL C C 1
ATOM 2954 O O . VAL B 1 66 ? 33.744 8.003 21.047 1.00 22.01 66 VAL C O 1
ATOM 2958 N N . ASP B 1 67 ? 32.045 6.563 21.404 1.00 21.19 67 ASP C N 1
ATOM 2959 C CA . ASP B 1 67 ? 32.808 5.345 21.156 1.00 21.04 67 ASP C CA 1
ATOM 2960 C C . ASP B 1 67 ? 31.840 4.204 20.844 1.00 21.11 67 ASP C C 1
ATOM 2961 O O . ASP B 1 67 ? 30.664 4.265 21.204 1.00 21.25 67 ASP C O 1
ATOM 2966 N N . TYR B 1 68 ? 32.331 3.171 20.170 1.00 20.99 68 TYR C N 1
ATOM 2967 C CA . TYR B 1 68 ? 31.575 1.943 19.963 1.00 21.16 68 TYR C CA 1
ATOM 2968 C C . TYR B 1 68 ? 32.516 0.798 19.680 1.00 21.59 68 TYR C C 1
ATOM 2969 O O . TYR B 1 68 ? 33.572 1.004 19.089 1.00 21.95 68 TYR C O 1
ATOM 2978 N N . PHE B 1 69 ? 32.120 -0.405 20.094 1.00 22.02 69 PHE C N 1
ATOM 2979 C CA . PHE B 1 69 ? 32.913 -1.626 19.906 1.00 21.99 69 PHE C CA 1
ATOM 2980 C C . PHE B 1 69 ? 32.078 -2.921 20.010 1.00 22.92 69 PHE C C 1
ATOM 2981 O O . PHE B 1 69 ? 30.902 -2.898 20.410 1.00 22.85 69 PHE C O 1
ATOM 2989 N N . TYR B 1 70 ? 32.684 -4.050 19.651 1.00 24.08 70 TYR C N 1
ATOM 2990 C CA . TYR B 1 70 ? 31.957 -5.325 19.615 1.00 25.31 70 TYR C CA 1
ATOM 2991 C C . TYR B 1 70 ? 32.443 -6.256 20.726 1.00 26.17 70 TYR C C 1
ATOM 2992 O O . TYR B 1 70 ? 33.544 -6.078 21.251 1.00 26.09 70 TYR C O 1
ATOM 3001 N N . THR B 1 71 ? 31.611 -7.224 21.117 1.00 27.40 71 THR C N 1
ATOM 3002 C CA . THR B 1 71 ? 31.897 -8.006 22.332 1.00 28.17 71 THR C CA 1
ATOM 3003 C C . THR B 1 71 ? 31.255 -9.403 22.396 1.00 28.78 71 THR C C 1
ATOM 3004 O O . THR B 1 71 ? 30.507 -9.795 21.500 1.00 29.02 71 THR C O 1
ATOM 3008 N N . THR B 1 72 ? 31.572 -10.141 23.462 1.00 29.60 72 THR C N 1
ATOM 3009 C CA . THR B 1 72 ? 31.133 -11.525 23.666 1.00 30.21 72 THR C CA 1
ATOM 3010 C C . THR B 1 72 ? 31.104 -11.872 25.162 1.00 30.44 72 THR C C 1
ATOM 3011 O O . THR B 1 72 ? 30.208 -12.576 25.642 1.00 30.65 72 THR C O 1
ATOM 3015 N N . ASN B 1 110 ? 26.740 -15.638 21.163 1.00 24.77 110 ASN C N 1
ATOM 3016 C CA . ASN B 1 110 ? 26.121 -14.307 21.153 1.00 24.95 110 ASN C CA 1
ATOM 3017 C C . ASN B 1 110 ? 27.139 -13.167 20.940 1.00 25.10 110 ASN C C 1
ATOM 3018 O O . ASN B 1 110 ? 28.153 -13.078 21.664 1.00 25.75 110 ASN C O 1
ATOM 3023 N N . LYS B 1 111 ? 26.867 -12.315 19.944 1.00 24.54 111 LYS C N 1
ATOM 3024 C CA . LYS B 1 111 ? 27.711 -11.154 19.610 1.00 23.92 111 LYS C CA 1
ATOM 3025 C C . LYS B 1 111 ? 26.958 -9.839 19.881 1.00 23.63 111 LYS C C 1
ATOM 3026 O O . LYS B 1 111 ? 25.797 -9.702 19.486 1.00 23.92 111 LYS C O 1
ATOM 3028 N N . TYR B 1 112 ? 27.603 -8.883 20.558 1.00 22.85 112 TYR C N 1
ATOM 3029 C CA . TYR B 1 112 ? 26.928 -7.638 20.968 1.00 22.09 112 TYR C CA 1
ATOM 3030 C C . TYR B 1 112 ? 27.632 -6.387 20.467 1.00 21.59 112 TYR C C 1
ATOM 3031 O O . TYR B 1 112 ? 28.864 -6.331 20.429 1.00 21.88 112 TYR C O 1
ATOM 3040 N N . LEU B 1 113 ? 26.843 -5.384 20.100 1.00 20.96 113 LEU C N 1
ATOM 3041 C CA . LEU B 1 113 ? 27.362 -4.070 19.759 1.00 20.42 113 LEU C CA 1
ATOM 3042 C C . LEU B 1 113 ? 27.215 -3.182 20.987 1.00 20.17 113 LEU C C 1
ATOM 3043 O O . LEU B 1 113 ? 26.137 -3.125 21.590 1.00 20.22 113 LEU C O 1
ATOM 3048 N N . ASN B 1 114 ? 28.307 -2.504 21.350 1.00 19.69 114 ASN C N 1
ATOM 3049 C CA . ASN B 1 114 ? 28.367 -1.631 22.528 1.00 18.97 114 ASN C CA 1
ATOM 3050 C C . ASN B 1 114 ? 28.521 -0.157 22.153 1.00 18.99 114 ASN C C 1
ATOM 3051 O O . ASN B 1 114 ? 29.596 0.267 21.728 1.00 19.47 114 ASN C O 1
ATOM 3056 N N . VAL B 1 115 ? 27.462 0.624 22.301 1.00 18.70 115 VAL C N 1
ATOM 3057 C CA . VAL B 1 115 ? 27.503 2.031 21.932 1.00 18.60 115 VAL C CA 1
ATOM 3058 C C . VAL B 1 115 ? 27.745 2.928 23.155 1.00 19.36 115 VAL C C 1
ATOM 3059 O O . VAL B 1 115 ? 26.924 2.978 24.095 1.00 19.90 115 VAL C O 1
ATOM 3063 N N . ILE B 1 116 ? 28.864 3.644 23.144 1.00 19.16 116 ILE C N 1
ATOM 3064 C CA . ILE B 1 116 ? 29.191 4.535 24.241 1.00 19.20 116 ILE C CA 1
ATOM 3065 C C . ILE B 1 116 ? 28.766 5.932 23.845 1.00 19.02 116 ILE C C 1
ATOM 3066 O O . ILE B 1 116 ? 29.158 6.418 22.792 1.00 19.43 116 ILE C O 1
ATOM 3071 N N . MET B 1 117 ? 27.937 6.560 24.674 1.00 19.21 117 MET C N 1
ATOM 3072 C CA . MET B 1 117 ? 27.372 7.891 24.370 1.00 19.56 117 MET C CA 1
ATOM 3073 C C . MET B 1 117 ? 27.511 8.902 25.511 1.00 19.64 117 MET C C 1
ATOM 3074 O O . MET B 1 117 ? 27.700 8.517 26.673 1.00 19.04 117 MET C O 1
ATOM 3079 N N . GLU B 1 118 ? 27.397 10.189 25.155 1.00 20.53 118 GLU C N 1
ATOM 3080 C CA . GLU B 1 118 ? 27.276 11.312 26.108 1.00 21.29 118 GLU C CA 1
ATOM 3081 C C . GLU B 1 118 ? 26.251 11.031 27.213 1.00 21.52 118 GLU C C 1
ATOM 3082 O O . GLU B 1 118 ? 25.168 10.490 26.949 1.00 21.72 118 GLU C O 1
ATOM 3088 N N . TYR B 1 119 ? 26.585 11.415 28.442 1.00 21.57 119 TYR C N 1
ATOM 3089 C CA . TYR B 1 119 ? 25.698 11.171 29.580 1.00 21.95 119 TYR C CA 1
ATOM 3090 C C . TYR B 1 119 ? 25.131 12.461 30.183 1.00 22.10 119 TYR C C 1
ATOM 3091 O O . TYR B 1 119 ? 25.822 13.485 30.276 1.00 22.17 119 TYR C O 1
ATOM 3100 N N . VAL B 1 120 ? 23.862 12.386 30.577 1.00 21.99 120 VAL C N 1
ATOM 3101 C CA . VAL B 1 120 ? 23.162 13.462 31.256 1.00 22.19 120 VAL C CA 1
ATOM 3102 C C . VAL B 1 120 ? 22.401 12.797 32.419 1.00 22.44 120 VAL C C 1
ATOM 3103 O O . VAL B 1 120 ? 21.761 11.756 32.218 1.00 22.18 120 VAL C O 1
ATOM 3107 N N . PRO B 1 121 ? 22.468 13.386 33.638 1.00 22.66 121 PRO C N 1
ATOM 3108 C CA . PRO B 1 121 ? 22.050 12.694 34.869 1.00 22.67 121 PRO C CA 1
ATOM 3109 C C . PRO B 1 121 ? 20.545 12.574 35.190 1.00 22.87 121 PRO C C 1
ATOM 3110 O O . PRO B 1 121 ? 20.211 11.901 36.163 1.00 23.13 121 PRO C O 1
ATOM 3114 N N . ASP B 1 122 ? 19.648 13.185 34.414 1.00 22.78 122 ASP C N 1
ATOM 3115 C CA . ASP B 1 122 ? 18.208 13.059 34.702 1.00 22.91 122 ASP C CA 1
ATOM 3116 C C . ASP B 1 122 ? 17.319 13.071 33.450 1.00 22.43 122 ASP C C 1
ATOM 3117 O O . ASP B 1 122 ? 17.730 13.574 32.396 1.00 22.31 122 ASP C O 1
ATOM 3122 N N . THR B 1 123 ? 16.109 12.515 33.583 1.00 21.53 123 THR C N 1
ATOM 3123 C CA . THR B 1 123 ? 15.106 12.546 32.524 1.00 21.25 123 THR C CA 1
ATOM 3124 C C . THR B 1 123 ? 13.935 13.465 32.902 1.00 21.36 123 THR C C 1
ATOM 3125 O O . THR B 1 123 ? 13.575 13.595 34.086 1.00 21.41 123 THR C O 1
ATOM 3129 N N . LEU B 1 124 ? 13.334 14.086 31.890 1.00 20.91 124 LEU C N 1
ATOM 3130 C CA . LEU B 1 124 ? 12.157 14.935 32.072 1.00 20.73 124 LEU C CA 1
ATOM 3131 C C . LEU B 1 124 ? 10.989 14.179 32.739 1.00 20.82 124 LEU C C 1
ATOM 3132 O O . LEU B 1 124 ? 10.115 14.779 33.371 1.00 20.40 124 LEU C O 1
ATOM 3137 N N . HIS B 1 125 ? 10.997 12.859 32.591 1.00 21.00 125 HIS C N 1
ATOM 3138 C CA . HIS B 1 125 ? 10.021 11.985 33.220 1.00 21.31 125 HIS C CA 1
ATOM 3139 C C . HIS B 1 125 ? 10.136 12.079 34.740 1.00 21.17 125 HIS C C 1
ATOM 3140 O O . HIS B 1 125 ? 9.128 12.278 35.444 1.00 21.43 125 HIS C O 1
ATOM 3147 N N . LYS B 1 126 ? 11.361 11.957 35.247 1.00 20.47 126 LYS C N 1
ATOM 3148 C CA . LYS B 1 126 ? 11.592 12.023 36.693 1.00 19.98 126 LYS C CA 1
ATOM 3149 C C . LYS B 1 126 ? 11.346 13.419 37.328 1.00 19.31 126 LYS C C 1
ATOM 3150 O O . LYS B 1 126 ? 10.864 13.506 38.475 1.00 18.78 126 LYS C O 1
ATOM 3156 N N . VAL B 1 127 ? 11.668 14.483 36.577 1.00 18.54 127 VAL C N 1
ATOM 3157 C CA . VAL B 1 127 ? 11.438 15.871 36.976 1.00 18.10 127 VAL C CA 1
ATOM 3158 C C . VAL B 1 127 ? 9.937 16.100 37.118 1.00 18.91 127 VAL C C 1
ATOM 3159 O O . VAL B 1 127 ? 9.457 16.621 38.147 1.00 18.88 127 VAL C O 1
ATOM 3163 N N . LEU B 1 128 ? 9.199 15.677 36.088 1.00 18.98 128 LEU C N 1
ATOM 3164 C CA . LEU B 1 128 ? 7.776 15.883 35.998 1.00 18.75 128 LEU C CA 1
ATOM 3165 C C . LEU B 1 128 ? 7.067 15.142 37.112 1.00 19.05 128 LEU C C 1
ATOM 3166 O O . LEU B 1 128 ? 6.153 15.692 37.772 1.00 19.56 128 LEU C O 1
ATOM 3171 N N . LYS B 1 129 ? 7.470 13.899 37.341 1.00 18.72 129 LYS C N 1
ATOM 3172 C CA . LYS B 1 129 ? 6.822 13.133 38.395 1.00 18.81 129 LYS C CA 1
ATOM 3173 C C . LYS B 1 129 ? 7.112 13.725 39.763 1.00 18.54 129 LYS C C 1
ATOM 3174 O O . LYS B 1 129 ? 6.325 13.564 40.682 1.00 18.92 129 LYS C O 1
ATOM 3180 N N . SER B 1 130 ? 8.221 14.440 39.886 1.00 18.21 130 SER C N 1
ATOM 3181 C CA . SER B 1 130 ? 8.600 14.999 41.171 1.00 18.19 130 SER C CA 1
ATOM 3182 C C . SER B 1 130 ? 7.799 16.224 41.490 1.00 17.56 130 SER C C 1
ATOM 3183 O O . SER B 1 130 ? 7.513 16.483 42.648 1.00 17.92 130 SER C O 1
ATOM 3186 N N . PHE B 1 131 ? 7.448 16.991 40.467 1.00 17.15 131 PHE C N 1
ATOM 3187 C CA . PHE B 1 131 ? 6.647 18.173 40.692 1.00 16.33 131 PHE C CA 1
ATOM 3188 C C . PHE B 1 131 ? 5.251 17.790 41.151 1.00 15.91 131 PHE C C 1
ATOM 3189 O O . PHE B 1 131 ? 4.735 18.373 42.098 1.00 15.47 131 PHE C O 1
ATOM 3197 N N . ILE B 1 132 ? 4.666 16.788 40.498 1.00 15.74 132 ILE C N 1
ATOM 3198 C CA . ILE B 1 132 ? 3.371 16.230 40.896 1.00 15.39 132 ILE C CA 1
ATOM 3199 C C . ILE B 1 132 ? 3.461 15.750 42.328 1.00 15.12 132 ILE C C 1
ATOM 3200 O O . ILE B 1 132 ? 2.610 16.054 43.150 1.00 15.44 132 ILE C O 1
ATOM 3205 N N . ARG B 1 133 ? 4.514 14.998 42.617 1.00 14.94 133 ARG C N 1
ATOM 3206 C CA . ARG B 1 133 ? 4.752 14.441 43.934 1.00 14.47 133 ARG C CA 1
ATOM 3207 C C . ARG B 1 133 ? 4.775 15.523 45.006 1.00 14.20 133 ARG C C 1
ATOM 3208 O O . ARG B 1 133 ? 4.152 15.364 46.048 1.00 13.96 133 ARG C O 1
ATOM 3216 N N . SER B 1 134 ? 5.480 16.622 44.746 1.00 14.32 134 SER C N 1
ATOM 3217 C CA . SER B 1 134 ? 5.580 17.726 45.711 1.00 14.87 134 SER C CA 1
ATOM 3218 C C . SER B 1 134 ? 4.312 18.575 45.811 1.00 15.16 134 SER C C 1
ATOM 3219 O O . SER B 1 134 ? 4.131 19.295 46.781 1.00 15.46 134 SER C O 1
ATOM 3222 N N . GLY B 1 135 ? 3.450 18.501 44.805 1.00 15.41 135 GLY C N 1
ATOM 3223 C CA . GLY B 1 135 ? 2.176 19.208 44.834 1.00 16.64 135 GLY C CA 1
ATOM 3224 C C . GLY B 1 135 ? 2.085 20.532 44.080 1.00 17.46 135 GLY C C 1
ATOM 3225 O O . GLY B 1 135 ? 1.122 21.271 44.250 1.00 18.02 135 GLY C O 1
ATOM 3226 N N . ARG B 1 136 ? 3.072 20.832 43.244 1.00 18.07 136 ARG C N 1
ATOM 3227 C CA . ARG B 1 136 ? 3.140 22.110 42.566 1.00 18.60 136 ARG C CA 1
ATOM 3228 C C . ARG B 1 136 ? 3.335 21.926 41.058 1.00 19.46 136 ARG C C 1
ATOM 3229 O O . ARG B 1 136 ? 3.587 20.814 40.582 1.00 19.27 136 ARG C O 1
ATOM 3237 N N . SER B 1 137 ? 3.198 23.023 40.313 1.00 20.21 137 SER C N 1
ATOM 3238 C CA . SER B 1 137 ? 3.371 23.025 38.862 1.00 20.78 137 SER C CA 1
ATOM 3239 C C . SER B 1 137 ? 4.775 23.428 38.435 1.00 20.82 137 SER C C 1
ATOM 3240 O O . SER B 1 137 ? 5.376 24.323 39.021 1.00 21.26 137 SER C O 1
ATOM 3243 N N . ILE B 1 138 ? 5.290 22.772 37.404 1.00 20.69 138 ILE C N 1
ATOM 3244 C CA . ILE B 1 138 ? 6.563 23.157 36.832 1.00 20.39 138 ILE C CA 1
ATOM 3245 C C . ILE B 1 138 ? 6.402 24.606 36.452 1.00 20.62 138 ILE C C 1
ATOM 3246 O O . ILE B 1 138 ? 5.417 24.958 35.812 1.00 20.77 138 ILE C O 1
ATOM 3251 N N . PRO B 1 139 ? 7.332 25.469 36.888 1.00 20.95 139 PRO C N 1
ATOM 3252 C CA . PRO B 1 139 ? 7.185 26.863 36.471 1.00 21.26 139 PRO C CA 1
ATOM 3253 C C . PRO B 1 139 ? 7.211 26.989 34.937 1.00 21.75 139 PRO C C 1
ATOM 3254 O O . PRO B 1 139 ? 8.024 26.327 34.261 1.00 22.00 139 PRO C O 1
ATOM 3258 N N . MET B 1 140 ? 6.303 27.813 34.412 1.00 21.92 140 MET C N 1
ATOM 3259 C CA . MET B 1 140 ? 6.176 28.070 32.974 1.00 21.99 140 MET C CA 1
ATOM 3260 C C . MET B 1 140 ? 7.504 28.560 32.406 1.00 21.87 140 MET C C 1
ATOM 3261 O O . MET B 1 140 ? 7.890 28.206 31.284 1.00 21.87 140 MET C O 1
ATOM 3266 N N . ASN B 1 141 ? 8.205 29.362 33.195 1.00 21.93 141 ASN C N 1
ATOM 3267 C CA . ASN B 1 141 ? 9.516 29.840 32.810 1.00 22.40 141 ASN C CA 1
ATOM 3268 C C . ASN B 1 141 ? 10.470 28.677 32.512 1.00 22.20 141 ASN C C 1
ATOM 3269 O O . ASN B 1 141 ? 11.222 28.711 31.537 1.00 22.52 141 ASN C O 1
ATOM 3274 N N . LEU B 1 142 ? 10.407 27.632 33.327 1.00 21.64 142 LEU C N 1
ATOM 3275 C CA . LEU B 1 142 ? 11.226 26.457 33.097 1.00 21.43 142 LEU C CA 1
ATOM 3276 C C . LEU B 1 142 ? 10.698 25.603 31.937 1.00 21.64 142 LEU C C 1
ATOM 3277 O O . LEU B 1 142 ? 11.476 25.161 31.084 1.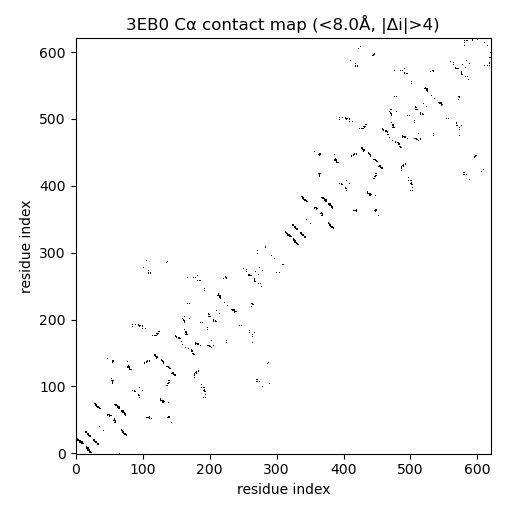00 21.59 142 LEU C O 1
ATOM 3282 N N . ILE B 1 143 ? 9.382 25.366 31.913 1.00 21.65 143 ILE C N 1
ATOM 3283 C CA . ILE B 1 143 ? 8.750 24.672 30.788 1.00 21.46 143 ILE C CA 1
ATOM 3284 C C . ILE B 1 143 ? 9.253 25.235 29.464 1.00 21.45 143 ILE C C 1
ATOM 3285 O O . ILE B 1 143 ? 9.609 24.472 28.569 1.00 21.47 143 ILE C O 1
ATOM 3290 N N . SER B 1 144 ? 9.301 26.567 29.357 1.00 21.54 144 SER C N 1
ATOM 3291 C CA . SER B 1 144 ? 9.746 27.224 28.128 1.00 21.84 144 SER C CA 1
ATOM 3292 C C . SER B 1 144 ? 11.200 26.896 27.817 1.00 21.40 144 SER C C 1
ATOM 3293 O O . SER B 1 144 ? 11.543 26.666 26.665 1.00 21.36 144 SER C O 1
ATOM 3296 N N . ILE B 1 145 ? 12.033 26.851 28.854 1.00 21.24 145 ILE C N 1
ATOM 3297 C CA . ILE B 1 145 ? 13.443 26.518 28.700 1.00 21.00 145 ILE C CA 1
ATOM 3298 C C . ILE B 1 145 ? 13.575 25.115 28.132 1.00 21.02 145 ILE C C 1
ATOM 3299 O O . ILE B 1 145 ? 14.300 24.917 27.150 1.00 21.28 145 ILE C O 1
ATOM 3304 N N . TYR B 1 146 ? 12.875 24.143 28.722 1.00 20.71 146 TYR C N 1
ATOM 3305 C CA . TYR B 1 146 ? 12.938 22.776 28.194 1.00 20.56 146 TYR C CA 1
ATOM 3306 C C . TYR B 1 146 ? 12.434 22.695 26.748 1.00 20.28 146 TYR C C 1
ATOM 3307 O O . TYR B 1 146 ? 13.078 22.083 25.890 1.00 20.48 146 TYR C O 1
ATOM 3316 N N . ILE B 1 147 ? 11.297 23.325 26.480 1.00 19.58 147 ILE C N 1
ATOM 3317 C CA . ILE B 1 147 ? 10.611 23.115 25.212 1.00 19.51 147 ILE C CA 1
ATOM 3318 C C . ILE B 1 147 ? 11.309 23.792 24.043 1.00 19.26 147 ILE C C 1
ATOM 3319 O O . ILE B 1 147 ? 11.324 23.250 22.955 1.00 19.29 147 ILE C O 1
ATOM 3324 N N . TYR B 1 148 ? 11.873 24.977 24.279 1.00 19.09 148 TYR C N 1
ATOM 3325 C CA . TYR B 1 148 ? 12.738 25.651 23.302 1.00 18.50 148 TYR C CA 1
ATOM 3326 C C . TYR B 1 148 ? 13.875 24.760 22.828 1.00 17.95 148 TYR C C 1
ATOM 3327 O O . TYR B 1 148 ? 14.082 24.607 21.635 1.00 18.06 148 TYR C O 1
ATOM 3336 N N . GLN B 1 149 ? 14.628 24.204 23.769 1.00 17.82 149 GLN C N 1
ATOM 3337 C CA . GLN B 1 149 ? 15.761 23.341 23.445 1.00 17.51 149 GLN C CA 1
ATOM 3338 C C . GLN B 1 149 ? 15.278 22.121 22.680 1.00 17.70 149 GLN C C 1
ATOM 3339 O O . GLN B 1 149 ? 15.911 21.692 21.716 1.00 17.76 149 GLN C O 1
ATOM 3345 N N . LEU B 1 150 ? 14.140 21.575 23.088 1.00 18.07 150 LEU C N 1
ATOM 3346 C CA . LEU B 1 150 ? 13.548 20.463 22.342 1.00 18.57 150 LEU C CA 1
ATOM 3347 C C . LEU B 1 150 ? 13.342 20.838 20.867 1.00 18.87 150 LEU C C 1
ATOM 3348 O O . LEU B 1 150 ? 13.816 20.136 19.969 1.00 19.40 150 LEU C O 1
ATOM 3353 N N . PHE B 1 151 ? 12.665 21.956 20.627 1.00 18.97 151 PHE C N 1
ATOM 3354 C CA . PHE B 1 151 ? 12.477 22.470 19.275 1.00 19.27 151 PHE C CA 1
ATOM 3355 C C . PHE B 1 151 ? 13.795 22.604 18.511 1.00 19.30 151 PHE C C 1
ATOM 3356 O O . PHE B 1 151 ? 13.890 22.187 17.346 1.00 19.40 151 PHE C O 1
ATOM 3364 N N . ARG B 1 152 ? 14.814 23.160 19.166 1.00 19.19 152 ARG C N 1
ATOM 3365 C CA . ARG B 1 152 ? 16.121 23.317 18.523 1.00 19.38 152 ARG C CA 1
ATOM 3366 C C . ARG B 1 152 ? 16.682 21.969 18.068 1.00 19.51 152 ARG C C 1
ATOM 3367 O O . ARG B 1 152 ? 17.124 21.841 16.939 1.00 19.50 152 ARG C O 1
ATOM 3375 N N . ALA B 1 153 ? 16.627 20.961 18.938 1.00 19.88 153 ALA C N 1
ATOM 3376 C CA . ALA B 1 153 ? 17.090 19.611 18.596 1.00 20.02 153 ALA C CA 1
ATOM 3377 C C . ALA B 1 153 ? 16.379 19.060 17.373 1.00 20.21 153 ALA C C 1
ATOM 3378 O O . ALA B 1 153 ? 17.021 18.649 16.393 1.00 20.19 153 ALA C O 1
ATOM 3380 N N . VAL B 1 154 ? 15.048 19.068 17.435 1.00 20.27 154 VAL C N 1
ATOM 3381 C CA . VAL B 1 154 ? 14.235 18.485 16.380 1.00 20.36 154 VAL C CA 1
ATOM 3382 C C . VAL B 1 154 ? 14.443 19.223 15.055 1.00 20.55 154 VAL C C 1
ATOM 3383 O O . VAL B 1 154 ? 14.614 18.578 14.014 1.00 21.02 154 VAL C O 1
ATOM 3387 N N . GLY B 1 155 ? 14.486 20.554 15.096 1.00 20.46 155 GLY C N 1
ATOM 3388 C CA . GLY B 1 155 ? 14.906 21.343 13.932 1.00 20.49 155 GLY C CA 1
ATOM 3389 C C . GLY B 1 155 ? 16.147 20.776 13.242 1.00 20.82 155 GLY C C 1
ATOM 3390 O O . GLY B 1 155 ? 16.192 20.660 12.006 1.00 21.04 155 GLY C O 1
ATOM 3391 N N . PHE B 1 156 ? 17.139 20.386 14.041 1.00 20.88 156 PHE C N 1
ATOM 3392 C CA . PHE B 1 156 ? 18.425 19.895 13.527 1.00 21.02 156 PHE C CA 1
ATOM 3393 C C . PHE B 1 156 ? 18.325 18.526 12.836 1.00 21.00 156 PHE C C 1
ATOM 3394 O O . PHE B 1 156 ? 18.874 18.370 11.738 1.00 21.30 156 PHE C O 1
ATOM 3402 N N . ILE B 1 157 ? 17.648 17.549 13.451 1.00 20.11 157 ILE C N 1
ATOM 3403 C CA . ILE B 1 157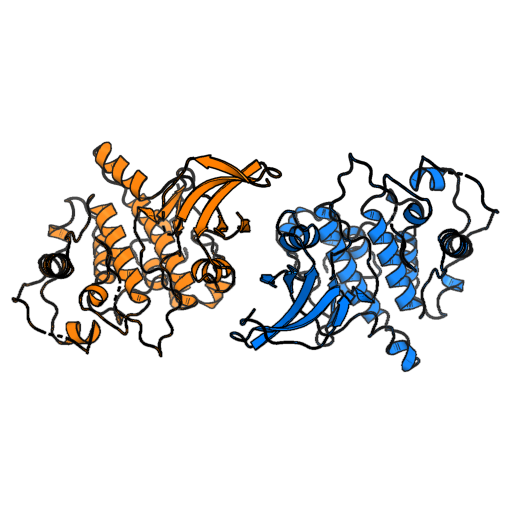 ? 17.558 16.214 12.844 1.00 19.92 157 ILE C CA 1
ATOM 3404 C C . ILE B 1 157 ? 16.698 16.245 11.593 1.00 19.60 157 ILE C C 1
ATOM 3405 O O . ILE B 1 157 ? 16.986 15.550 10.612 1.00 19.08 157 ILE C O 1
ATOM 3410 N N . HIS B 1 158 ? 15.652 17.077 11.627 1.00 19.40 158 HIS C N 1
ATOM 3411 C CA . HIS B 1 158 ? 14.762 17.282 10.462 1.00 18.93 158 HIS C CA 1
ATOM 3412 C C . HIS B 1 158 ? 15.446 17.993 9.259 1.00 18.51 158 HIS C C 1
ATOM 3413 O O . HIS B 1 158 ? 14.997 17.871 8.121 1.00 18.28 158 HIS C O 1
ATOM 3420 N N . SER B 1 159 ? 16.524 18.733 9.507 1.00 18.11 159 SER C N 1
ATOM 3421 C CA . SER B 1 159 ? 17.288 19.334 8.413 1.00 17.78 159 SER C CA 1
ATOM 3422 C C . SER B 1 159 ? 18.144 18.276 7.724 1.00 17.87 159 SER C C 1
ATOM 3423 O O . SER B 1 159 ? 18.815 18.555 6.747 1.00 17.26 159 SER C O 1
ATOM 3426 N N . LEU B 1 160 ? 18.119 17.061 8.268 1.00 18.31 160 LEU C N 1
ATOM 3427 C CA . LEU B 1 160 ? 18.815 15.916 7.692 1.00 18.29 160 LEU C CA 1
ATOM 3428 C C . LEU B 1 160 ? 17.842 14.810 7.236 1.00 18.28 160 LEU C C 1
ATOM 3429 O O . LEU B 1 160 ? 18.262 13.745 6.809 1.00 18.58 160 LEU C O 1
ATOM 3434 N N . GLY B 1 161 ? 16.544 15.061 7.326 1.00 18.33 161 GLY C N 1
ATOM 3435 C CA . GLY B 1 161 ? 15.543 14.058 6.940 1.00 18.61 161 GLY C CA 1
ATOM 3436 C C . GLY B 1 161 ? 15.305 12.986 7.989 1.00 18.51 161 GLY C C 1
ATOM 3437 O O . GLY B 1 161 ? 14.596 11.998 7.748 1.00 17.88 161 GLY C O 1
ATOM 3438 N N . ILE B 1 162 ? 15.897 13.199 9.158 1.00 18.62 162 ILE C N 1
ATOM 3439 C CA . ILE B 1 162 ? 15.836 12.232 10.227 1.00 19.01 162 ILE C CA 1
ATOM 3440 C C . ILE B 1 162 ? 14.725 12.555 11.212 1.00 19.53 162 ILE C C 1
ATOM 3441 O O . ILE B 1 162 ? 14.546 13.709 11.636 1.00 20.05 162 ILE C O 1
ATOM 3446 N N . CYS B 1 163 ? 14.003 11.501 11.576 1.00 20.28 163 CYS C N 1
ATOM 3447 C CA . CYS B 1 163 ? 12.793 11.563 12.388 1.00 19.84 163 CYS C CA 1
ATOM 3448 C C . CYS B 1 163 ? 13.021 10.647 13.594 1.00 19.44 163 CYS C C 1
ATOM 3449 O O . CYS B 1 163 ? 13.598 9.575 13.447 1.00 19.90 163 CYS C O 1
ATOM 3452 N N . HIS B 1 164 ? 12.611 11.068 14.784 1.00 18.77 164 HIS C N 1
ATOM 3453 C CA . HIS B 1 164 ? 12.893 10.285 15.994 1.00 18.36 164 HIS C CA 1
ATOM 3454 C C . HIS B 1 164 ? 11.856 9.141 16.172 1.00 18.61 164 HIS C C 1
ATOM 3455 O O . HIS B 1 164 ? 12.225 7.967 16.412 1.00 18.41 164 HIS C O 1
ATOM 3462 N N . ARG B 1 165 ? 10.576 9.507 16.041 1.00 17.77 165 ARG C N 1
ATOM 3463 C CA . ARG B 1 165 ? 9.453 8.578 16.028 1.00 17.55 165 ARG C CA 1
ATOM 3464 C C . ARG B 1 165 ? 9.041 8.098 17.420 1.00 18.07 165 ARG C C 1
ATOM 3465 O O . ARG B 1 165 ? 8.051 7.386 17.553 1.00 17.96 165 ARG C O 1
ATOM 3473 N N . ASP B 1 166 ? 9.775 8.490 18.463 1.00 18.59 166 ASP C N 1
ATOM 3474 C CA . ASP B 1 166 ? 9.385 8.110 19.826 1.00 18.84 166 ASP C CA 1
ATOM 3475 C C . ASP B 1 166 ? 9.792 9.115 20.916 1.00 18.64 166 ASP C C 1
ATOM 3476 O O . ASP B 1 166 ? 10.238 8.729 22.004 1.00 18.67 166 ASP C O 1
ATOM 3481 N N . ILE B 1 167 ? 9.622 10.407 20.622 1.00 18.44 167 ILE C N 1
ATOM 3482 C CA . ILE B 1 167 ? 9.880 11.484 21.594 1.00 18.28 167 ILE C CA 1
ATOM 3483 C C . ILE B 1 167 ? 8.870 11.356 22.755 1.00 18.78 167 ILE C C 1
ATOM 3484 O O . ILE B 1 167 ? 7.654 11.277 22.536 1.00 18.61 167 ILE C O 1
ATOM 3489 N N . LYS B 1 168 ? 9.404 11.289 23.972 1.00 18.96 168 LYS C N 1
ATOM 3490 C CA . LYS B 1 168 ? 8.634 11.127 25.198 1.00 19.36 168 LYS C CA 1
ATOM 3491 C C . LYS B 1 168 ? 9.531 11.601 26.351 1.00 19.70 168 LYS C C 1
ATOM 3492 O O . LYS B 1 168 ? 10.752 11.676 26.168 1.00 19.96 168 LYS C O 1
ATOM 3498 N N . PRO B 1 169 ? 8.940 11.977 27.511 1.00 19.86 169 PRO C N 1
ATOM 3499 C CA . PRO B 1 169 ? 9.704 12.526 28.644 1.00 20.21 169 PRO C CA 1
ATOM 3500 C C . PRO B 1 169 ? 10.792 11.601 29.179 1.00 20.75 169 PRO C C 1
ATOM 3501 O O . PRO B 1 169 ? 11.807 12.083 29.681 1.00 20.92 169 PRO C O 1
ATOM 3505 N N . GLN B 1 170 ? 10.574 10.292 29.077 1.00 21.13 170 GLN C N 1
ATOM 3506 C CA . GLN B 1 170 ? 11.619 9.313 29.351 1.00 21.69 170 GLN C CA 1
ATOM 3507 C C . GLN B 1 170 ? 12.807 9.478 28.388 1.00 21.55 170 GLN C C 1
ATOM 3508 O O . GLN B 1 170 ? 13.914 9.110 28.723 1.00 22.05 170 GLN C O 1
ATOM 3514 N N . ASN B 1 171 ? 12.581 10.049 27.211 1.00 21.66 171 ASN C N 1
ATOM 3515 C CA . ASN B 1 171 ? 13.660 10.304 26.242 1.00 22.12 171 ASN C CA 1
ATOM 3516 C C . ASN B 1 171 ? 14.293 11.682 26.290 1.00 21.48 171 ASN C C 1
ATOM 3517 O O . ASN B 1 171 ? 15.170 11.969 25.492 1.00 21.61 171 ASN C O 1
ATOM 3522 N N . LEU B 1 172 ? 13.838 12.546 27.182 1.00 20.95 172 LEU C N 1
ATOM 3523 C CA . LEU B 1 172 ? 14.361 13.908 27.203 1.00 20.83 172 LEU C CA 1
ATOM 3524 C C . LEU B 1 172 ? 15.220 14.150 28.438 1.00 20.98 172 LEU C C 1
ATOM 3525 O O . LEU B 1 172 ? 14.712 14.350 29.547 1.00 20.85 172 LEU C O 1
ATOM 3530 N N . LEU B 1 173 ? 16.531 14.113 28.228 1.00 20.95 173 LEU C N 1
ATOM 3531 C CA . LEU B 1 173 ? 17.488 14.198 29.313 1.00 20.78 173 LEU C CA 1
ATOM 3532 C C . LEU B 1 173 ? 17.686 15.634 29.760 1.00 21.02 173 LEU C C 1
ATOM 3533 O O . LEU B 1 173 ? 17.851 16.539 28.928 1.00 20.99 173 LEU C O 1
ATOM 3538 N N . VAL B 1 174 ? 17.690 15.827 31.078 1.00 20.90 174 VAL C N 1
ATOM 3539 C CA . VAL B 1 174 ? 17.748 17.144 31.694 1.00 20.88 174 VAL C CA 1
ATOM 3540 C C . VAL B 1 174 ? 18.918 17.183 32.660 1.00 21.26 174 VAL C C 1
ATOM 3541 O O . VAL B 1 174 ? 19.206 16.206 33.341 1.00 21.29 174 VAL C O 1
ATOM 3545 N N . ASN B 1 175 ? 19.607 18.318 32.684 1.00 22.19 175 ASN C N 1
ATOM 3546 C CA . ASN B 1 175 ? 20.645 18.592 33.663 1.00 22.66 175 ASN C CA 1
ATOM 3547 C C . ASN B 1 175 ? 20.066 19.555 34.683 1.00 23.03 175 ASN C C 1
ATOM 3548 O O . ASN B 1 175 ? 19.584 20.631 34.320 1.00 22.87 175 ASN C O 1
ATOM 3553 N N . SER B 1 176 ? 20.097 19.157 35.954 1.00 23.55 176 SER C N 1
ATOM 3554 C CA . SER B 1 176 ? 19.581 19.986 37.043 1.00 23.96 176 SER C CA 1
ATOM 3555 C C . SER B 1 176 ? 20.329 21.324 37.195 1.00 24.00 176 SER C C 1
ATOM 3556 O O . SER B 1 176 ? 19.711 22.360 37.452 1.00 23.98 176 SER C O 1
ATOM 3559 N N . LYS B 1 177 ? 21.646 21.293 36.993 1.00 24.19 177 LYS C N 1
ATOM 3560 C CA . LYS B 1 177 ? 22.530 22.446 37.239 1.00 24.46 177 LYS C CA 1
ATOM 3561 C C . LYS B 1 177 ? 22.509 23.544 36.158 1.00 24.39 177 LYS C C 1
ATOM 3562 O O . LYS B 1 177 ? 22.992 24.666 36.385 1.00 24.42 177 LYS C O 1
ATOM 3564 N N . ASP B 1 178 ? 21.934 23.221 35.001 1.00 24.10 178 ASP C N 1
ATOM 3565 C CA . ASP B 1 178 ? 22.015 24.074 33.818 1.00 23.75 178 ASP C CA 1
ATOM 3566 C C . ASP B 1 178 ? 20.641 24.304 33.214 1.00 22.95 178 ASP C C 1
ATOM 3567 O O . ASP B 1 178 ? 20.390 25.303 32.518 1.00 22.75 178 ASP C O 1
ATOM 3572 N N . ASN B 1 179 ? 19.762 23.350 33.479 1.00 21.83 179 ASN C N 1
ATOM 3573 C CA . ASN B 1 179 ? 18.513 23.244 32.769 1.00 21.07 179 ASN C CA 1
ATOM 3574 C C . ASN B 1 179 ? 18.690 22.880 31.272 1.00 20.30 179 ASN C C 1
ATOM 3575 O O . ASN B 1 179 ? 17.774 23.042 30.465 1.00 20.49 179 ASN C O 1
ATOM 3580 N N . THR B 1 180 ? 19.863 22.355 30.924 1.00 19.58 180 THR C N 1
ATOM 3581 C CA . THR B 1 180 ? 20.128 21.813 29.587 1.00 18.85 180 THR C CA 1
ATOM 3582 C C . THR B 1 180 ? 19.246 20.581 29.343 1.00 18.52 180 THR C C 1
ATOM 3583 O O . THR B 1 180 ? 19.119 19.709 30.199 1.00 18.33 180 THR C O 1
ATOM 3587 N N . LEU B 1 181 ? 18.616 20.543 28.180 1.00 18.16 181 LEU C N 1
ATOM 3588 C CA . LEU B 1 181 ? 17.829 19.399 27.768 1.00 17.92 181 LEU C CA 1
ATOM 3589 C C . LEU B 1 181 ? 18.486 18.719 26.545 1.00 17.71 181 LEU C C 1
ATOM 3590 O O . LEU B 1 181 ? 18.936 19.392 25.626 1.00 17.36 181 LEU C O 1
ATOM 3595 N N . LYS B 1 182 ? 18.560 17.390 26.550 1.00 17.60 182 LYS C N 1
ATOM 3596 C CA . LYS B 1 182 ? 19.128 16.653 25.414 1.00 17.71 182 LYS C CA 1
ATOM 3597 C C . LYS B 1 182 ? 18.275 15.464 25.000 1.00 18.04 182 LYS C C 1
ATOM 3598 O O . LYS B 1 182 ? 17.846 14.656 25.846 1.00 18.73 182 LYS C O 1
ATOM 3604 N N . LEU B 1 183 ? 18.038 15.368 23.695 1.00 17.68 183 LEU C N 1
ATOM 3605 C CA . LEU B 1 183 ? 17.254 14.287 23.119 1.00 17.56 183 LEU C CA 1
ATOM 3606 C C . LEU B 1 183 ? 18.125 13.033 22.929 1.00 17.44 183 LEU C C 1
ATOM 3607 O O . LEU B 1 183 ? 19.199 13.100 22.335 1.00 17.53 183 LEU C O 1
ATOM 3612 N N . CYS B 1 184 ? 17.672 11.892 23.434 1.00 17.23 184 CYS C N 1
ATOM 3613 C CA . CYS B 1 184 ? 18.442 10.663 23.282 1.00 17.27 184 CYS C CA 1
ATOM 3614 C C . CYS B 1 184 ? 17.643 9.497 22.726 1.00 17.29 184 CYS C C 1
ATOM 3615 O O . CYS B 1 184 ? 16.488 9.640 22.337 1.00 16.84 184 CYS C O 1
ATOM 3618 N N . ASP B 1 185 ? 18.300 8.343 22.710 1.00 17.85 185 ASP C N 1
ATOM 3619 C CA . ASP B 1 185 ? 17.758 7.073 22.242 1.00 18.63 185 ASP C CA 1
ATOM 3620 C C . ASP B 1 185 ? 17.234 7.118 20.823 1.00 18.14 185 ASP C C 1
ATOM 3621 O O . ASP B 1 185 ? 16.060 7.388 20.599 1.00 18.84 185 ASP C O 1
ATOM 3626 N N . PHE B 1 186 ? 18.094 6.828 19.860 1.00 17.75 186 PHE C N 1
ATOM 3627 C CA . PHE B 1 186 ? 17.652 6.801 18.466 1.00 17.45 186 PHE C CA 1
ATOM 3628 C C . PHE B 1 186 ? 17.391 5.394 17.926 1.00 17.24 186 PHE C C 1
ATOM 3629 O O . PHE B 1 186 ? 17.354 5.173 16.720 1.00 17.51 186 PHE C O 1
ATOM 3637 N N . GLY B 1 187 ? 17.137 4.468 18.845 1.00 17.13 187 GLY C N 1
ATOM 3638 C CA . GLY B 1 187 ? 16.840 3.082 18.511 1.00 17.39 187 GLY C CA 1
ATOM 3639 C C . GLY B 1 187 ? 15.569 2.905 17.711 1.00 17.50 187 GLY C C 1
ATOM 3640 O O . GLY B 1 187 ? 15.343 1.859 17.103 1.00 17.54 187 GLY C O 1
ATOM 3641 N N . SER B 1 188 ? 14.746 3.939 17.694 1.00 17.63 188 SER C N 1
ATOM 3642 C CA . SER B 1 188 ? 13.460 3.856 17.040 1.00 18.43 188 SER C CA 1
ATOM 3643 C C . SER B 1 188 ? 13.360 4.833 15.857 1.00 18.17 188 SER C C 1
ATOM 3644 O O . SER B 1 188 ? 12.330 4.921 15.190 1.00 17.99 188 SER C O 1
ATOM 3647 N N . ALA B 1 189 ? 14.468 5.523 15.588 1.00 18.30 189 ALA C N 1
ATOM 3648 C CA . ALA B 1 189 ? 14.558 6.570 14.577 1.00 18.12 189 ALA C CA 1
ATOM 3649 C C . ALA B 1 189 ? 14.836 6.060 13.170 1.00 18.28 189 ALA C C 1
ATOM 3650 O O . ALA B 1 189 ? 15.337 4.949 12.986 1.00 18.93 189 ALA C O 1
ATOM 3652 N N . LYS B 1 190 ? 14.535 6.890 12.175 1.00 18.47 190 LYS C N 1
ATOM 3653 C CA . LYS B 1 190 ? 14.773 6.546 10.771 1.00 18.88 190 LYS C CA 1
ATOM 3654 C C . LYS B 1 190 ? 14.896 7.796 9.902 1.00 19.22 190 LYS C C 1
ATOM 3655 O O . LYS B 1 190 ? 14.244 8.816 10.157 1.00 18.99 190 LYS C O 1
ATOM 3661 N N . LYS B 1 191 ? 15.751 7.701 8.887 1.00 20.14 191 LYS C N 1
ATOM 3662 C CA . LYS B 1 191 ? 15.894 8.722 7.857 1.00 21.36 191 LYS C CA 1
ATOM 3663 C C . LYS B 1 191 ? 14.751 8.490 6.881 1.00 22.55 191 LYS C C 1
ATOM 3664 O O . LYS B 1 191 ? 14.751 7.506 6.143 1.00 22.77 191 LYS C O 1
ATOM 3670 N N . LEU B 1 192 ? 13.767 9.383 6.897 1.00 23.86 192 LEU C N 1
ATOM 3671 C CA . LEU B 1 192 ? 12.618 9.259 6.021 1.00 25.29 192 LEU C CA 1
ATOM 3672 C C . LEU B 1 192 ? 12.974 9.600 4.578 1.00 26.18 192 LEU C C 1
ATOM 3673 O O . LEU B 1 192 ? 13.459 10.699 4.298 1.00 26.83 192 LEU C O 1
ATOM 3678 N N . ILE B 1 193 ? 12.740 8.668 3.658 1.00 26.81 193 ILE C N 1
ATOM 3679 C CA . ILE B 1 193 ? 13.003 8.939 2.250 1.00 27.36 193 ILE C CA 1
ATOM 3680 C C . ILE B 1 193 ? 11.695 9.323 1.582 1.00 27.66 193 ILE C C 1
ATOM 3681 O O . ILE B 1 193 ? 10.902 8.448 1.248 1.00 28.48 193 ILE C O 1
ATOM 3686 N N . PRO B 1 194 ? 11.463 10.639 1.371 1.00 27.74 194 PRO C N 1
ATOM 3687 C CA . PRO B 1 194 ? 10.125 11.194 1.038 1.00 27.16 194 PRO C CA 1
ATOM 3688 C C . PRO B 1 194 ? 9.477 10.580 -0.201 1.00 26.79 194 PRO C C 1
ATOM 3689 O O . PRO B 1 194 ? 8.260 10.657 -0.349 1.00 27.33 194 PRO C O 1
ATOM 3693 N N . SER B 1 195 ? 10.286 9.988 -1.078 1.00 25.93 195 SER C N 1
ATOM 3694 C CA . SER B 1 195 ? 9.810 9.382 -2.312 1.00 25.03 195 SER C CA 1
ATOM 3695 C C . SER B 1 195 ? 9.459 7.941 -2.073 1.00 25.08 195 SER C C 1
ATOM 3696 O O . SER B 1 195 ? 9.171 7.198 -3.009 1.00 24.83 195 SER C O 1
ATOM 3699 N N . GLU B 1 196 ? 9.507 7.534 -0.814 1.00 25.47 196 GLU C N 1
ATOM 3700 C CA . GLU B 1 196 ? 9.389 6.119 -0.492 1.00 26.37 196 GLU C CA 1
ATOM 3701 C C . GLU B 1 196 ? 8.487 5.822 0.696 1.00 26.21 196 GLU C C 1
ATOM 3702 O O . GLU B 1 196 ? 8.602 6.454 1.755 1.00 26.42 196 GLU C O 1
ATOM 3708 N N . PRO B 1 197 ? 7.567 4.863 0.516 1.00 26.18 197 PRO C N 1
ATOM 3709 C CA . PRO B 1 197 ? 6.595 4.586 1.573 1.00 26.15 197 PRO C CA 1
ATOM 3710 C C . PRO B 1 197 ? 7.191 3.769 2.723 1.00 25.94 197 PRO C C 1
ATOM 3711 O O . PRO B 1 197 ? 8.007 2.867 2.501 1.00 26.18 197 PRO C O 1
ATOM 3715 N N . SER B 1 198 ? 6.799 4.128 3.939 1.00 25.49 198 SER C N 1
ATOM 3716 C CA . SER B 1 198 ? 7.050 3.325 5.118 1.00 25.00 198 SER C CA 1
ATOM 3717 C C . SER B 1 198 ? 5.845 2.407 5.378 1.00 24.29 198 SER C C 1
ATOM 3718 O O . SER B 1 198 ? 4.736 2.652 4.875 1.00 24.37 198 SER C O 1
ATOM 3721 N N . VAL B 1 199 ? 6.081 1.345 6.148 1.00 23.04 199 VAL C N 1
ATOM 3722 C CA . VAL B 1 199 ? 5.038 0.426 6.581 1.00 21.72 199 VAL C CA 1
ATOM 3723 C C . VAL B 1 199 ? 4.531 0.927 7.937 1.00 21.18 199 VAL C C 1
ATOM 3724 O O . VAL B 1 199 ? 5.322 1.383 8.763 1.00 21.06 199 VAL C O 1
ATOM 3728 N N . ALA B 1 200 ? 3.219 0.868 8.162 1.00 20.27 200 ALA C N 1
ATOM 3729 C CA . ALA B 1 200 ? 2.643 1.368 9.411 1.00 19.79 200 ALA C CA 1
ATOM 3730 C C . ALA B 1 200 ? 2.742 0.338 10.549 1.00 19.40 200 ALA C C 1
ATOM 3731 O O . ALA B 1 200 ? 1.889 -0.552 10.679 1.00 19.10 200 ALA C O 1
ATOM 3749 N N . ILE B 1 202 ? 4.026 1.390 13.980 1.00 20.68 202 ILE C N 1
ATOM 3750 C CA . ILE B 1 202 ? 4.426 2.196 15.125 1.00 21.70 202 ILE C CA 1
ATOM 3751 C C . ILE B 1 202 ? 3.248 2.288 16.085 1.00 22.04 202 ILE C C 1
ATOM 3752 O O . ILE B 1 202 ? 2.215 2.900 15.766 1.00 22.58 202 ILE C O 1
ATOM 3757 N N . CYS B 1 203 ? 3.416 1.632 17.236 1.00 21.96 203 CYS C N 1
ATOM 3758 C CA . CYS B 1 203 ? 2.415 1.530 18.278 1.00 21.72 203 CYS C CA 1
ATOM 3759 C C . CYS B 1 203 ? 3.004 2.048 19.585 1.00 22.20 203 CYS C C 1
ATOM 3760 O O . CYS B 1 203 ? 4.047 1.579 20.034 1.00 22.77 203 CYS C O 1
ATOM 3763 N N . SER B 1 204 ? 2.343 3.004 20.215 1.00 22.32 204 SER C N 1
ATOM 3764 C CA . SER B 1 204 ? 2.840 3.522 21.480 1.00 22.65 204 SER C CA 1
ATOM 3765 C C . SER B 1 204 ? 1.820 4.452 22.104 1.00 22.89 204 SER C C 1
ATOM 3766 O O . SER B 1 204 ? 1.017 5.074 21.406 1.00 23.32 204 SER C O 1
ATOM 3769 N N A ARG B 1 205 ? 1.855 4.543 23.427 0.50 22.91 205 ARG C N 1
ATOM 3770 N N B ARG B 1 205 ? 1.851 4.526 23.431 0.50 22.92 205 ARG C N 1
ATOM 3771 C CA A ARG B 1 205 ? 0.898 5.340 24.175 0.50 22.93 205 ARG C CA 1
ATOM 3772 C CA B ARG B 1 205 ? 0.942 5.361 24.200 0.50 22.98 205 ARG C CA 1
ATOM 3773 C C A ARG B 1 205 ? 1.292 6.824 24.213 0.50 22.81 205 ARG C C 1
ATOM 3774 C C B ARG B 1 205 ? 1.290 6.849 24.102 0.50 22.81 205 ARG C C 1
ATOM 3775 O O A ARG B 1 205 ? 2.472 7.171 24.098 0.50 22.87 205 ARG C O 1
ATOM 3776 O O B ARG B 1 205 ? 2.428 7.220 23.799 0.50 22.85 205 ARG C O 1
ATOM 3791 N N . PHE B 1 206 ? 0.277 7.683 24.343 1.00 22.86 206 PHE C N 1
ATOM 3792 C CA . PHE B 1 206 ? 0.426 9.132 24.616 1.00 22.41 206 PHE C CA 1
ATOM 3793 C C . PHE B 1 206 ? 0.850 10.071 23.481 1.00 22.23 206 PHE C C 1
ATOM 3794 O O . PHE B 1 206 ? 0.181 11.076 23.231 1.00 22.72 206 PHE C O 1
ATOM 3802 N N . TYR B 1 207 ? 1.951 9.757 22.805 1.00 21.74 207 TYR C N 1
ATOM 3803 C CA . TYR B 1 207 ? 2.642 10.740 21.967 1.00 20.98 207 TYR C CA 1
ATOM 3804 C C . TYR B 1 207 ? 2.619 10.544 20.438 1.00 20.68 207 TYR C C 1
ATOM 3805 O O . TYR B 1 207 ? 3.274 11.323 19.733 1.00 21.25 207 TYR C O 1
ATOM 3814 N N . ARG B 1 208 ? 1.903 9.538 19.921 1.00 19.68 208 ARG C N 1
ATOM 3815 C CA . ARG B 1 208 ? 1.850 9.316 18.471 1.00 19.37 208 ARG C CA 1
ATOM 3816 C C . ARG B 1 208 ? 1.018 10.387 17.804 1.00 19.68 208 ARG C C 1
ATOM 3817 O O . ARG B 1 208 ? -0.012 10.837 18.347 1.00 19.88 208 ARG C O 1
ATOM 3825 N N . ALA B 1 209 ? 1.443 10.768 16.609 1.00 19.41 209 ALA C N 1
ATOM 3826 C CA . ALA B 1 209 ? 0.672 11.662 15.773 1.00 19.72 209 ALA C CA 1
ATOM 3827 C C . ALA B 1 209 ? -0.590 10.924 15.263 1.00 19.93 209 ALA C C 1
ATOM 3828 O O . ALA B 1 209 ? -0.554 9.702 15.071 1.00 20.52 209 ALA C O 1
ATOM 3830 N N . PRO B 1 210 ? -1.721 11.641 15.085 1.00 19.71 210 PRO C N 1
ATOM 3831 C CA . PRO B 1 210 ? -2.949 10.944 14.661 1.00 19.87 210 PRO C CA 1
ATOM 3832 C C . PRO B 1 210 ? -2.799 10.174 13.349 1.00 20.05 210 PRO C C 1
ATOM 3833 O O . PRO B 1 210 ? -3.506 9.169 13.122 1.00 19.65 210 PRO C O 1
ATOM 3837 N N . GLU B 1 211 ? -1.881 10.635 12.494 1.00 19.82 211 GLU C N 1
ATOM 3838 C CA . GLU B 1 211 ? -1.728 10.013 11.186 1.00 19.50 211 GLU C CA 1
ATOM 3839 C C . GLU B 1 211 ? -1.184 8.576 11.309 1.00 19.53 211 GLU C C 1
ATOM 3840 O O . GLU B 1 211 ? -1.549 7.712 10.525 1.00 19.30 211 GLU C O 1
ATOM 3846 N N . LEU B 1 212 ? -0.347 8.331 12.319 1.00 19.63 212 LEU C N 1
ATOM 3847 C CA . LEU B 1 212 ? 0.131 6.990 12.649 1.00 19.54 212 LEU C CA 1
ATOM 3848 C C . LEU B 1 212 ? -0.999 6.097 13.167 1.00 19.99 212 LEU C C 1
ATOM 3849 O O . LEU B 1 212 ? -0.969 4.882 12.984 1.00 19.88 212 LEU C O 1
ATOM 3854 N N . MET B 1 213 ? -1.994 6.693 13.824 1.00 20.32 213 MET C N 1
ATOM 3855 C CA . MET B 1 213 ? -3.116 5.911 14.357 1.00 20.33 213 MET C CA 1
ATOM 3856 C C . MET B 1 213 ? -4.041 5.545 13.223 1.00 19.98 213 MET C C 1
ATOM 3857 O O . MET B 1 213 ? -4.812 4.594 13.335 1.00 20.78 213 MET C O 1
ATOM 3862 N N . LEU B 1 214 ? -3.971 6.311 12.134 1.00 19.25 214 LEU C N 1
ATOM 3863 C CA . LEU B 1 214 ? -4.799 6.060 10.948 1.00 18.03 214 LEU C CA 1
ATOM 3864 C C . LEU B 1 214 ? -4.077 5.175 9.929 1.00 17.44 214 LEU C C 1
ATOM 3865 O O . LEU B 1 214 ? -4.547 5.002 8.800 1.00 17.24 214 LEU C O 1
ATOM 3870 N N . GLY B 1 215 ? -2.938 4.617 10.336 1.00 16.83 215 GLY C N 1
ATOM 3871 C CA . GLY B 1 215 ? -2.197 3.678 9.497 1.00 16.85 215 GLY C CA 1
ATOM 3872 C C . GLY B 1 215 ? -1.476 4.285 8.301 1.00 16.79 215 GLY C C 1
ATOM 3873 O O . GLY B 1 215 ? -1.184 3.583 7.315 1.00 16.92 215 GLY C O 1
ATOM 3874 N N . ALA B 1 216 ? -1.175 5.582 8.388 1.00 16.35 216 ALA C N 1
ATOM 3875 C CA . ALA B 1 216 ? -0.523 6.305 7.305 1.00 16.18 216 ALA C CA 1
ATOM 3876 C C . ALA B 1 216 ? 0.738 5.600 6.812 1.00 16.22 216 ALA C C 1
ATOM 3877 O O . ALA B 1 216 ? 1.480 4.992 7.553 1.00 16.23 216 ALA C O 1
ATOM 3879 N N . THR B 1 217 ? 0.976 5.720 5.531 1.00 16.80 217 THR C N 1
ATOM 3880 C CA . THR B 1 217 ? 2.086 5.070 4.922 1.00 17.13 217 THR C CA 1
ATOM 3881 C C . THR B 1 217 ? 3.117 6.098 4.415 1.00 17.80 217 THR C C 1
ATOM 3882 O O . THR B 1 217 ? 4.232 5.745 4.047 1.00 18.09 217 THR C O 1
ATOM 3886 N N . GLU B 1 218 ? 2.733 7.370 4.464 1.00 18.30 218 GLU C N 1
ATOM 3887 C CA . GLU B 1 218 ? 3.435 8.463 3.811 1.00 19.31 218 GLU C CA 1
ATOM 3888 C C . GLU B 1 218 ? 3.539 9.603 4.809 1.00 18.81 218 GLU C C 1
ATOM 3889 O O . GLU B 1 218 ? 3.422 10.780 4.446 1.00 18.51 218 GLU C O 1
ATOM 3895 N N . TYR B 1 219 ? 3.751 9.231 6.073 1.00 18.73 219 TYR C N 1
ATOM 3896 C CA . TYR B 1 219 ? 3.896 10.188 7.162 1.00 18.62 219 TYR C CA 1
ATOM 3897 C C . TYR B 1 219 ? 5.222 10.859 6.977 1.00 18.96 219 TYR C C 1
ATOM 3898 O O . TYR B 1 219 ? 6.024 10.403 6.179 1.00 18.76 219 TYR C O 1
ATOM 3907 N N . THR B 1 220 ? 5.441 11.950 7.705 1.00 19.46 220 THR C N 1
ATOM 3908 C CA . THR B 1 220 ? 6.624 12.780 7.514 1.00 19.58 220 THR C CA 1
ATOM 3909 C C . THR B 1 220 ? 7.271 13.111 8.857 1.00 19.73 220 THR C C 1
ATOM 3910 O O . THR B 1 220 ? 6.784 12.691 9.908 1.00 19.33 220 THR C O 1
ATOM 3914 N N . PRO B 1 221 ? 8.384 13.869 8.843 1.00 20.39 221 PRO C N 1
ATOM 3915 C CA . PRO B 1 221 ? 8.980 14.089 10.169 1.00 20.61 221 PRO C CA 1
ATOM 3916 C C . PRO B 1 221 ? 8.029 14.893 11.057 1.00 21.09 221 PRO C C 1
ATOM 3917 O O . PRO B 1 221 ? 8.184 14.888 12.280 1.00 21.80 221 PRO C O 1
ATOM 3921 N N . SER B 1 222 ? 7.038 15.539 10.439 1.00 21.12 222 SER C N 1
ATOM 3922 C CA . SER B 1 222 ? 5.975 16.264 11.148 1.00 21.41 222 SER C CA 1
ATOM 3923 C C . SER B 1 222 ? 5.440 15.490 12.368 1.00 21.29 222 SER C C 1
ATOM 3924 O O . SER B 1 222 ? 5.042 16.096 13.378 1.00 21.93 222 SER C O 1
ATOM 3927 N N . ILE B 1 223 ? 5.466 14.158 12.299 1.00 20.49 223 ILE C N 1
ATOM 3928 C CA . ILE B 1 223 ? 5.029 13.352 13.431 1.00 20.07 223 ILE C CA 1
ATOM 3929 C C . ILE B 1 223 ? 5.694 13.754 14.751 1.00 19.70 223 ILE C C 1
ATOM 3930 O O . ILE B 1 223 ? 5.053 13.743 15.792 1.00 20.00 223 ILE C O 1
ATOM 3935 N N . ASP B 1 224 ? 6.966 14.132 14.708 1.00 19.82 224 ASP C N 1
ATOM 3936 C CA . ASP B 1 224 ? 7.699 14.522 15.926 1.00 19.98 224 ASP C CA 1
ATOM 3937 C C . ASP B 1 224 ? 7.065 15.746 16.545 1.00 19.73 224 ASP C C 1
ATOM 3938 O O . ASP B 1 224 ? 6.954 15.843 17.766 1.00 19.84 224 ASP C O 1
ATOM 3943 N N . LEU B 1 225 ? 6.606 16.653 15.687 1.00 19.79 225 LEU C N 1
ATOM 3944 C CA . LEU B 1 225 ? 6.013 17.913 16.120 1.00 19.57 225 LEU C CA 1
ATOM 3945 C C . LEU B 1 225 ? 4.771 17.691 16.952 1.00 20.20 225 LEU C C 1
ATOM 3946 O O . LEU B 1 225 ? 4.594 18.354 17.970 1.00 21.17 225 LEU C O 1
ATOM 3951 N N . TRP B 1 226 ? 3.926 16.745 16.545 1.00 20.61 226 TRP C N 1
ATOM 3952 C CA . TRP B 1 226 ? 2.858 16.241 17.420 1.00 20.38 226 TRP C CA 1
ATOM 3953 C C . TRP B 1 226 ? 3.372 15.719 18.776 1.00 20.55 226 TRP C C 1
ATOM 3954 O O . TRP B 1 226 ? 2.763 15.968 19.827 1.00 20.91 226 TRP C O 1
ATOM 3965 N N . SER B 1 227 ? 4.489 15.009 18.781 1.00 20.57 227 SER C N 1
ATOM 3966 C CA . SER B 1 227 ? 4.998 14.524 20.060 1.00 20.64 227 SER C CA 1
ATOM 3967 C C . SER B 1 227 ? 5.371 15.720 20.955 1.00 20.63 227 SER C C 1
ATOM 3968 O O . SER B 1 227 ? 4.903 15.816 22.103 1.00 21.21 227 SER C O 1
ATOM 3971 N N . ILE B 1 228 ? 6.155 16.657 20.426 1.00 20.17 228 ILE C N 1
ATOM 3972 C CA . ILE B 1 228 ? 6.552 17.835 21.201 1.00 19.93 228 ILE C CA 1
ATOM 3973 C C . ILE B 1 228 ? 5.308 18.462 21.830 1.00 20.03 228 ILE C C 1
ATOM 3974 O O . ILE B 1 228 ? 5.256 18.678 23.031 1.00 19.04 228 ILE C O 1
ATOM 3979 N N . GLY B 1 229 ? 4.294 18.728 21.008 1.00 20.63 229 GLY C N 1
ATOM 3980 C CA . GLY B 1 229 ? 3.020 19.249 21.509 1.00 21.35 229 GLY C CA 1
ATOM 3981 C C . GLY B 1 229 ? 2.506 18.453 22.706 1.00 21.85 229 GLY C C 1
ATOM 3982 O O . GLY B 1 229 ? 2.072 19.036 23.720 1.00 22.20 229 GLY C O 1
ATOM 3983 N N . CYS B 1 230 ? 2.572 17.125 22.606 1.00 21.25 230 CYS C N 1
ATOM 3984 C CA . CYS B 1 230 ? 2.035 16.291 23.648 1.00 21.05 230 CYS C CA 1
ATOM 3985 C C . CYS B 1 230 ? 2.868 16.435 24.896 1.00 20.89 230 CYS C C 1
ATOM 3986 O O . CYS B 1 230 ? 2.327 16.557 25.997 1.00 21.37 230 CYS C O 1
ATOM 3989 N N . VAL B 1 231 ? 4.183 16.447 24.733 1.00 20.25 231 VAL C N 1
ATOM 3990 C CA . VAL B 1 231 ? 5.073 16.652 25.871 1.00 19.47 231 VAL C CA 1
ATOM 3991 C C . VAL B 1 231 ? 4.782 18.004 26.514 1.00 19.24 231 VAL C C 1
ATOM 3992 O O . VAL B 1 231 ? 4.577 18.091 27.727 1.00 19.69 231 VAL C O 1
ATOM 3996 N N . PHE B 1 232 ? 4.746 19.045 25.689 1.00 18.73 232 PHE C N 1
ATOM 3997 C CA . PHE B 1 232 ? 4.465 20.399 26.133 1.00 18.43 232 PHE C CA 1
ATOM 3998 C C . PHE B 1 232 ? 3.183 20.460 26.968 1.00 18.51 232 PHE C C 1
ATOM 3999 O O . PHE B 1 232 ? 3.178 20.999 28.078 1.00 18.08 232 PHE C O 1
ATOM 4007 N N . GLY B 1 233 ? 2.104 19.890 26.448 1.00 18.42 233 GLY C N 1
ATOM 4008 C CA . GLY B 1 233 ? 0.836 19.891 27.178 1.00 18.72 233 GLY C CA 1
ATOM 4009 C C . GLY B 1 233 ? 0.901 19.204 28.533 1.00 19.07 233 GLY C C 1
ATOM 4010 O O . GLY B 1 233 ? 0.409 19.756 29.559 1.00 19.00 233 GLY C O 1
ATOM 4011 N N . GLU B 1 234 ? 1.514 18.011 28.544 1.00 18.59 234 GLU C N 1
ATOM 4012 C CA . GLU B 1 234 ? 1.613 17.199 29.757 1.00 18.75 234 GLU C CA 1
ATOM 4013 C C . GLU B 1 234 ? 2.319 17.993 30.862 1.00 18.17 234 GLU C C 1
ATOM 4014 O O . GLU B 1 234 ? 1.822 18.099 31.990 1.00 17.00 234 GLU C O 1
ATOM 4020 N N . LEU B 1 235 ? 3.464 18.571 30.499 1.00 18.35 235 LEU C N 1
ATOM 4021 C CA . LEU B 1 235 ? 4.209 19.457 31.383 1.00 18.65 235 LEU C CA 1
ATOM 4022 C C . LEU B 1 235 ? 3.300 20.522 31.986 1.00 19.04 235 LEU C C 1
ATOM 4023 O O . LEU B 1 235 ? 3.443 20.856 33.171 1.00 19.74 235 LEU C O 1
ATOM 4028 N N . ILE B 1 236 ? 2.352 21.029 31.201 1.00 18.71 236 ILE C N 1
ATOM 4029 C CA . ILE B 1 236 ? 1.493 22.100 31.689 1.00 18.99 236 ILE C CA 1
ATOM 4030 C C . ILE B 1 236 ? 0.381 21.557 32.562 1.00 18.53 236 ILE C C 1
ATOM 4031 O O . ILE B 1 236 ? 0.099 22.094 33.621 1.00 17.91 236 ILE C O 1
ATOM 4036 N N . LEU B 1 237 ? -0.239 20.480 32.088 1.00 18.96 237 LEU C N 1
ATOM 4037 C CA . LEU B 1 237 ? -1.401 19.856 32.732 1.00 18.45 237 LEU C CA 1
ATOM 4038 C C . LEU B 1 237 ? -1.049 18.996 33.925 1.00 18.27 237 LEU C C 1
ATOM 4039 O O . LEU B 1 237 ? -1.825 18.870 34.854 1.00 18.24 237 LEU C O 1
ATOM 4044 N N . GLY B 1 238 ? 0.108 18.364 33.882 1.00 18.84 238 GLY C N 1
ATOM 4045 C CA . GLY B 1 238 ? 0.502 17.506 34.975 1.00 19.71 238 GLY C CA 1
ATOM 4046 C C . GLY B 1 238 ? 0.091 16.069 34.763 1.00 20.03 238 GLY C C 1
ATOM 4047 O O . GLY B 1 238 ? 0.271 15.240 35.650 1.00 20.25 238 GLY C O 1
ATOM 4048 N N . LYS B 1 239 ? -0.470 15.782 33.592 1.00 20.31 239 LYS C N 1
ATOM 4049 C CA . LYS B 1 239 ? -0.759 14.412 33.175 1.00 21.47 239 LYS C CA 1
ATOM 4050 C C . LYS B 1 239 ? -0.909 14.401 31.645 1.00 21.46 239 LYS C C 1
ATOM 4051 O O . LYS B 1 239 ? -1.056 15.475 31.052 1.00 21.93 239 LYS C O 1
ATOM 4057 N N . PRO B 1 240 ? -0.845 13.207 30.996 1.00 21.22 240 PRO C N 1
ATOM 4058 C CA . PRO B 1 240 ? -0.840 13.222 29.526 1.00 20.58 240 PRO C CA 1
ATOM 4059 C C . PRO B 1 240 ? -2.158 13.704 28.934 1.00 20.24 240 PRO C C 1
ATOM 4060 O O . PRO B 1 240 ? -3.215 13.643 29.583 1.00 20.23 240 PRO C O 1
ATOM 4064 N N . LEU B 1 241 ? -2.075 14.202 27.709 1.00 19.72 241 LEU C N 1
ATOM 4065 C CA . LEU B 1 241 ? -3.218 14.763 27.025 1.00 19.10 241 LEU C CA 1
ATOM 4066 C C . LEU B 1 241 ? -4.172 13.681 26.529 1.00 18.67 241 LEU C C 1
ATOM 4067 O O . LEU B 1 241 ? -5.385 13.793 26.693 1.00 18.49 241 LEU C O 1
ATOM 4072 N N . PHE B 1 242 ? -3.602 12.627 25.942 1.00 18.34 242 PHE C N 1
ATOM 4073 C CA . PHE B 1 242 ? -4.367 11.625 25.185 1.00 17.62 242 PHE C CA 1
ATOM 4074 C C . PHE B 1 242 ? -4.068 10.185 25.620 1.00 17.27 242 PHE C C 1
ATOM 4075 O O . PHE B 1 242 ? -3.190 9.535 25.070 1.00 17.49 242 PHE C O 1
ATOM 4083 N N . SER B 1 243 ? -4.798 9.678 26.601 1.00 17.18 243 SER C N 1
ATOM 4084 C CA . SER B 1 243 ? -4.571 8.313 27.043 1.00 17.22 243 SER C CA 1
ATOM 4085 C C . SER B 1 243 ? -5.296 7.308 26.130 1.00 17.68 243 SER C C 1
ATOM 4086 O O . SER B 1 243 ? -6.004 7.708 25.205 1.00 17.21 243 SER C O 1
ATOM 4089 N N . GLY B 1 244 ? -5.113 6.012 26.397 1.00 18.26 244 GLY C N 1
ATOM 4090 C CA . GLY B 1 244 ? -5.713 4.955 25.592 1.00 19.19 244 GLY C CA 1
ATOM 4091 C C . GLY B 1 244 ? -4.769 3.817 25.241 1.00 20.25 244 GLY C C 1
ATOM 4092 O O . GLY B 1 244 ? -3.616 4.036 24.872 1.00 19.93 244 GLY C O 1
ATOM 4093 N N . GLU B 1 245 ? -5.269 2.590 25.345 1.00 21.65 245 GLU C N 1
ATOM 4094 C CA . GLU B 1 245 ? -4.452 1.406 25.078 1.00 23.03 245 GLU C CA 1
ATOM 4095 C C . GLU B 1 245 ? -4.399 1.069 23.596 1.00 22.98 245 GLU C C 1
ATOM 4096 O O . GLU B 1 245 ? -3.414 0.506 23.132 1.00 23.92 245 GLU C O 1
ATOM 4102 N N . THR B 1 246 ? -5.449 1.397 22.852 1.00 22.60 246 THR C N 1
ATOM 4103 C CA . THR B 1 246 ? -5.491 1.057 21.436 1.00 22.30 246 THR C CA 1
ATOM 4104 C C . THR B 1 246 ? -5.489 2.309 20.565 1.00 22.64 246 THR C C 1
ATOM 4105 O O . THR B 1 246 ? -5.598 3.426 21.060 1.00 22.47 246 THR C O 1
ATOM 4109 N N . SER B 1 247 ? -5.363 2.121 19.260 1.00 23.03 247 SER C N 1
ATOM 4110 C CA . SER B 1 247 ? -5.391 3.252 18.350 1.00 23.50 247 SER C CA 1
ATOM 4111 C C . SER B 1 247 ? -6.766 3.941 18.385 1.00 23.79 247 SER C C 1
ATOM 4112 O O . SER B 1 247 ? -6.850 5.176 18.431 1.00 24.16 247 SER C O 1
ATOM 4115 N N . ILE B 1 248 ? -7.834 3.146 18.382 1.00 23.53 248 ILE C N 1
ATOM 4116 C CA . ILE B 1 248 ? -9.186 3.691 18.455 1.00 23.82 248 ILE C CA 1
ATOM 4117 C C . ILE B 1 248 ? -9.330 4.543 19.724 1.00 23.53 248 ILE C C 1
ATOM 4118 O O . ILE B 1 248 ? -9.699 5.722 19.657 1.00 23.41 248 ILE C O 1
ATOM 4123 N N . ASP B 1 249 ? -9.004 3.942 20.868 1.00 23.44 249 ASP C N 1
ATOM 4124 C CA . ASP B 1 249 ? -9.031 4.639 22.153 1.00 23.42 249 ASP C CA 1
ATOM 4125 C C . ASP B 1 249 ? -8.314 6.002 22.098 1.00 22.84 249 ASP C C 1
ATOM 4126 O O . ASP B 1 249 ? -8.869 7.018 22.534 1.00 22.62 249 ASP C O 1
ATOM 4131 N N . GLN B 1 250 ? -7.118 6.008 21.516 1.00 21.92 250 GLN C N 1
ATOM 4132 C CA . GLN B 1 250 ? -6.290 7.193 21.412 1.00 21.89 250 GLN C CA 1
ATOM 4133 C C . GLN B 1 250 ? -6.894 8.243 20.476 1.00 21.75 250 GLN C C 1
ATOM 4134 O O . GLN B 1 250 ? -6.875 9.450 20.780 1.00 21.03 250 GLN C O 1
ATOM 4140 N N . LEU B 1 251 ? -7.427 7.781 19.344 1.00 21.64 251 LEU C N 1
ATOM 4141 C CA . LEU B 1 251 ? -8.096 8.665 18.405 1.00 21.61 251 LEU C CA 1
ATOM 4142 C C . LEU B 1 251 ? -9.289 9.326 19.049 1.00 21.20 251 LEU C C 1
ATOM 4143 O O . LEU B 1 251 ? -9.420 10.552 19.009 1.00 21.28 251 LEU C O 1
ATOM 4148 N N . VAL B 1 252 ? -10.147 8.512 19.653 1.00 20.52 252 VAL C N 1
ATOM 4149 C CA . VAL B 1 252 ? -11.332 9.034 20.311 1.00 20.14 252 VAL C CA 1
ATOM 4150 C C . VAL B 1 252 ? -10.976 10.175 21.289 1.00 19.97 252 VAL C C 1
ATOM 4151 O O . VAL B 1 252 ? -11.576 11.248 21.210 1.00 20.01 252 VAL C O 1
ATOM 4155 N N . ARG B 1 253 ? -10.000 9.954 22.179 1.00 19.63 253 ARG C N 1
ATOM 4156 C CA . ARG B 1 253 ? -9.560 10.993 23.127 1.00 19.67 253 ARG C CA 1
ATOM 4157 C C . ARG B 1 253 ? -9.119 12.299 22.436 1.00 19.31 253 ARG C C 1
ATOM 4158 O O . ARG B 1 253 ? -9.364 13.385 22.966 1.00 19.25 253 ARG C O 1
ATOM 4166 N N . ILE B 1 254 ? -8.466 12.195 21.275 1.00 18.76 254 ILE C N 1
ATOM 4167 C CA . ILE B 1 254 ? -8.043 13.379 20.528 1.00 18.53 254 ILE C CA 1
ATOM 4168 C C . ILE B 1 254 ? -9.281 14.119 19.996 1.00 18.85 254 ILE C C 1
ATOM 4169 O O . ILE B 1 254 ? -9.440 15.336 20.197 1.00 18.87 254 ILE C O 1
ATOM 4174 N N . ILE B 1 255 ? -10.155 13.370 19.330 1.00 18.81 255 ILE C N 1
ATOM 4175 C CA . ILE B 1 255 ? -11.437 13.872 18.865 1.00 18.89 255 ILE C CA 1
ATOM 4176 C C . ILE B 1 255 ? -12.230 14.546 20.011 1.00 19.23 255 ILE C C 1
ATOM 4177 O O . ILE B 1 255 ? -12.731 15.671 19.849 1.00 19.48 255 ILE C O 1
ATOM 4182 N N . GLN B 1 256 ? -12.303 13.887 21.169 1.00 19.08 256 GLN C N 1
ATOM 4183 C CA . GLN B 1 256 ? -12.987 14.447 22.337 1.00 19.55 256 GLN C CA 1
ATOM 4184 C C . GLN B 1 256 ? -12.549 15.860 22.732 1.00 19.88 256 GLN C C 1
ATOM 4185 O O . GLN B 1 256 ? -13.312 16.580 23.370 1.00 20.39 256 GLN C O 1
ATOM 4191 N N . ILE B 1 257 ? -11.347 16.264 22.336 1.00 20.15 257 ILE C N 1
ATOM 4192 C CA . ILE B 1 257 ? -10.800 17.549 22.747 1.00 20.79 257 ILE C CA 1
ATOM 4193 C C . ILE B 1 257 ? -10.669 18.534 21.586 1.00 21.13 257 ILE C C 1
ATOM 4194 O O . ILE B 1 257 ? -10.969 19.726 21.736 1.00 21.14 257 ILE C O 1
ATOM 4199 N N . MET B 1 258 ? -10.243 18.030 20.428 1.00 21.27 258 MET C N 1
ATOM 4200 C CA . MET B 1 258 ? -9.965 18.886 19.279 1.00 21.44 258 MET C CA 1
ATOM 4201 C C . MET B 1 258 ? -11.026 18.856 18.186 1.00 20.60 258 MET C C 1
ATOM 4202 O O . MET B 1 258 ? -10.871 19.503 17.152 1.00 20.44 258 MET C O 1
ATOM 4207 N N . GLY B 1 259 ? -12.107 18.123 18.427 1.00 20.28 259 GLY C N 1
ATOM 4208 C CA . GLY B 1 259 ? -13.200 18.028 17.464 1.00 19.88 259 GLY C CA 1
ATOM 4209 C C . GLY B 1 259 ? -12.964 16.969 16.400 1.00 19.84 259 GLY C C 1
ATOM 4210 O O . GLY B 1 259 ? -11.828 16.537 16.170 1.00 20.11 259 GLY C O 1
ATOM 4211 N N . THR B 1 260 ? -14.039 16.546 15.744 1.00 19.37 260 THR C N 1
ATOM 4212 C CA . THR B 1 260 ? -13.931 15.570 14.670 1.00 19.07 260 THR C CA 1
ATOM 4213 C C . THR B 1 260 ? -13.181 16.212 13.502 1.00 19.42 260 THR C C 1
ATOM 4214 O O . THR B 1 260 ? -13.484 17.342 13.122 1.00 19.80 260 THR C O 1
ATOM 4218 N N . PRO B 1 261 ? -12.166 15.517 12.967 1.00 19.43 261 PRO C N 1
ATOM 4219 C CA . PRO B 1 261 ? -11.512 16.025 11.761 1.00 19.49 261 PRO C CA 1
ATOM 4220 C C . PRO B 1 261 ? -12.476 16.124 10.596 1.00 19.43 261 PRO C C 1
ATOM 4221 O O . PRO B 1 261 ? -13.343 15.267 10.436 1.00 19.56 261 PRO C O 1
ATOM 4225 N N . THR B 1 262 ? -12.326 17.174 9.796 1.00 19.53 262 THR C N 1
ATOM 4226 C CA . THR B 1 262 ? -13.077 17.308 8.551 1.00 19.39 262 THR C CA 1
ATOM 4227 C C . THR B 1 262 ? -12.515 16.298 7.555 1.00 19.51 262 THR C C 1
ATOM 4228 O O . THR B 1 262 ? -11.531 15.630 7.856 1.00 19.07 262 THR C O 1
ATOM 4232 N N . LYS B 1 263 ? -13.142 16.182 6.381 1.00 20.05 263 LYS C N 1
ATOM 4233 C CA . LYS B 1 263 ? -12.680 15.254 5.344 1.00 20.62 263 LYS C CA 1
ATOM 4234 C C . LYS B 1 263 ? -11.328 15.691 4.801 1.00 20.24 263 LYS C C 1
ATOM 4235 O O . LYS B 1 263 ? -10.419 14.863 4.655 1.00 20.16 263 LYS C O 1
ATOM 4241 N N . GLU B 1 264 ? -11.200 16.993 4.534 1.00 19.98 264 GLU C N 1
ATOM 4242 C CA . GLU B 1 264 ? -9.951 17.574 4.072 1.00 19.80 264 GLU C CA 1
ATOM 4243 C C . GLU B 1 264 ? -8.843 17.228 5.050 1.00 19.50 264 GLU C C 1
ATOM 4244 O O . GLU B 1 264 ? -7.727 16.919 4.640 1.00 20.07 264 GLU C O 1
ATOM 4250 N N . GLN B 1 265 ? -9.162 17.229 6.337 1.00 19.24 265 GLN C N 1
ATOM 4251 C CA . GLN B 1 265 ? -8.185 16.841 7.356 1.00 19.09 265 GLN C CA 1
ATOM 4252 C C . GLN B 1 265 ? -7.835 15.360 7.392 1.00 19.14 265 GLN C C 1
ATOM 4253 O O . GLN B 1 265 ? -6.691 15.004 7.705 1.00 19.51 265 GLN C O 1
ATOM 4259 N N . MET B 1 266 ? -8.801 14.500 7.077 1.00 19.10 266 MET C N 1
ATOM 4260 C CA . MET B 1 266 ? -8.544 13.057 7.008 1.00 19.25 266 MET C CA 1
ATOM 4261 C C . MET B 1 266 ? -7.593 12.709 5.846 1.00 19.21 266 MET C C 1
ATOM 4262 O O . MET B 1 266 ? -6.635 11.952 6.029 1.00 19.52 266 MET C O 1
ATOM 4267 N N . ILE B 1 267 ? -7.852 13.282 4.669 1.00 18.61 267 ILE C N 1
ATOM 4268 C CA . ILE B 1 267 ? -7.021 13.076 3.490 1.00 17.94 267 ILE C CA 1
ATOM 4269 C C . ILE B 1 267 ? -5.602 13.507 3.787 1.00 17.92 267 ILE C C 1
ATOM 4270 O O . ILE B 1 267 ? -4.640 12.792 3.489 1.00 18.19 267 ILE C O 1
ATOM 4275 N N . ARG B 1 268 ? -5.463 14.678 4.381 1.00 17.58 268 ARG C N 1
ATOM 4276 C CA . ARG B 1 268 ? -4.135 15.199 4.598 1.00 17.78 268 ARG C CA 1
ATOM 4277 C C . ARG B 1 268 ? -3.343 14.354 5.615 1.00 17.50 268 ARG C C 1
ATOM 4278 O O . ARG B 1 268 ? -2.121 14.262 5.537 1.00 17.06 268 ARG C O 1
ATOM 4286 N N . MET B 1 269 ? -4.056 13.697 6.526 1.00 17.20 269 MET C N 1
ATOM 4287 C CA . MET B 1 269 ? -3.440 12.735 7.422 1.00 17.18 269 MET C CA 1
ATOM 4288 C C . MET B 1 269 ? -3.147 11.397 6.731 1.00 16.88 269 MET C C 1
ATOM 4289 O O . MET B 1 269 ? -2.087 10.823 6.916 1.00 16.41 269 MET C O 1
ATOM 4294 N N . ASN B 1 270 ? -4.082 10.911 5.928 1.00 16.99 270 ASN C N 1
ATOM 4295 C CA . ASN B 1 270 ? -3.902 9.654 5.227 1.00 17.39 270 ASN C CA 1
ATOM 4296 C C . ASN B 1 270 ? -4.933 9.529 4.097 1.00 18.43 270 ASN C C 1
ATOM 4297 O O . ASN B 1 270 ? -6.100 9.228 4.358 1.00 18.87 270 ASN C O 1
ATOM 4302 N N . PRO B 1 271 ? -4.510 9.734 2.834 1.00 19.16 271 PRO C N 1
ATOM 4303 C CA . PRO B 1 271 ? -5.475 9.703 1.718 1.00 19.72 271 PRO C CA 1
ATOM 4304 C C . PRO B 1 271 ? -5.940 8.281 1.353 1.00 20.23 271 PRO C C 1
ATOM 4305 O O . PRO B 1 271 ? -6.845 8.114 0.526 1.00 20.22 271 PRO C O 1
ATOM 4309 N N . HIS B 1 272 ? -5.311 7.275 1.958 1.00 20.74 272 HIS C N 1
ATOM 4310 C CA . HIS B 1 272 ? -5.670 5.879 1.731 1.00 21.24 272 HIS C CA 1
ATOM 4311 C C . HIS B 1 272 ? -6.797 5.400 2.642 1.00 21.31 272 HIS C C 1
ATOM 4312 O O . HIS B 1 272 ? -7.171 4.232 2.589 1.00 21.61 272 HIS C O 1
ATOM 4319 N N . TYR B 1 273 ? -7.326 6.290 3.479 1.00 21.37 273 TYR C N 1
ATOM 4320 C CA . TYR B 1 273 ? -8.395 5.931 4.406 1.00 21.72 273 TYR C CA 1
ATOM 4321 C C . TYR B 1 273 ? -9.473 7.014 4.481 1.00 21.86 273 TYR C C 1
ATOM 4322 O O . TYR B 1 273 ? -9.349 7.988 5.230 1.00 21.95 273 TYR C O 1
ATOM 4331 N N . VAL B 1 276 ? -14.828 5.184 6.480 1.00 29.60 276 VAL C N 1
ATOM 4332 C CA . VAL B 1 276 ? -14.096 6.234 7.181 1.00 29.73 276 VAL C CA 1
ATOM 4333 C C . VAL B 1 276 ? -15.024 7.287 7.814 1.00 29.69 276 VAL C C 1
ATOM 4334 O O . VAL B 1 276 ? -15.171 8.382 7.266 1.00 29.96 276 VAL C O 1
ATOM 4336 N N . ARG B 1 277 ? -15.641 6.959 8.959 1.00 29.40 277 ARG C N 1
ATOM 4337 C CA . ARG B 1 277 ? -16.567 7.886 9.653 1.00 28.91 277 ARG C CA 1
ATOM 4338 C C . ARG B 1 277 ? -16.637 7.773 11.192 1.00 28.56 277 ARG C C 1
ATOM 4339 O O . ARG B 1 277 ? -16.762 6.676 11.741 1.00 28.78 277 ARG C O 1
ATOM 4341 N N . PHE B 1 278 ? -16.566 8.926 11.865 1.00 27.89 278 PHE C N 1
ATOM 4342 C CA . PHE B 1 278 ? -16.778 9.052 13.317 1.00 26.93 278 PHE C CA 1
ATOM 4343 C C . PHE B 1 278 ? -18.040 9.877 13.590 1.00 26.24 278 PHE C C 1
ATOM 4344 O O . PHE B 1 278 ? -18.599 10.467 12.666 1.00 26.12 278 PHE C O 1
ATOM 4352 N N . PRO B 1 279 ? -18.491 9.937 14.861 1.00 25.62 279 PRO C N 1
ATOM 4353 C CA . PRO B 1 279 ? -19.541 10.898 15.173 1.00 25.21 279 PRO C CA 1
ATOM 4354 C C . PRO B 1 279 ? -18.982 12.317 15.200 1.00 24.76 279 PRO C C 1
ATOM 4355 O O . PRO B 1 279 ? -17.782 12.514 15.401 1.00 24.26 279 PRO C O 1
ATOM 4359 N N . THR B 1 280 ? -19.867 13.284 15.000 1.00 24.39 280 THR C N 1
ATOM 4360 C CA . THR B 1 280 ? -19.493 14.677 14.843 1.00 24.07 280 THR C CA 1
ATOM 4361 C C . THR B 1 280 ? -19.415 15.374 16.197 1.00 23.79 280 THR C C 1
ATOM 4362 O O . THR B 1 280 ? -20.429 15.568 16.872 1.00 23.51 280 THR C O 1
ATOM 4366 N N . LEU B 1 281 ? -18.193 15.731 16.589 1.00 23.52 281 LEU C N 1
ATOM 4367 C CA . LEU B 1 281 ? -17.940 16.423 17.855 1.00 23.15 281 LEU C CA 1
ATOM 4368 C C . LEU B 1 281 ? -17.208 17.734 17.631 1.00 22.76 281 LEU C C 1
ATOM 4369 O O . LEU B 1 281 ? -16.216 17.774 16.927 1.00 22.42 281 LEU C O 1
ATOM 4374 N N . LYS B 1 282 ? -17.716 18.809 18.222 1.00 22.81 282 LYS C N 1
ATOM 4375 C CA . LYS B 1 282 ? -17.103 20.126 18.060 1.00 22.82 282 LYS C CA 1
ATOM 4376 C C . LYS B 1 282 ? -15.822 20.230 18.894 1.00 22.67 282 LYS C C 1
ATOM 4377 O O . LYS B 1 282 ? -15.687 19.557 19.919 1.00 22.79 282 LYS C O 1
ATOM 4379 N N . ALA B 1 283 ? -14.879 21.053 18.442 1.00 22.46 283 ALA C N 1
ATOM 4380 C CA . ALA B 1 283 ? -13.635 21.302 19.184 1.00 22.25 283 ALA C CA 1
ATOM 4381 C C . ALA B 1 283 ? -13.909 21.928 20.549 1.00 22.19 283 ALA C C 1
ATOM 4382 O O . ALA B 1 283 ? -14.902 22.634 20.736 1.00 22.05 283 ALA C O 1
ATOM 4384 N N . LYS B 1 284 ? -13.025 21.663 21.501 1.00 22.14 284 LYS C N 1
ATOM 4385 C CA . LYS B 1 284 ? -13.063 22.356 22.776 1.00 21.89 284 LYS C CA 1
ATOM 4386 C C . LYS B 1 284 ? -11.895 23.325 22.868 1.00 21.46 284 LYS C C 1
ATOM 4387 O O . LYS B 1 284 ? -10.901 23.179 22.151 1.00 21.37 284 LYS C O 1
ATOM 4393 N N . ASP B 1 285 ? -12.039 24.311 23.751 1.00 20.98 285 ASP C N 1
ATOM 4394 C CA . ASP B 1 285 ? -11.024 25.325 24.023 1.00 20.53 285 ASP C CA 1
ATOM 4395 C C . ASP B 1 285 ? -9.996 24.738 24.979 1.00 20.09 285 ASP C C 1
ATOM 4396 O O . ASP B 1 285 ? -10.373 24.196 26.017 1.00 19.94 285 ASP C O 1
ATOM 4401 N N . TRP B 1 286 ? -8.709 24.847 24.642 1.00 19.57 286 TRP C N 1
ATOM 4402 C CA . TRP B 1 286 ? -7.643 24.419 25.551 1.00 19.38 286 TRP C CA 1
ATOM 4403 C C . TRP B 1 286 ? -7.713 25.109 26.924 1.00 19.65 286 TRP C C 1
ATOM 4404 O O . TRP B 1 286 ? -7.323 24.526 27.944 1.00 19.88 286 TRP C O 1
ATOM 4415 N N . ARG B 1 287 ? -8.235 26.336 26.941 1.00 19.59 287 ARG C N 1
ATOM 4416 C CA . ARG B 1 287 ? -8.360 27.136 28.165 1.00 19.68 287 ARG C CA 1
ATOM 4417 C C . ARG B 1 287 ? -9.341 26.531 29.154 1.00 19.78 287 ARG C C 1
ATOM 4418 O O . ARG B 1 287 ? -9.328 26.863 30.336 1.00 19.89 287 ARG C O 1
ATOM 4426 N N . LYS B 1 288 ? -10.203 25.654 28.655 1.00 19.90 288 LYS C N 1
ATOM 4427 C CA . LYS B 1 288 ? -11.133 24.917 29.496 1.00 19.73 288 LYS C CA 1
ATOM 4428 C C . LYS B 1 288 ? -10.624 23.513 29.837 1.00 19.50 288 LYS C C 1
ATOM 4429 O O . LYS B 1 288 ? -11.204 22.842 30.688 1.00 19.48 288 LYS C O 1
ATOM 4435 N N . ILE B 1 289 ? -9.551 23.073 29.175 1.00 19.19 289 ILE C N 1
ATOM 4436 C CA . ILE B 1 289 ? -8.979 21.743 29.431 1.00 19.00 289 ILE C CA 1
ATOM 4437 C C . ILE B 1 289 ? -7.800 21.854 30.388 1.00 18.72 289 ILE C C 1
ATOM 4438 O O . ILE B 1 289 ? -7.708 21.111 31.363 1.00 18.37 289 ILE C O 1
ATOM 4443 N N . LEU B 1 290 ? -6.911 22.797 30.094 1.00 18.58 290 LEU C N 1
ATOM 4444 C CA . LEU B 1 290 ? -5.733 23.032 30.898 1.00 18.52 290 LEU C CA 1
ATOM 4445 C C . LEU B 1 290 ? -6.075 23.685 32.248 1.00 18.61 290 LEU C C 1
ATOM 4446 O O . LEU B 1 290 ? -7.164 24.244 32.404 1.00 18.10 290 LEU C O 1
ATOM 4451 N N . PRO B 1 291 ? -5.148 23.596 33.229 1.00 18.96 291 PRO C N 1
ATOM 4452 C CA . PRO B 1 291 ? -5.332 24.136 34.591 1.00 19.19 291 PRO C CA 1
ATOM 4453 C C . PRO B 1 291 ? -5.598 25.626 34.616 1.00 19.29 291 PRO C C 1
ATOM 4454 O O . PRO B 1 291 ? -5.208 26.331 33.694 1.00 19.67 291 PRO C O 1
ATOM 4458 N N . GLU B 1 292 ? -6.225 26.081 35.695 1.00 19.58 292 GLU C N 1
ATOM 4459 C CA . GLU B 1 292 ? -6.770 27.433 35.834 1.00 19.98 292 GLU C CA 1
ATOM 4460 C C . GLU B 1 292 ? -5.823 28.651 35.772 1.00 20.34 292 GLU C C 1
ATOM 4461 O O . GLU B 1 292 ? -6.295 29.774 35.682 1.00 21.00 292 GLU C O 1
ATOM 4463 N N . GLY B 1 293 ? -4.512 28.473 35.813 1.00 20.69 293 GLY C N 1
ATOM 4464 C CA . GLY B 1 293 ? -3.623 29.638 35.706 1.00 20.88 293 GLY C CA 1
ATOM 4465 C C . GLY B 1 293 ? -3.021 29.940 34.332 1.00 21.26 293 GLY C C 1
ATOM 4466 O O . GLY B 1 293 ? -2.448 31.022 34.133 1.00 21.30 293 GLY C O 1
ATOM 4467 N N . THR B 1 294 ? -3.177 29.004 33.389 1.00 21.03 294 THR C N 1
ATOM 4468 C CA . THR B 1 294 ? -2.357 28.921 32.165 1.00 21.23 294 THR C CA 1
ATOM 4469 C C . THR B 1 294 ? -2.303 30.165 31.272 1.00 21.44 294 THR C C 1
ATOM 4470 O O . THR B 1 294 ? -3.335 30.579 30.731 1.00 21.66 294 THR C O 1
ATOM 4474 N N . PRO B 1 295 ? -1.094 30.749 31.102 1.00 21.55 295 PRO C N 1
ATOM 4475 C CA . PRO B 1 295 ? -0.840 31.891 30.209 1.00 21.55 295 PRO C CA 1
ATOM 4476 C C . PRO B 1 295 ? -1.357 31.684 28.792 1.00 21.54 295 PRO C C 1
ATOM 4477 O O . PRO B 1 295 ? -1.326 30.560 28.281 1.00 21.75 295 PRO C O 1
ATOM 4481 N N . SER B 1 296 ? -1.839 32.765 28.177 1.00 21.46 296 SER C N 1
ATOM 4482 C CA . SER B 1 296 ? -2.420 32.717 26.829 1.00 21.37 296 SER C CA 1
ATOM 4483 C C . SER B 1 296 ? -1.386 32.406 25.756 1.00 21.08 296 SER C C 1
ATOM 4484 O O . SER B 1 296 ? -1.675 31.675 24.797 1.00 21.41 296 SER C O 1
ATOM 4487 N N . LEU B 1 297 ? -0.188 32.963 25.914 1.00 20.31 297 LEU C N 1
ATOM 4488 C CA . LEU B 1 297 ? 0.897 32.680 24.988 1.00 19.75 297 LEU C CA 1
ATOM 4489 C C . LEU B 1 297 ? 1.215 31.184 24.906 1.00 19.53 297 LEU C C 1
ATOM 4490 O O . LEU B 1 297 ? 1.503 30.670 23.823 1.00 19.46 297 LEU C O 1
ATOM 4495 N N . ALA B 1 298 ? 1.150 30.499 26.048 1.00 19.25 298 ALA C N 1
ATOM 4496 C CA . ALA B 1 298 ? 1.416 29.055 26.128 1.00 19.19 298 ALA C CA 1
ATOM 4497 C C . ALA B 1 298 ? 0.423 28.282 25.310 1.00 19.17 298 ALA C C 1
ATOM 4498 O O . ALA B 1 298 ? 0.783 27.339 24.625 1.00 19.55 298 ALA C O 1
ATOM 4500 N N . ILE B 1 299 ? -0.8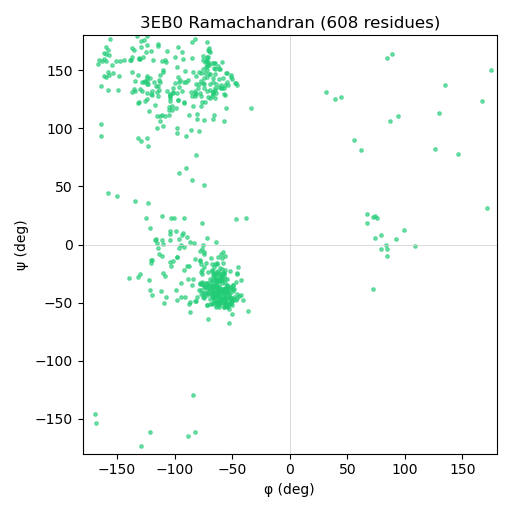34 28.702 25.390 1.00 19.39 299 ILE C N 1
ATOM 4501 C CA . ILE B 1 299 ? -1.934 28.024 24.724 1.00 19.58 299 ILE C CA 1
ATOM 4502 C C . ILE B 1 299 ? -1.925 28.335 23.230 1.00 19.93 299 ILE C C 1
ATOM 4503 O O . ILE B 1 299 ? -2.283 27.487 22.395 1.00 19.96 299 ILE C O 1
ATOM 4508 N N . ASP B 1 300 ? -1.504 29.550 22.894 1.00 20.06 300 ASP C N 1
ATOM 4509 C CA . ASP B 1 300 ? -1.444 29.947 21.508 1.00 19.93 300 ASP C CA 1
ATOM 4510 C C . ASP B 1 300 ? -0.399 29.104 20.783 1.00 19.75 300 ASP C C 1
ATOM 4511 O O . ASP B 1 300 ? -0.640 28.622 19.663 1.00 19.35 300 ASP C O 1
ATOM 4516 N N . LEU B 1 301 ? 0.754 28.911 21.423 1.00 19.52 301 LEU C N 1
ATOM 4517 C CA . LEU B 1 301 ? 1.780 28.056 20.825 1.00 19.26 301 LEU C CA 1
ATOM 4518 C C . LEU B 1 301 ? 1.289 26.609 20.737 1.00 19.16 301 LEU C C 1
ATOM 4519 O O . LEU B 1 301 ? 1.553 25.926 19.747 1.00 18.39 301 LEU C O 1
ATOM 4524 N N . LEU B 1 302 ? 0.588 26.155 21.775 1.00 19.26 302 LEU C N 1
ATOM 4525 C CA . LEU B 1 302 ? 0.083 24.792 21.801 1.00 19.98 302 LEU C CA 1
ATOM 4526 C C . LEU B 1 302 ? -0.884 24.565 20.642 1.00 20.76 302 LEU C C 1
ATOM 4527 O O . LEU B 1 302 ? -0.820 23.522 19.977 1.00 20.92 302 LEU C O 1
ATOM 4532 N N . GLU B 1 303 ? -1.744 25.562 20.393 1.00 21.31 303 GLU C N 1
ATOM 4533 C CA . GLU B 1 303 ? -2.702 25.550 19.279 1.00 21.76 303 GLU C CA 1
ATOM 4534 C C . GLU B 1 303 ? -2.016 25.457 17.937 1.00 21.75 303 GLU C C 1
ATOM 4535 O O . GLU B 1 303 ? -2.593 24.959 16.975 1.00 22.48 303 GLU C O 1
ATOM 4541 N N . GLN B 1 304 ? -0.793 25.959 17.861 1.00 21.61 304 GLN C N 1
ATOM 4542 C CA . GLN B 1 304 ? -0.082 25.993 16.597 1.00 21.45 304 GLN C CA 1
ATOM 4543 C C . GLN B 1 304 ? 0.683 24.705 16.338 1.00 21.20 304 GLN C C 1
ATOM 4544 O O . GLN B 1 304 ? 1.037 24.412 15.202 1.00 21.25 304 GLN C O 1
ATOM 4550 N N . ILE B 1 305 ? 0.919 23.932 17.393 1.00 21.12 305 ILE C N 1
ATOM 4551 C CA . ILE B 1 305 ? 1.581 22.643 17.274 1.00 20.98 305 ILE C CA 1
ATOM 4552 C C . ILE B 1 305 ? 0.570 21.525 16.968 1.00 21.06 305 ILE C C 1
ATOM 4553 O O . ILE B 1 305 ? 0.685 20.824 15.958 1.00 21.42 305 ILE C O 1
ATOM 4558 N N . LEU B 1 306 ? -0.421 21.358 17.839 1.00 20.68 306 LEU C N 1
ATOM 4559 C CA . LEU B 1 306 ? -1.350 20.235 17.718 1.00 19.97 306 LEU C CA 1
ATOM 4560 C C . LEU B 1 306 ? -2.441 20.512 16.688 1.00 19.82 306 LEU C C 1
ATOM 4561 O O . LEU B 1 306 ? -3.588 20.843 17.035 1.00 19.24 306 LEU C O 1
ATOM 4566 N N . ARG B 1 307 ? -2.051 20.385 15.420 1.00 19.44 307 ARG C N 1
ATOM 4567 C CA . ARG B 1 307 ? -2.949 20.544 14.284 1.00 18.92 307 ARG C CA 1
ATOM 4568 C C . ARG B 1 307 ? -3.062 19.169 13.673 1.00 18.41 307 ARG C C 1
ATOM 4569 O O . ARG B 1 307 ? -2.090 18.415 13.696 1.00 18.71 307 ARG C O 1
ATOM 4577 N N . TYR B 1 308 ? -4.235 18.844 13.138 1.00 17.72 308 TYR C N 1
ATOM 4578 C CA . TYR B 1 308 ? -4.451 17.571 12.469 1.00 17.50 308 TYR C CA 1
ATOM 4579 C C . TYR B 1 308 ? -3.614 17.483 11.192 1.00 17.87 308 TYR C C 1
ATOM 4580 O O . TYR B 1 308 ? -2.961 16.472 10.937 1.00 17.88 308 TYR C O 1
ATOM 4589 N N . GLU B 1 309 ? -3.638 18.558 10.403 1.00 18.19 309 GLU C N 1
ATOM 4590 C CA . GLU B 1 309 ? -2.920 18.626 9.132 1.00 17.99 309 GLU C CA 1
ATOM 4591 C C . GLU B 1 309 ? -1.425 18.599 9.393 1.00 18.03 309 GLU C C 1
ATOM 4592 O O . GLU B 1 309 ? -0.857 19.593 9.869 1.00 17.62 309 GLU C O 1
ATOM 4598 N N . PRO B 1 310 ? -0.771 17.468 9.064 1.00 18.31 310 PRO C N 1
ATOM 4599 C CA . PRO B 1 310 ? 0.652 17.348 9.412 1.00 18.51 310 PRO C CA 1
ATOM 4600 C C . PRO B 1 310 ? 1.423 18.544 8.853 1.00 18.76 310 PRO C C 1
ATOM 4601 O O . PRO B 1 310 ? 2.119 19.226 9.590 1.00 19.21 310 PRO C O 1
ATOM 4605 N N . ASP B 1 311 ? 1.240 18.825 7.569 1.00 19.11 311 ASP C N 1
ATOM 4606 C CA . ASP B 1 311 ? 1.901 19.947 6.898 1.00 19.72 311 ASP C CA 1
ATOM 4607 C C . ASP B 1 311 ? 1.677 21.347 7.512 1.00 19.73 311 ASP C C 1
ATOM 4608 O O . ASP B 1 311 ? 2.327 22.306 7.115 1.00 20.30 311 ASP C O 1
ATOM 4613 N N . LEU B 1 312 ? 0.758 21.475 8.462 1.00 19.81 312 LEU C N 1
ATOM 4614 C CA . LEU B 1 312 ? 0.390 22.794 8.994 1.00 19.05 312 LEU C CA 1
ATOM 4615 C C . LEU B 1 312 ? 0.983 23.093 10.365 1.00 18.92 312 LEU C C 1
ATOM 4616 O O . LEU B 1 312 ? 1.017 24.244 10.776 1.00 18.56 312 LEU C O 1
ATOM 4621 N N . ARG B 1 313 ? 1.421 22.042 11.066 1.00 19.03 313 ARG C N 1
ATOM 4622 C CA . ARG B 1 313 ? 2.107 22.142 12.349 1.00 19.19 313 ARG C CA 1
ATOM 4623 C C . ARG B 1 313 ? 3.239 23.148 12.231 1.00 19.33 313 ARG C C 1
ATOM 4624 O O . ARG B 1 313 ? 3.882 23.231 11.178 1.00 19.77 313 ARG C O 1
ATOM 4632 N N . ILE B 1 314 ? 3.467 23.932 13.287 1.00 19.51 314 ILE C N 1
ATOM 4633 C CA . ILE B 1 314 ? 4.523 24.952 13.280 1.00 19.39 314 ILE C CA 1
ATOM 4634 C C . ILE B 1 314 ? 5.907 24.332 13.055 1.00 19.50 314 ILE C C 1
ATOM 4635 O O . ILE B 1 314 ? 6.245 23.297 13.618 1.00 19.52 314 ILE C O 1
ATOM 4640 N N . ASN B 1 315 ? 6.663 24.961 12.173 1.00 19.85 315 ASN C N 1
ATOM 4641 C CA . ASN B 1 315 ? 8.067 24.691 11.967 1.00 20.90 315 ASN C CA 1
ATOM 4642 C C . ASN B 1 315 ? 8.912 24.972 13.242 1.00 20.94 315 ASN C C 1
ATOM 4643 O O . ASN B 1 315 ? 8.698 25.985 13.903 1.00 21.20 315 ASN C O 1
ATOM 4648 N N . PRO B 1 316 ? 9.857 24.071 13.607 1.00 21.07 316 PRO C N 1
ATOM 4649 C CA . PRO B 1 316 ? 10.622 24.277 14.867 1.00 20.94 316 PRO C CA 1
ATOM 4650 C C . PRO B 1 316 ? 11.265 25.653 15.016 1.00 20.54 316 PRO C C 1
ATOM 4651 O O . PRO B 1 316 ? 11.217 26.235 16.090 1.00 20.69 316 PRO C O 1
ATOM 4655 N N . TYR B 1 317 ? 11.848 26.178 13.953 1.00 20.45 317 TYR C N 1
ATOM 4656 C CA . TYR B 1 317 ? 12.495 27.483 14.048 1.00 20.76 317 TYR C CA 1
ATOM 4657 C C . TYR B 1 317 ? 11.451 28.586 14.143 1.00 20.84 317 TYR C C 1
ATOM 4658 O O . TYR B 1 317 ? 11.635 29.557 14.880 1.00 20.71 317 TYR C O 1
ATOM 4667 N N . GLU B 1 318 ? 10.339 28.408 13.435 1.00 21.23 318 GLU C N 1
ATOM 4668 C CA . GLU B 1 318 ? 9.198 29.304 13.580 1.00 22.07 318 GLU C CA 1
ATOM 4669 C C . GLU B 1 318 ? 8.725 29.378 15.022 1.00 21.67 318 GLU C C 1
ATOM 4670 O O . GLU B 1 318 ? 8.518 30.475 15.546 1.00 21.82 318 GLU C O 1
ATOM 4676 N N . ALA B 1 319 ? 8.574 28.207 15.649 1.00 21.35 319 ALA C N 1
ATOM 4677 C CA . ALA B 1 319 ? 8.173 28.075 17.053 1.00 20.57 319 ALA C CA 1
ATOM 4678 C C . ALA B 1 319 ? 9.168 28.718 17.997 1.00 20.36 319 ALA C C 1
ATOM 4679 O O . ALA B 1 319 ? 8.770 29.277 19.017 1.00 20.30 319 ALA C O 1
ATOM 4681 N N . MET B 1 320 ? 10.456 28.637 17.674 1.00 20.05 320 MET C N 1
ATOM 4682 C CA . MET B 1 320 ? 11.466 29.322 18.479 1.00 20.05 320 MET C CA 1
ATOM 4683 C C . MET B 1 320 ? 11.305 30.848 18.439 1.00 20.00 320 MET C C 1
ATOM 4684 O O . MET B 1 320 ? 11.615 31.544 19.407 1.00 19.51 320 MET C O 1
ATOM 4689 N N . ALA B 1 321 ? 10.796 31.344 17.311 1.00 20.39 321 ALA C N 1
ATOM 4690 C CA . ALA B 1 321 ? 10.509 32.765 17.108 1.00 20.72 321 ALA C CA 1
ATOM 4691 C C . ALA B 1 321 ? 9.147 33.207 17.669 1.00 20.84 321 ALA C C 1
ATOM 4692 O O . ALA B 1 321 ? 8.756 34.373 17.529 1.00 20.93 321 ALA C O 1
ATOM 4694 N N . HIS B 1 322 ? 8.425 32.274 18.286 1.00 20.92 322 HIS C N 1
ATOM 4695 C CA . HIS B 1 322 ? 7.083 32.545 18.802 1.00 21.15 322 HIS C CA 1
ATOM 4696 C C . HIS B 1 322 ? 7.129 33.390 20.086 1.00 21.04 322 HIS C C 1
ATOM 4697 O O . HIS B 1 322 ? 7.979 33.159 20.957 1.00 21.13 322 HIS C O 1
ATOM 4704 N N . PRO B 1 323 ? 6.220 34.380 20.196 1.00 20.89 323 PRO C N 1
ATOM 4705 C CA . PRO B 1 323 ? 6.156 35.301 21.341 1.00 20.82 323 PRO C CA 1
ATOM 4706 C C . PRO B 1 323 ? 6.256 34.629 22.720 1.00 21.08 323 PRO C C 1
ATOM 4707 O O . PRO B 1 323 ? 6.649 35.286 23.691 1.00 21.46 323 PRO C O 1
ATOM 4711 N N . PHE B 1 324 ? 5.893 33.344 22.809 1.00 20.80 324 PHE C N 1
ATOM 4712 C CA . PHE B 1 324 ? 5.970 32.579 24.067 1.00 20.30 324 PHE C CA 1
ATOM 4713 C C . PHE B 1 324 ? 7.395 32.493 24.626 1.00 20.30 324 PHE C C 1
ATOM 4714 O O . PHE B 1 324 ? 7.588 32.248 25.813 1.00 20.54 324 PHE C O 1
ATOM 4722 N N . PHE B 1 325 ? 8.390 32.708 23.773 1.00 20.41 325 PHE C N 1
ATOM 4723 C CA . PHE B 1 325 ? 9.785 32.646 24.196 1.00 20.21 325 PHE C CA 1
ATOM 4724 C C . PHE B 1 325 ? 10.382 34.038 24.332 1.00 20.44 325 PHE C C 1
ATOM 4725 O O . PHE B 1 325 ? 11.587 34.176 24.533 1.00 20.45 325 PHE C O 1
ATOM 4733 N N . ASP B 1 326 ? 9.538 35.066 24.233 1.00 20.68 326 ASP C N 1
ATOM 4734 C CA . ASP B 1 326 ? 10.008 36.451 24.294 1.00 21.01 326 ASP C CA 1
ATOM 4735 C C . ASP B 1 326 ? 10.713 36.773 25.606 1.00 21.43 326 ASP C C 1
ATOM 4736 O O . ASP B 1 326 ? 11.593 37.632 25.631 1.00 21.70 326 ASP C O 1
ATOM 4741 N N . HIS B 1 327 ? 10.339 36.092 26.692 1.00 21.95 327 HIS C N 1
ATOM 4742 C CA . HIS B 1 327 ? 11.000 36.327 27.979 1.00 22.06 327 HIS C CA 1
ATOM 4743 C C . HIS B 1 327 ? 12.384 35.692 28.079 1.00 22.27 327 HIS C C 1
ATOM 4744 O O . HIS B 1 327 ? 13.230 36.189 28.822 1.00 22.44 327 HIS C O 1
ATOM 4751 N N . LEU B 1 328 ? 12.626 34.626 27.315 1.00 22.46 328 LEU C N 1
ATOM 4752 C CA . LEU B 1 328 ? 13.979 34.074 27.214 1.00 22.88 328 LEU C CA 1
ATOM 4753 C C . LEU B 1 328 ? 14.896 35.027 26.437 1.00 23.07 328 LEU C C 1
ATOM 4754 O O . LEU B 1 328 ? 16.069 35.184 26.778 1.00 23.05 328 LEU C O 1
ATOM 4759 N N . ARG B 1 329 ? 14.349 35.661 25.401 1.00 23.40 329 ARG C N 1
ATOM 4760 C CA . ARG B 1 329 ? 15.072 36.665 24.615 1.00 23.72 329 ARG C CA 1
ATOM 4761 C C . ARG B 1 329 ? 15.393 37.915 25.443 1.00 24.33 329 ARG C C 1
ATOM 4762 O O . ARG B 1 329 ? 16.452 38.524 25.271 1.00 24.45 329 ARG C O 1
ATOM 4770 N N . ASN B 1 330 ? 14.478 38.289 26.335 1.00 24.93 330 ASN C N 1
ATOM 4771 C CA . ASN B 1 330 ? 14.747 39.311 27.344 1.00 25.81 330 ASN C CA 1
ATOM 4772 C C . ASN B 1 330 ? 15.659 38.766 28.458 1.00 26.23 330 ASN C C 1
ATOM 4773 O O . ASN B 1 330 ? 15.328 38.876 29.642 1.00 26.19 330 ASN C O 1
ATOM 4778 N N . SER B 1 331 ? 16.790 38.170 28.054 1.00 26.69 331 SER C N 1
ATOM 4779 C CA . SER B 1 331 ? 17.814 37.577 28.944 1.00 26.94 331 SER C CA 1
ATOM 4780 C C . SER B 1 331 ? 17.296 36.973 30.261 1.00 26.93 331 SER C C 1
ATOM 4781 O O . SER B 1 331 ? 16.329 36.204 30.287 1.00 26.72 331 SER C O 1
ATOM 4784 N N . ASN B 1 349 ? 17.513 29.282 36.083 1.00 24.34 349 ASN C N 1
ATOM 4785 C CA . ASN B 1 349 ? 18.800 29.237 35.399 1.00 24.54 349 ASN C CA 1
ATOM 4786 C C . ASN B 1 349 ? 18.609 28.960 33.929 1.00 24.58 349 ASN C C 1
ATOM 4787 O O . ASN B 1 349 ? 17.743 28.174 33.531 1.00 24.52 349 ASN C O 1
ATOM 4792 N N . ILE B 1 350 ? 19.450 29.589 33.122 1.00 24.58 350 ILE C N 1
ATOM 4793 C CA . ILE B 1 350 ? 19.330 29.474 31.679 1.00 24.37 350 ILE C CA 1
ATOM 4794 C C . ILE B 1 350 ? 20.617 28.855 31.072 1.00 23.92 350 ILE C C 1
ATOM 4795 O O . ILE B 1 350 ? 21.733 29.272 31.394 1.00 23.61 350 ILE C O 1
ATOM 4800 N N . PRO B 1 351 ? 20.450 27.809 30.246 1.00 23.48 351 PRO C N 1
ATOM 4801 C CA . PRO B 1 351 ? 21.552 27.225 29.506 1.00 23.20 351 PRO C CA 1
ATOM 4802 C C . PRO B 1 351 ? 21.835 28.015 28.225 1.00 22.83 351 PRO C C 1
ATOM 4803 O O . PRO B 1 351 ? 21.437 29.179 28.108 1.00 22.91 351 PRO C O 1
ATOM 4807 N N . GLN B 1 352 ? 22.531 27.388 27.280 1.00 22.23 352 GLN C N 1
ATOM 4808 C CA . GLN B 1 352 ? 22.841 28.022 26.003 1.00 21.45 352 GLN C CA 1
ATOM 4809 C C . GLN B 1 352 ? 21.648 27.895 25.057 1.00 20.71 352 GLN C C 1
ATOM 4810 O O . GLN B 1 352 ? 21.095 26.805 24.880 1.00 20.52 352 GLN C O 1
ATOM 4816 N N . LEU B 1 353 ? 21.253 29.023 24.468 1.00 19.94 353 LEU C N 1
ATOM 4817 C CA . LEU B 1 353 ? 20.084 29.085 23.597 1.00 19.17 353 LEU C CA 1
ATOM 4818 C C . LEU B 1 353 ? 20.419 29.596 22.212 1.00 18.97 353 LEU C C 1
ATOM 4819 O O . LEU B 1 353 ? 19.777 29.204 21.241 1.00 19.26 353 LEU C O 1
ATOM 4824 N N . PHE B 1 354 ? 21.424 30.462 22.126 1.00 18.71 354 PHE C N 1
ATOM 4825 C CA . PHE B 1 354 ? 21.710 31.203 20.893 1.00 18.38 354 PHE C CA 1
ATOM 4826 C C . PHE B 1 354 ? 23.123 30.991 20.314 1.00 18.24 354 PHE C C 1
ATOM 4827 O O . PHE B 1 354 ? 23.554 31.740 19.438 1.00 18.15 354 PHE C O 1
ATOM 4835 N N . ASN B 1 355 ? 23.829 29.968 20.791 1.00 18.09 355 ASN C N 1
ATOM 4836 C CA . ASN B 1 355 ? 25.152 29.626 20.270 1.00 17.89 355 ASN C CA 1
ATOM 4837 C C . ASN B 1 355 ? 25.096 28.724 19.022 1.00 17.88 355 ASN C C 1
ATOM 4838 O O . ASN B 1 355 ? 25.688 27.643 18.993 1.00 17.70 355 ASN C O 1
ATOM 4843 N N . PHE B 1 356 ? 24.386 29.178 17.993 1.00 17.97 356 PHE C N 1
ATOM 4844 C CA . PHE B 1 356 ? 24.186 28.383 16.779 1.00 18.42 356 PHE C CA 1
ATOM 4845 C C . PHE B 1 356 ? 25.491 27.997 16.093 1.00 18.78 356 PHE C C 1
ATOM 4846 O O . PHE B 1 356 ? 26.399 28.823 15.943 1.00 18.85 356 PHE C O 1
ATOM 4854 N N . SER B 1 357 ? 25.576 26.731 15.694 1.00 18.98 357 SER C N 1
ATOM 4855 C CA . SER B 1 357 ? 26.709 26.233 14.922 1.00 19.15 357 SER C CA 1
ATOM 4856 C C . SER B 1 357 ? 26.635 26.797 13.509 1.00 19.29 357 SER C C 1
ATOM 4857 O O . SER B 1 357 ? 25.563 27.238 13.081 1.00 19.45 357 SER C O 1
ATOM 4860 N N . PRO B 1 358 ? 27.768 26.809 12.779 1.00 19.55 358 PRO C N 1
ATOM 4861 C CA . PRO B 1 358 ? 27.720 27.303 11.395 1.00 19.56 358 PRO C CA 1
ATOM 4862 C C . PRO B 1 358 ? 26.808 26.463 10.494 1.00 19.58 358 PRO C C 1
ATOM 4863 O O . PRO B 1 358 ? 26.328 26.960 9.473 1.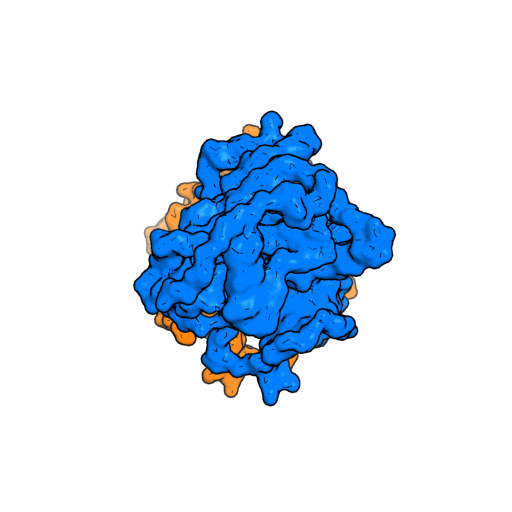00 19.83 358 PRO C O 1
ATOM 4867 N N . TYR B 1 359 ? 26.559 25.211 10.873 1.00 19.45 359 TYR C N 1
ATOM 4868 C CA . TYR B 1 359 ? 25.548 24.413 10.186 1.00 19.44 359 TYR C CA 1
ATOM 4869 C C . TYR B 1 359 ? 24.121 24.957 10.402 1.00 19.35 359 TYR C C 1
ATOM 4870 O O . TYR B 1 359 ? 23.372 25.145 9.435 1.00 19.29 359 TYR C O 1
ATOM 4879 N N . GLU B 1 360 ? 23.750 25.196 11.661 1.00 19.12 360 GLU C N 1
ATOM 4880 C CA . GLU B 1 360 ? 22.419 25.730 11.980 1.00 19.21 360 GLU C CA 1
ATOM 4881 C C . GLU B 1 360 ? 22.173 27.072 11.260 1.00 19.45 360 GLU C C 1
ATOM 4882 O O . GLU B 1 360 ? 21.106 27.291 10.664 1.00 19.17 360 GLU C O 1
ATOM 4888 N N . LEU B 1 361 ? 23.173 27.952 11.303 1.00 19.52 361 LEU C N 1
ATOM 4889 C CA . LEU B 1 361 ? 23.077 29.249 10.640 1.00 19.82 361 LEU C CA 1
ATOM 4890 C C . LEU B 1 361 ? 22.829 29.111 9.137 1.00 19.84 361 LEU C C 1
ATOM 4891 O O . LEU B 1 361 ? 22.142 29.939 8.543 1.00 19.89 361 LEU C O 1
ATOM 4896 N N . SER B 1 362 ? 23.372 28.058 8.531 1.00 19.77 362 SER C N 1
ATOM 4897 C CA . SER B 1 362 ? 23.208 27.850 7.101 1.00 19.89 362 SER C CA 1
ATOM 4898 C C . SER B 1 362 ? 21.773 27.444 6.802 1.00 20.12 362 SER C C 1
ATOM 4899 O O . SER B 1 362 ? 21.279 27.671 5.708 1.00 20.63 362 SER C O 1
ATOM 4901 N N . ILE B 1 363 ? 21.101 26.886 7.804 1.00 20.21 363 ILE C N 1
ATOM 4902 C CA . ILE B 1 363 ? 19.778 26.260 7.649 1.00 20.14 363 ILE C CA 1
ATOM 4903 C C . ILE B 1 363 ? 18.571 27.136 8.063 1.00 19.53 363 ILE C C 1
ATOM 4904 O O . ILE B 1 363 ? 17.535 27.116 7.406 1.00 19.44 363 ILE C O 1
ATOM 4908 N N . ILE B 1 364 ? 18.704 27.890 9.145 1.00 19.08 364 ILE C N 1
ATOM 4909 C CA . ILE B 1 364 ? 17.658 28.820 9.569 1.00 18.95 364 ILE C CA 1
ATOM 4910 C C . ILE B 1 364 ? 17.470 29.966 8.567 1.00 18.82 364 ILE C C 1
ATOM 4911 O O . ILE B 1 364 ? 18.440 30.606 8.161 1.00 18.92 364 ILE C O 1
ATOM 4916 N N . PRO B 1 365 ? 16.217 30.222 8.155 1.00 18.83 365 PRO C N 1
ATOM 4917 C CA . PRO B 1 365 ? 15.924 31.367 7.283 1.00 18.75 365 PRO C CA 1
ATOM 4918 C C . PRO B 1 365 ? 16.202 32.714 7.961 1.00 18.80 365 PRO C C 1
ATOM 4919 O O . PRO B 1 365 ? 16.019 32.848 9.172 1.00 19.12 365 PRO C O 1
ATOM 4923 N N . GLY B 1 366 ? 16.625 33.696 7.172 1.00 18.64 366 GLY C N 1
ATOM 4924 C CA . GLY B 1 366 ? 17.012 35.010 7.666 1.00 18.38 366 GLY C CA 1
ATOM 4925 C C . GLY B 1 366 ? 15.937 35.809 8.367 1.00 18.18 366 GLY C C 1
ATOM 4926 O O . GLY B 1 366 ? 16.232 36.512 9.330 1.00 18.21 366 GLY C O 1
ATOM 4927 N N . ASN B 1 367 ? 14.699 35.727 7.885 1.00 18.27 367 ASN C N 1
ATOM 4928 C CA . ASN B 1 367 ? 13.580 36.387 8.567 1.00 18.64 367 ASN C CA 1
ATOM 4929 C C . ASN B 1 367 ? 13.429 35.805 9.959 1.00 18.74 367 ASN C C 1
ATOM 4930 O O . ASN B 1 367 ? 13.449 36.537 10.953 1.00 18.68 367 ASN C O 1
ATOM 4932 N N . VAL B 1 368 ? 13.320 34.477 10.003 1.00 18.75 368 VAL C N 1
ATOM 4933 C CA . VAL B 1 368 ? 13.176 33.701 11.235 1.00 18.73 368 VAL C CA 1
ATOM 4934 C C . VAL B 1 368 ? 14.292 33.925 12.265 1.00 18.89 368 VAL C C 1
ATOM 4935 O O . VAL B 1 368 ? 14.018 34.192 13.441 1.00 18.50 368 VAL C O 1
ATOM 4939 N N . LEU B 1 369 ? 15.541 33.807 11.817 1.00 19.46 369 LEU C N 1
ATOM 4940 C CA . LEU B 1 369 ? 16.708 33.975 12.689 1.00 20.01 369 LEU C CA 1
ATOM 4941 C C . LEU B 1 369 ? 16.644 35.269 13.483 1.00 20.23 369 LEU C C 1
ATOM 4942 O O . LEU B 1 369 ? 16.890 35.274 14.687 1.00 20.34 369 LEU C O 1
ATOM 4947 N N . ASN B 1 370 ? 16.304 36.354 12.796 1.00 20.57 370 ASN C N 1
ATOM 4948 C CA . ASN B 1 370 ? 16.209 37.656 13.421 1.00 21.14 370 ASN C CA 1
ATOM 4949 C C . ASN B 1 370 ? 15.122 37.762 14.500 1.00 21.16 370 ASN C C 1
ATOM 4950 O O . ASN B 1 370 ? 15.252 38.568 15.425 1.00 21.49 370 ASN C O 1
ATOM 4955 N N . ARG B 1 371 ? 14.066 36.954 14.383 1.00 20.86 371 ARG C N 1
ATOM 4956 C CA . ARG B 1 371 ? 12.970 36.955 15.356 1.00 20.78 371 ARG C CA 1
ATOM 4957 C C . ARG B 1 371 ? 13.291 36.054 16.556 1.00 20.63 371 ARG C C 1
ATOM 4958 O O . ARG B 1 371 ? 12.913 36.362 17.688 1.00 20.48 371 ARG C O 1
ATOM 4966 N N . ILE B 1 372 ? 13.994 34.949 16.291 1.00 20.55 372 ILE C N 1
ATOM 4967 C CA . ILE B 1 372 ? 14.542 34.049 17.325 1.00 20.15 372 ILE C CA 1
ATOM 4968 C C . ILE B 1 372 ? 15.527 34.780 18.249 1.00 20.28 372 ILE C C 1
ATOM 4969 O O . ILE B 1 372 ? 15.446 34.669 19.477 1.00 20.24 372 ILE C O 1
ATOM 4974 N N . LEU B 1 373 ? 16.457 35.518 17.652 1.00 20.20 373 LEU C N 1
ATOM 4975 C CA . LEU B 1 373 ? 17.516 36.175 18.412 1.00 20.34 373 LEU C CA 1
ATOM 4976 C C . LEU B 1 373 ? 17.018 37.351 19.251 1.00 20.51 373 LEU C C 1
ATOM 4977 O O . LEU B 1 373 ? 15.985 37.950 18.939 1.00 20.38 373 LEU C O 1
ATOM 4982 N N . PRO B 1 374 ? 17.752 37.677 20.332 1.00 20.71 374 PRO C N 1
ATOM 4983 C CA . PRO B 1 374 ? 17.503 38.918 21.061 1.00 20.75 374 PRO C CA 1
ATOM 4984 C C . PRO B 1 374 ? 17.920 40.151 20.237 1.00 20.59 374 PRO C C 1
ATOM 4985 O O . PRO B 1 374 ? 18.621 40.009 19.234 1.00 20.42 374 PRO C O 1
ATOM 4989 N N . LYS B 1 375 ? 17.485 41.335 20.669 1.00 20.52 375 LYS C N 1
ATOM 4990 C CA . LYS B 1 375 ? 17.762 42.600 19.987 1.00 20.47 375 LYS C CA 1
ATOM 4991 C C . LYS B 1 375 ? 19.256 42.853 19.713 1.00 20.49 375 LYS C C 1
ATOM 4992 O O . LYS B 1 375 ? 20.040 43.152 20.617 1.00 20.33 375 LYS C O 1
#

Nearest PDB structures (foldseek):
  3eb0-assembly1_A  TM=1.003E+00  e=3.673E-62  Cryptosporidium parvum Iowa II
  3eb0-assembly1_C  TM=9.983E-01  e=3.337E-59  Cryptosporidium parvum Iowa II
  1q41-assembly1_B  TM=9.585E-01  e=7.463E-37  Homo sapiens
  5air-assembly1_B  TM=9.538E-01  e=4.458E-37  Homo sapiens
  3f88-assembly2_B  TM=9.514E-01  e=1.818E-34  Homo sapiens

B-factor: mean 21.27, std 4.68, range [7.0, 71.08]

CATH classification: 3.30.200.20 (+1 more: 1.10.510.10)

Organism: Cryptosporidium parvum (strain Iowa II) (NCBI:txid353152)

Sequence (621 aa):
SKKYSLGKTLGTGFGIVCEVFDIESGKRFALKKVLQDPRYKNRELDIMKVLDHVNIIKLVDYFYTTNKYLNVIMEYVPDTLHKVLLKSFIRSGRSIPMNLISIYIYQLFRAVGFIHSLGICHRDIKPQNLLVNSKDNTLKLCDFGSAKKLIPSEPSVAICSRFYRAPELMLGATEYTPSIDLWSIGCVFGELILGKPLFSGEETSIDQLVRIIQIMGTPTKEQMIRMNPHYVRFPTLKAKDWRKILPEGTPSLAIDLLEQILRYEPDLRINPYEAMAHPFFDHLRNSIPQLFNFSPYELSIIPGNVLNRILPKKKYSLGKTLGTFGIVCEVFDIESGKRFALKKVLQDPRYKNRELDIMKVLDHVNIIKLVDYFYTTNKYLNVIMEYVPDTLHKVLKSFIRSGRSIPMNLISIYIYQLFRAVGFIHSLGICHRDIKPQNLLVNSKDNTLKLCDFGSAKKLIPSEPSVAICSRRFYRAPELMLGATEYTPSIDLWSIGCVFGELILGKPLFSGETSIDQLVRIIQIMGTPTKEQMIRMNPHYVRFPTLKAKDWRKILPEGTPSLAIDLLEQILRYEPDLRINPYEAMAHPFFDHLRNSNIPQLFNFSPYELSIIPGNVLNRILPK

Foldseek 3Di:
DVQWDDFDWDDFDCGTKGWIARPVPRDIWIKTKHQDDPVDDQQQVVLLVVDDDPQAKHWDDWDWDDPIIIITTIHDFDFFLVVVLVVCVVVVHADDLVLLLQQLLSVLVRLLVCVVQQKAQQDDDRRQWGAHPVARRIHGDDSNPMDRDDQVDWAFAHDDFQAFALLSLVGAGRDGSLRVLSNSLQRSVCSQASHTQAGDRHSVSRVVSCCQAAWDDDPVLVCQSHVVAPDDDGDHHDQVCVVTDVPDDPLSSVLSVQRPDSRSVRRDRSLLSLLRCSCVVVLVHHHDNLPDDPVRVVPQDDVSNVSNHHD/DQWDWDDWDAWCHTKTWIAGPPPRDIWIKTKHQDDPVDDQPLVVLLVVDDDQQAKHWDDWDWDDPIIIITTIHDFDAFQVVVLVVCVVVPHADPLLLLLQQLLSVLVRLLVCVVQQKAQLDDDRRQWGAHPVQRRIHGDDSNPMDRDDQVDWAFAHDDFQQFQLLSLVGAGRDGSLRVLSNSLQRSQCSQASHTQAGDRHSVSRVVSVCQAAWDDDPVLVCLSHVVAPDDDGDHHHQVCVVTDPPDDPQSSVLSVQRNDSRSVRRDRSLNSLLRCSCVVVLVDSHHDNLPDDPVVVVPDDPVSNVSNHHD

Secondary structure (DSSP, 8-state):
-TTEEEEEEEE---EEEEEEEETTT--EEEEEEEE--TTS--HHHHHHTT---TTBPPEEEEEEE---EEEEEE---SEEHHHHHHHHHHTT-PPPHHHHHHHHHHHHHHHHHHHTTTEE-S---GGGEEEETTTTEEEE---TT-EE--TTSPPP----SS---HHHHTT-SS--THHHHHHHHHHHHHHHHSS-SS--SSHHHHHHHHHHHH-PPPHHHHHHH-TT-------PPPPHHHHS-TT--HHHHHHHHHH--SSGGGSPPHHHHHTSGGGHHHHH-----S---HHHHHHS-HHHHHHHS--/--EEEEEEEE--EEEEEEEETTT--EEEEEEEE--SSS--HHHHHHTT---TTBPPEEEEEEE---EEEEEE---SEEHHHHHHHHHHHT-PPPHHHHHHHHHHHHHHHHHHHTTTEE-S---GGGEEE-TTT--EEE---TT-EE--TTSPPP----SS---HHHHTT-SS--THHHHHHHHHHHHHHHHSS-S---SSHHHHHHHHHHHH----HHHHHHH-TT-----------HHHHS-TT--HHHHHHHHHHS-SSGGGSPPHHHHHTSGGGHHHH------SS---HHHHHHS-HHHHHHHS--

Radius of gyration: 30.76 Å; Cα contacts (8 Å, |Δi|>4): 1056; chains: 2; bounding box: 106×57×60 Å

Solvent-accessible surface area: 30781 Å² total